Protein AF-0000000079916796 (afdb_homodimer)

InterPro domains:
  IPR036444 Phospholipase A2 domain superfamily [G3DSA:1.20.90.10] (45-166)
  IPR036444 Phospholipase A2 domain superfamily [SSF48619] (84-164)

Sequence (426 aa):
MRTTGTRRTTWAAVACAATALLTTTGFSGTGTAGTPRAENTAASDAVRTLTSAEEFGEASIPEDFESVMGYTPQRVEGMLADPDGDCSSPVPLPVEFVASCKAHDLGYDLLRYASRSGNDLEPWARQSLDAQLDRRMHAACDTRVDERARASCSVMANIAATAVTGNSWRQGYSAPVAESGVKYGLAGGLGVTLLAGAVWSLRRRPEPEGAVAMRTTGTRRTTWAAVACAATALLTTTGFSGTGTAGTPRAENTAASDAVRTLTSAEEFGEASIPEDFESVMGYTPQRVEGMLADPDGDCSSPVPLPVEFVASCKAHDLGYDLLRYASRSGNDLEPWARQSLDAQLDRRMHAACDTRVDERARASCSVMANIAATAVTGNSWRQGYSAPVAESGVKYGLAGGLGVTLLAGAVWSLRRRPEPEGAVA

Foldseek 3Di:
DCPDDDDPDPPDDPDDPDPLVPDPPPPPPVPVVPDLFAADPLLVQLLVCQLPPLQRDQVSHDPCLCVQLVARWDDDPSATFGPPDFQPDPDDAPPQLTNLSRNLVVLLSSQVSRVVVVHGDALVSLVSSLVSSLVSQLVSLVVDPDPVSSVVSNVRSVVVSCVSVVQCVSVNSHRDDDDPCVVVVPSVVVVVVVVVVVVVVVVPPPDPPPPDD/DPPPDPPPDPPDDPDDPDPLVPDPPDPPPVPPPPDLFAADPLLVQLLCCQLPPPQRDQVSHDPCLCVQLVARWDDDPRATFGPPDFQPDPDDAPPQLTNLSRRLVVLLSSQVSRVVVVHGDALVSLVSSLVSSLVSQLVSLVVDPDPVSSVVSNVRSVVVSCVSVVQCVSVNSHRDDDDPCVVVVPSVVVVVVVVVVVVVVVVPPPDPPPDDD

Solvent-accessible surface area (backbone atoms only — not comparable to full-atom values): 25164 Å² total; per-residue (Å²): 136,86,78,74,78,77,77,73,78,76,74,73,79,75,64,83,78,61,66,85,67,57,87,67,74,72,80,62,68,72,70,63,88,53,73,84,68,68,52,33,61,55,42,52,53,24,49,51,39,61,63,65,41,89,76,60,58,76,84,46,51,50,89,61,40,36,81,74,73,71,53,68,68,36,79,42,93,88,34,53,14,49,83,85,58,69,62,88,62,67,53,94,68,64,77,77,38,48,54,49,40,22,27,42,49,40,51,46,47,40,33,42,54,18,42,74,72,71,16,46,59,59,46,63,57,50,50,43,43,49,51,46,40,39,52,51,36,44,55,50,24,67,67,46,82,52,66,68,59,22,50,21,42,39,47,50,34,47,52,50,39,48,53,53,49,48,53,34,57,76,56,64,24,46,61,78,70,92,62,66,65,63,60,58,59,52,53,59,53,47,54,57,49,50,54,53,47,50,53,50,53,63,66,57,52,68,74,78,80,77,79,84,127,136,83,80,72,82,77,78,73,76,78,74,72,80,74,64,87,78,61,65,83,67,59,85,67,73,72,79,64,66,73,69,64,87,54,75,84,68,66,51,32,60,56,43,51,52,26,49,51,38,64,62,66,40,91,73,63,60,74,84,48,50,50,89,61,41,36,81,73,73,69,53,69,65,38,78,42,94,86,33,54,14,48,82,86,58,69,62,89,63,64,52,95,69,65,76,75,37,49,55,48,39,24,28,42,48,41,50,46,47,40,34,40,53,20,43,74,73,73,16,45,59,58,46,63,57,49,50,43,44,49,51,47,40,40,51,50,36,43,54,49,24,66,69,46,82,53,64,69,59,21,50,23,42,40,47,52,34,46,53,50,40,48,54,54,48,50,52,34,56,76,56,65,26,45,59,80,69,92,62,67,64,63,59,58,58,52,53,58,54,48,52,57,48,49,53,51,48,50,53,51,52,65,66,56,53,69,74,78,79,75,78,82,127

Structure (mmCIF, N/CA/C/O backbone):
data_AF-0000000079916796-model_v1
#
loop_
_entity.id
_entity.type
_entity.pdbx_description
1 polymer 'Phospholipase A2'
#
loop_
_atom_site.group_PDB
_atom_site.id
_atom_site.type_symbol
_atom_site.label_atom_id
_atom_site.label_alt_id
_atom_site.label_comp_id
_atom_site.label_asym_id
_atom_site.label_entity_id
_atom_site.label_seq_id
_atom_site.pdbx_PDB_ins_code
_atom_site.Cartn_x
_atom_site.Cartn_y
_atom_site.Cartn_z
_atom_site.occupancy
_atom_site.B_iso_or_equiv
_atom_site.auth_seq_id
_atom_site.auth_comp_id
_atom_site.auth_asym_id
_atom_site.auth_atom_id
_atom_site.pdbx_PDB_model_num
ATOM 1 N N . MET A 1 1 ? 51.812 22.734 17.719 1 25.03 1 MET A N 1
ATOM 2 C CA . MET A 1 1 ? 50.812 23.047 16.719 1 25.03 1 MET A CA 1
ATOM 3 C C . MET A 1 1 ? 49.812 21.891 16.547 1 25.03 1 MET A C 1
ATOM 5 O O . MET A 1 1 ? 50.188 20.828 16.047 1 25.03 1 MET A O 1
ATOM 9 N N . ARG A 1 2 ? 48.781 21.625 17.453 1 28.05 2 ARG A N 1
ATOM 10 C CA . ARG A 1 2 ? 47.969 20.469 17.875 1 28.05 2 ARG A CA 1
ATOM 11 C C . ARG A 1 2 ? 46.844 20.188 16.891 1 28.05 2 ARG A C 1
ATOM 13 O O . ARG A 1 2 ? 45.938 21.016 16.734 1 28.05 2 ARG A O 1
ATOM 20 N N . THR A 1 3 ? 47.156 19.625 15.742 1 29.38 3 THR A N 1
ATOM 21 C CA . THR A 1 3 ? 46.375 19.391 14.555 1 29.38 3 THR A CA 1
ATOM 22 C C . THR A 1 3 ? 45.219 18.422 14.859 1 29.38 3 THR A C 1
ATOM 24 O O . THR A 1 3 ? 44.688 17.766 13.953 1 29.38 3 THR A O 1
ATOM 27 N N . THR A 1 4 ? 44.719 18.328 16.141 1 27.81 4 THR A N 1
ATOM 28 C CA . THR A 1 4 ? 44.031 17.109 16.547 1 27.81 4 THR A CA 1
ATOM 29 C C . THR A 1 4 ? 42.656 17 15.859 1 27.81 4 THR A C 1
ATOM 31 O O . THR A 1 4 ? 42 15.953 15.898 1 27.81 4 THR A O 1
ATOM 34 N N . GLY A 1 5 ? 42 18.172 15.484 1 24.94 5 GLY A N 1
ATOM 35 C CA . GLY A 1 5 ? 40.594 18.156 15.852 1 24.94 5 GLY A CA 1
ATOM 36 C C . GLY A 1 5 ? 39.719 17.391 14.859 1 24.94 5 GLY A C 1
ATOM 37 O O . GLY A 1 5 ? 38.5 17.359 15 1 24.94 5 GLY A O 1
ATOM 38 N N . THR A 1 6 ? 40.156 17.141 13.586 1 28.59 6 THR A N 1
ATOM 39 C CA . THR A 1 6 ? 39.188 17.156 12.477 1 28.59 6 THR A CA 1
ATOM 40 C C . THR A 1 6 ? 38.406 15.867 12.43 1 28.59 6 THR A C 1
ATOM 42 O O . THR A 1 6 ? 37.5 15.703 11.578 1 28.59 6 THR A O 1
ATOM 45 N N . ARG A 1 7 ? 38.719 14.734 13.07 1 25.5 7 ARG A N 1
ATOM 46 C CA . ARG A 1 7 ? 38.344 13.422 12.547 1 25.5 7 ARG A CA 1
ATOM 47 C C . ARG A 1 7 ? 36.906 13.086 12.891 1 25.5 7 ARG A C 1
ATOM 49 O O . ARG A 1 7 ? 36.438 11.984 12.594 1 25.5 7 ARG A O 1
ATOM 56 N N . ARG A 1 8 ? 36.125 13.82 13.734 1 26.45 8 ARG A N 1
ATOM 57 C CA . ARG A 1 8 ? 35 13.227 14.438 1 26.45 8 ARG A CA 1
ATOM 58 C C . ARG A 1 8 ? 33.812 13.047 13.492 1 26.45 8 ARG A C 1
ATOM 60 O O . ARG A 1 8 ? 32.844 12.344 13.812 1 26.45 8 ARG A O 1
ATOM 67 N N . THR A 1 9 ? 33.688 13.914 12.445 1 26.59 9 THR A N 1
ATOM 68 C CA . THR A 1 9 ? 32.312 14.172 12 1 26.59 9 THR A CA 1
ATOM 69 C C . THR A 1 9 ? 31.781 13 11.188 1 26.59 9 THR A C 1
ATOM 71 O O . THR A 1 9 ? 30.609 12.977 10.828 1 26.59 9 THR A O 1
ATOM 74 N N . THR A 1 10 ? 32.625 12.086 10.664 1 23.77 10 THR A N 1
ATOM 75 C CA . THR A 1 10 ? 32.188 11.289 9.516 1 23.77 10 THR A CA 1
ATOM 76 C C . THR A 1 10 ? 31.188 10.219 9.938 1 23.77 10 THR A C 1
ATOM 78 O O . THR A 1 10 ? 30.438 9.703 9.109 1 23.77 10 THR A O 1
ATOM 81 N N . TRP A 1 11 ? 31.109 9.68 11.195 1 21.09 11 TRP A N 1
ATOM 82 C CA . TRP A 1 11 ? 30.672 8.312 11.422 1 21.09 11 TRP A CA 1
ATOM 83 C C . TRP A 1 11 ? 29.141 8.227 11.438 1 21.09 11 TRP A C 1
ATOM 85 O O . TRP A 1 11 ? 28.578 7.137 11.445 1 21.09 11 TRP A O 1
ATOM 95 N N . ALA A 1 12 ? 28.422 9.328 11.68 1 20.97 12 ALA A N 1
ATOM 96 C CA . ALA A 1 12 ? 27.125 9.078 12.305 1 20.97 12 ALA A CA 1
ATOM 97 C C . ALA A 1 12 ? 26.109 8.57 11.289 1 20.97 12 ALA A C 1
ATOM 99 O O . ALA A 1 12 ? 25 8.188 11.648 1 20.97 12 ALA A O 1
ATOM 100 N N . ALA A 1 13 ? 26.281 8.797 9.984 1 22.12 13 ALA A N 1
ATOM 101 C CA . ALA A 1 13 ? 25.094 8.859 9.141 1 22.12 13 ALA A CA 1
ATOM 102 C C . ALA A 1 13 ? 24.531 7.465 8.883 1 22.12 13 ALA A C 1
ATOM 104 O O . ALA A 1 13 ? 23.516 7.312 8.18 1 22.12 13 ALA A O 1
ATOM 105 N N . VAL A 1 14 ? 25.125 6.293 9.289 1 23.11 14 VAL A N 1
ATOM 106 C CA . VAL A 1 14 ? 24.828 5.051 8.578 1 23.11 14 VAL A CA 1
ATOM 107 C C . VAL A 1 14 ? 23.516 4.469 9.102 1 23.11 14 VAL A C 1
ATOM 109 O O . VAL A 1 14 ? 23.016 3.477 8.562 1 23.11 14 VAL A O 1
ATOM 112 N N . ALA A 1 15 ? 22.719 4.996 10.094 1 21 15 ALA A N 1
ATOM 113 C CA . ALA A 1 15 ? 22.031 3.957 10.852 1 21 15 ALA A CA 1
ATOM 114 C C . ALA A 1 15 ? 20.797 3.461 10.094 1 21 15 ALA A C 1
ATOM 116 O O . ALA A 1 15 ? 20.531 2.258 10.047 1 21 15 ALA A O 1
ATOM 117 N N . CYS A 1 16 ? 19.734 4.258 9.742 1 24.94 16 CYS A N 1
ATOM 118 C CA . CYS A 1 16 ? 18.422 3.775 10.156 1 24.94 16 CYS A CA 1
ATOM 119 C C . CYS A 1 16 ? 17.828 2.854 9.102 1 24.94 16 CYS A C 1
ATOM 121 O O . CYS A 1 16 ? 16.609 2.742 8.984 1 24.94 16 CYS A O 1
ATOM 123 N N . ALA A 1 17 ? 18.578 2.361 8.07 1 24.03 17 ALA A N 1
ATOM 124 C CA . ALA A 1 17 ? 17.781 1.59 7.121 1 24.03 17 ALA A CA 1
ATOM 125 C C . ALA A 1 17 ? 17.094 0.405 7.809 1 24.03 17 ALA A C 1
ATOM 127 O O . ALA A 1 17 ? 16.109 -0.126 7.305 1 24.03 17 ALA A O 1
ATOM 128 N N . ALA A 1 18 ? 17.641 -0.255 8.883 1 25.38 18 ALA A N 1
ATOM 129 C CA . ALA A 1 18 ? 17.578 -1.714 8.922 1 25.38 18 ALA A CA 1
ATOM 130 C C . ALA A 1 18 ? 16.234 -2.199 9.453 1 25.38 18 ALA A C 1
ATOM 132 O O . ALA A 1 18 ? 15.953 -3.4 9.445 1 25.38 18 ALA A O 1
ATOM 133 N N . THR A 1 19 ? 15.367 -1.48 10.039 1 26.67 19 THR A N 1
ATOM 134 C CA . THR A 1 19 ? 14.797 -2.295 11.109 1 26.67 19 THR A CA 1
ATOM 135 C C . THR A 1 19 ? 13.852 -3.35 10.539 1 26.67 19 THR A C 1
ATOM 137 O O . THR A 1 19 ? 13.398 -4.234 11.266 1 26.67 19 THR A O 1
ATOM 140 N N . ALA A 1 20 ? 13.211 -3.057 9.383 1 27.45 20 ALA A N 1
ATOM 141 C CA . ALA A 1 20 ? 12.078 -3.979 9.336 1 27.45 20 ALA A CA 1
ATOM 142 C C . ALA A 1 20 ? 12.555 -5.43 9.32 1 27.45 20 ALA A C 1
ATOM 144 O O . ALA A 1 20 ? 11.758 -6.348 9.109 1 27.45 20 ALA A O 1
ATOM 145 N N . LEU A 1 21 ? 13.867 -5.609 9.117 1 28.11 21 LEU A N 1
ATOM 146 C CA . LEU A 1 21 ? 14.102 -7.008 8.766 1 28.11 21 LEU A CA 1
ATOM 147 C C . LEU A 1 21 ? 13.844 -7.918 9.961 1 28.11 21 LEU A C 1
ATOM 149 O O . LEU A 1 21 ? 14.289 -9.07 9.977 1 28.11 21 LEU A O 1
ATOM 153 N N . LEU A 1 22 ? 13.242 -7.379 11.055 1 27.11 22 LEU A N 1
ATOM 154 C CA . LEU A 1 22 ? 13.758 -8.188 12.156 1 27.11 22 LEU A CA 1
ATOM 155 C C . LEU A 1 22 ? 13.461 -9.664 11.93 1 27.11 22 LEU A C 1
ATOM 157 O O . LEU A 1 22 ? 14.359 -10.5 12.008 1 27.11 22 LEU A O 1
ATOM 161 N N . THR A 1 23 ? 12.266 -10.188 12.57 1 25.78 23 THR A N 1
ATOM 162 C CA . THR A 1 23 ? 12.375 -11.43 13.328 1 25.78 23 THR A CA 1
ATOM 163 C C . THR A 1 23 ? 12.477 -12.633 12.383 1 25.78 23 THR A C 1
ATOM 165 O O . THR A 1 23 ? 11.477 -13.047 11.797 1 25.78 23 THR A O 1
ATOM 168 N N . THR A 1 24 ? 13.188 -12.633 11.422 1 29.86 24 THR A N 1
ATOM 169 C CA . THR A 1 24 ? 13.461 -13.898 10.758 1 29.86 24 THR A CA 1
ATOM 170 C C . THR A 1 24 ? 13.914 -14.953 11.766 1 29.86 24 THR A C 1
ATOM 172 O O . THR A 1 24 ? 15 -14.836 12.344 1 29.86 24 THR A O 1
ATOM 175 N N . THR A 1 25 ? 13.219 -15.242 12.875 1 29.64 25 THR A N 1
ATOM 176 C CA . THR A 1 25 ? 13.766 -16.469 13.438 1 29.64 25 THR A CA 1
ATOM 177 C C . THR A 1 25 ? 14.219 -17.422 12.328 1 29.64 25 THR A C 1
ATOM 179 O O . THR A 1 25 ? 13.773 -17.297 11.188 1 29.64 25 THR A O 1
ATOM 182 N N . GLY A 1 26 ? 15.156 -18.469 12.812 1 30.41 26 GLY A N 1
ATOM 183 C CA . GLY A 1 26 ? 16.141 -19.469 12.43 1 30.41 26 GLY A CA 1
ATOM 184 C C . GLY A 1 26 ? 15.594 -20.516 11.492 1 30.41 26 GLY A C 1
ATOM 185 O O . GLY A 1 26 ? 16.172 -21.594 11.344 1 30.41 26 GLY A O 1
ATOM 186 N N . PHE A 1 27 ? 14.375 -20.406 11 1 29.7 27 PHE A N 1
ATOM 187 C CA . PHE A 1 27 ? 14.375 -21.703 10.336 1 29.7 27 PHE A CA 1
ATOM 188 C C . PHE A 1 27 ? 15.477 -21.781 9.281 1 29.7 27 PHE A C 1
ATOM 190 O O . PHE A 1 27 ? 15.406 -21.094 8.258 1 29.7 27 PHE A O 1
ATOM 197 N N . SER A 1 28 ? 16.766 -21.688 9.734 1 31.78 28 SER A N 1
ATOM 198 C CA . SER A 1 28 ? 17.875 -22.172 8.914 1 31.78 28 SER A CA 1
ATOM 199 C C . SER A 1 28 ? 17.438 -23.375 8.07 1 31.78 28 SER A C 1
ATOM 201 O O . SER A 1 28 ? 17.312 -24.484 8.578 1 31.78 28 SER A O 1
ATOM 203 N N . GLY A 1 29 ? 16.406 -23.328 7.391 1 32.84 29 GLY A N 1
ATOM 204 C CA . GLY A 1 29 ? 16.578 -24.469 6.523 1 32.84 29 GLY A CA 1
ATOM 205 C C . GLY A 1 29 ? 17.984 -24.594 5.977 1 32.84 29 GLY A C 1
ATOM 206 O O . GLY A 1 29 ? 18.547 -23.609 5.473 1 32.84 29 GLY A O 1
ATOM 207 N N . THR A 1 30 ? 18.953 -25.062 6.793 1 33.5 30 THR A N 1
ATOM 208 C CA . THR A 1 30 ? 20.219 -25.578 6.27 1 33.5 30 THR A CA 1
ATOM 209 C C . THR A 1 30 ? 20.109 -25.875 4.777 1 33.5 30 THR A C 1
ATOM 211 O O . THR A 1 30 ? 19.391 -26.781 4.375 1 33.5 30 THR A O 1
ATOM 214 N N . GLY A 1 31 ? 19.891 -24.859 3.949 1 36.94 31 GLY A N 1
ATOM 215 C CA . GLY A 1 31 ? 20.141 -25.25 2.574 1 36.94 31 GLY A CA 1
ATOM 216 C C . GLY A 1 31 ? 21.438 -26.031 2.412 1 36.94 31 GLY A C 1
ATOM 217 O O . GLY A 1 31 ? 22.531 -25.469 2.561 1 36.94 31 GLY A O 1
ATOM 218 N N . THR A 1 32 ? 21.703 -27.078 3.045 1 34.81 32 THR A N 1
ATOM 219 C CA . THR A 1 32 ? 22.797 -27.922 2.559 1 34.81 32 THR A CA 1
ATOM 220 C C . THR A 1 32 ? 22.984 -27.75 1.054 1 34.81 32 THR A C 1
ATOM 222 O O . THR A 1 32 ? 22.016 -27.562 0.319 1 34.81 32 THR A O 1
ATOM 225 N N . ALA A 1 33 ? 23.969 -26.938 0.622 1 41.47 33 ALA A N 1
ATOM 226 C CA . ALA A 1 33 ? 24.422 -27.062 -0.761 1 41.47 33 ALA A CA 1
ATOM 227 C C . ALA A 1 33 ? 24.125 -28.438 -1.326 1 41.47 33 ALA A C 1
ATOM 229 O O . ALA A 1 33 ? 24.969 -29.344 -1.239 1 41.47 33 ALA A O 1
ATOM 230 N N . GLY A 1 34 ? 23.125 -29.047 -0.858 1 42.53 34 GLY A N 1
ATOM 231 C CA . GLY A 1 34 ? 22.953 -30.406 -1.373 1 42.53 34 GLY A CA 1
ATOM 232 C C . GLY A 1 34 ? 22.938 -30.469 -2.889 1 42.53 34 GLY A C 1
ATOM 233 O O . GLY A 1 34 ? 22.875 -29.438 -3.559 1 42.53 34 GLY A O 1
ATOM 234 N N . THR A 1 35 ? 23.281 -31.484 -3.486 1 47.91 35 THR A N 1
ATOM 235 C CA . THR A 1 35 ? 23.156 -31.859 -4.891 1 47.91 35 THR A CA 1
ATOM 236 C C . THR A 1 35 ? 21.891 -31.266 -5.504 1 47.91 35 THR A C 1
ATOM 238 O O . THR A 1 35 ? 20.797 -31.375 -4.938 1 47.91 35 THR A O 1
ATOM 241 N N . PRO A 1 36 ? 22.062 -30.109 -6.324 1 53.69 36 PRO A N 1
ATOM 242 C CA . PRO A 1 36 ? 20.875 -29.609 -7.012 1 53.69 36 PRO A CA 1
ATOM 243 C C . PRO A 1 36 ? 19.797 -30.688 -7.203 1 53.69 36 PRO A C 1
ATOM 245 O O . PRO A 1 36 ? 20.094 -31.766 -7.727 1 53.69 36 PRO A O 1
ATOM 248 N N . ARG A 1 37 ? 18.938 -30.844 -6.219 1 63.75 37 ARG A N 1
ATOM 249 C CA . ARG A 1 37 ? 17.859 -31.797 -6.441 1 63.75 37 ARG A CA 1
ATOM 250 C C . ARG A 1 37 ? 17.109 -31.5 -7.723 1 63.75 37 ARG A C 1
ATOM 252 O O . ARG A 1 37 ? 16.922 -30.328 -8.07 1 63.75 37 ARG A O 1
ATOM 259 N N . ALA A 1 38 ? 16.875 -32.438 -8.547 1 83.75 38 ALA A N 1
ATOM 260 C CA . ALA A 1 38 ? 16.172 -32.344 -9.828 1 83.75 38 ALA A CA 1
ATOM 261 C C . ALA A 1 38 ? 14.781 -31.734 -9.656 1 83.75 38 ALA A C 1
ATOM 263 O O . ALA A 1 38 ? 14.062 -32.062 -8.711 1 83.75 38 ALA A O 1
ATOM 264 N N . GLU A 1 39 ? 14.453 -30.625 -10.383 1 93.38 39 GLU A N 1
ATOM 265 C CA . GLU A 1 39 ? 13.141 -29.984 -10.406 1 93.38 39 GLU A CA 1
ATOM 266 C C . GLU A 1 39 ? 12.086 -30.922 -10.984 1 93.38 39 GLU A C 1
ATOM 268 O O . GLU A 1 39 ? 12.406 -31.812 -11.781 1 93.38 39 GLU A O 1
ATOM 273 N N . ASN A 1 40 ? 10.891 -30.766 -10.484 1 95.81 40 ASN A N 1
ATOM 274 C CA . ASN A 1 40 ? 9.773 -31.422 -11.164 1 95.81 40 ASN A CA 1
ATOM 275 C C . ASN A 1 40 ? 9.656 -30.938 -12.609 1 95.81 40 ASN A C 1
ATOM 277 O O . ASN A 1 40 ? 9.305 -29.781 -12.859 1 95.81 40 ASN A O 1
ATOM 281 N N . THR A 1 41 ? 9.867 -31.797 -13.484 1 94.81 41 THR A N 1
ATOM 282 C CA . THR A 1 41 ? 9.961 -31.406 -14.883 1 94.81 41 THR A CA 1
ATOM 283 C C . THR A 1 41 ? 8.602 -30.922 -15.398 1 94.81 41 THR A C 1
ATOM 285 O O . THR A 1 41 ? 8.531 -29.938 -16.125 1 94.81 41 THR A O 1
ATOM 288 N N . ALA A 1 42 ? 7.547 -31.625 -15.062 1 94.44 42 ALA A N 1
ATOM 289 C CA . ALA A 1 42 ? 6.211 -31.266 -15.531 1 94.44 42 ALA A CA 1
ATOM 290 C C . ALA A 1 42 ? 5.82 -29.875 -15.047 1 94.44 42 ALA A C 1
ATOM 292 O O . ALA A 1 42 ? 5.32 -29.062 -15.828 1 94.44 42 ALA A O 1
ATOM 293 N N . ALA A 1 43 ? 6.066 -29.641 -13.805 1 96.31 43 ALA A N 1
ATOM 294 C CA . ALA A 1 43 ? 5.758 -28.328 -13.242 1 96.31 43 ALA A CA 1
ATOM 295 C C . ALA A 1 43 ? 6.629 -27.25 -13.867 1 96.31 43 ALA A C 1
ATOM 297 O O . ALA A 1 43 ? 6.148 -26.156 -14.156 1 96.31 43 ALA A O 1
ATOM 298 N N . SER A 1 44 ? 7.867 -27.5 -14 1 95.12 44 SER A N 1
ATOM 299 C CA . SER A 1 44 ? 8.797 -26.547 -14.617 1 95.12 44 SER A CA 1
ATOM 300 C C . SER A 1 44 ? 8.336 -26.156 -16.016 1 95.12 44 SER A C 1
ATOM 302 O O . SER A 1 44 ? 8.297 -24.969 -16.344 1 95.12 44 SER A O 1
ATOM 304 N N . ASP A 1 45 ? 7.984 -27.141 -16.766 1 92.81 45 ASP A N 1
ATOM 305 C CA . ASP A 1 45 ? 7.508 -26.891 -18.125 1 92.81 45 ASP A CA 1
ATOM 306 C C . ASP A 1 45 ? 6.223 -26.062 -18.109 1 92.81 45 ASP A C 1
ATOM 308 O O . ASP A 1 45 ? 6.051 -25.156 -18.922 1 92.81 45 ASP A O 1
ATOM 312 N N . ALA A 1 46 ? 5.383 -26.391 -17.219 1 94.06 46 ALA A N 1
ATOM 313 C CA . ALA A 1 46 ? 4.117 -25.672 -17.109 1 94.06 46 ALA A CA 1
ATOM 314 C C . ALA A 1 46 ? 4.355 -24.188 -16.766 1 94.06 46 ALA A C 1
ATOM 316 O O . ALA A 1 46 ? 3.764 -23.312 -17.391 1 94.06 46 ALA A O 1
ATOM 317 N N . VAL A 1 47 ? 5.23 -23.922 -15.82 1 94.94 47 VAL A N 1
ATOM 318 C CA . VAL A 1 47 ? 5.512 -22.547 -15.398 1 94.94 47 VAL A CA 1
ATOM 319 C C . VAL A 1 47 ? 6.164 -21.781 -16.547 1 94.94 47 VAL A C 1
ATOM 321 O O . VAL A 1 47 ? 5.824 -20.625 -16.797 1 94.94 47 VAL A O 1
ATOM 324 N N . ARG A 1 48 ? 7.062 -22.406 -17.266 1 92.31 48 ARG A N 1
ATOM 325 C CA . ARG A 1 48 ? 7.695 -21.766 -18.406 1 92.31 48 ARG A CA 1
ATOM 326 C C . ARG A 1 48 ? 6.66 -21.391 -19.453 1 92.31 48 ARG A C 1
ATOM 328 O O . ARG A 1 48 ? 6.703 -20.281 -20.016 1 92.31 48 ARG A O 1
ATOM 335 N N . THR A 1 49 ? 5.777 -22.281 -19.641 1 89.69 49 THR A N 1
ATOM 336 C CA . THR A 1 49 ? 4.742 -22.016 -20.625 1 89.69 49 THR A CA 1
ATOM 337 C C . THR A 1 49 ? 3.805 -20.906 -20.156 1 89.69 49 THR A C 1
ATOM 339 O O . THR A 1 49 ? 3.467 -20.016 -20.922 1 89.69 49 THR A O 1
ATOM 342 N N . LEU A 1 50 ? 3.443 -20.969 -18.906 1 90.25 50 LEU A N 1
ATOM 343 C CA . LEU A 1 50 ? 2.529 -20 -18.328 1 90.25 50 LEU A CA 1
ATOM 344 C C . LEU A 1 50 ? 3.123 -18.594 -18.391 1 90.25 50 LEU A C 1
ATOM 346 O O . LEU A 1 50 ? 2.396 -17.609 -18.562 1 90.25 50 LEU A O 1
ATOM 350 N N . THR A 1 51 ? 4.398 -18.438 -18.266 1 91.56 51 THR A N 1
ATOM 351 C CA . THR A 1 51 ? 5.004 -17.125 -18.125 1 91.56 51 THR A CA 1
ATOM 352 C C . THR A 1 51 ? 5.551 -16.625 -19.469 1 91.56 51 THR A C 1
ATOM 354 O O . THR A 1 51 ? 6.012 -15.492 -19.562 1 91.56 51 THR A O 1
ATOM 357 N N . SER A 1 52 ? 5.73 -17.391 -20.375 1 79.56 52 SER A N 1
ATOM 358 C CA . SER A 1 52 ? 6.273 -16.969 -21.672 1 79.56 52 SER A CA 1
ATOM 359 C C . SER A 1 52 ? 5.172 -16.828 -22.719 1 79.56 52 SER A C 1
ATOM 361 O O . SER A 1 52 ? 5.266 -15.992 -23.609 1 79.56 52 SER A O 1
ATOM 363 N N . ALA A 1 53 ? 4.363 -17.938 -22.734 1 62.75 53 ALA A N 1
ATOM 364 C CA . ALA A 1 53 ? 3.564 -18.125 -23.953 1 62.75 53 ALA A CA 1
ATOM 365 C C . ALA A 1 53 ? 2.301 -17.266 -23.906 1 62.75 53 ALA A C 1
ATOM 367 O O . ALA A 1 53 ? 1.737 -17.031 -22.844 1 62.75 53 ALA A O 1
ATOM 368 N N . GLU A 1 54 ? 2.152 -16.531 -24.953 1 57.22 54 GLU A N 1
ATOM 369 C CA . GLU A 1 54 ? 0.881 -15.867 -25.234 1 57.22 54 GLU A CA 1
ATOM 370 C C . GLU A 1 54 ? -0.281 -16.859 -25.156 1 57.22 54 GLU A C 1
ATOM 372 O O . GLU A 1 54 ? -1.38 -16.5 -24.734 1 57.22 54 GLU A O 1
ATOM 377 N N . GLU A 1 55 ? 0.027 -18.062 -25.719 1 58.03 55 GLU A N 1
ATOM 378 C CA . GLU A 1 55 ? -1.111 -18.984 -25.766 1 58.03 55 GLU A CA 1
ATOM 379 C C . GLU A 1 55 ? -0.948 -20.109 -24.75 1 58.03 55 GLU A C 1
ATOM 381 O O . GLU A 1 55 ? 0.047 -20.844 -24.781 1 58.03 55 GLU A O 1
ATOM 386 N N . PHE A 1 56 ? -1.288 -19.906 -23.469 1 62.69 56 PHE A N 1
ATOM 387 C CA . PHE A 1 56 ? -1.271 -20.953 -22.469 1 62.69 56 PHE A CA 1
ATOM 388 C C . PHE A 1 56 ? -2.566 -21.766 -22.5 1 62.69 56 PHE A C 1
ATOM 390 O O . PHE A 1 56 ? -3.658 -21.188 -22.453 1 62.69 56 PHE A O 1
ATOM 397 N N . GLY A 1 57 ? -2.439 -23.047 -23.062 1 68.12 57 GLY A N 1
ATOM 398 C CA . GLY A 1 57 ? -3.6 -23.922 -23.047 1 68.12 57 GLY A CA 1
ATOM 399 C C . GLY A 1 57 ? -3.533 -25 -21.984 1 68.12 57 GLY A C 1
ATOM 400 O O . GLY A 1 57 ? -2.523 -25.125 -21.281 1 68.12 57 GLY A O 1
ATOM 401 N N . GLU A 1 58 ? -4.52 -25.656 -21.656 1 75.06 58 GLU A N 1
ATOM 402 C CA . GLU A 1 58 ? -4.746 -26.688 -20.641 1 75.06 58 GLU A CA 1
ATOM 403 C C . GLU A 1 58 ? -3.748 -27.828 -20.797 1 75.06 58 GLU A C 1
ATOM 405 O O . GLU A 1 58 ? -3.434 -28.516 -19.828 1 75.06 58 GLU A O 1
ATOM 410 N N . ALA A 1 59 ? -3.086 -27.906 -22 1 78.38 59 ALA A N 1
ATOM 411 C CA . ALA A 1 59 ? -2.166 -29 -22.281 1 78.38 59 ALA A CA 1
ATOM 412 C C . ALA A 1 59 ? -0.838 -28.812 -21.562 1 78.38 59 ALA A C 1
ATOM 414 O O . ALA A 1 59 ? -0.064 -29.75 -21.406 1 78.38 59 ALA A O 1
ATOM 415 N N . SER A 1 60 ? -0.68 -27.656 -20.984 1 84.69 60 SER A N 1
ATOM 416 C CA . SER A 1 60 ? 0.584 -27.359 -20.328 1 84.69 60 SER A CA 1
ATOM 417 C C . SER A 1 60 ? 0.538 -27.75 -18.844 1 84.69 60 SER A C 1
ATOM 419 O O . SER A 1 60 ? 1.571 -27.797 -18.188 1 84.69 60 SER A O 1
ATOM 421 N N . ILE A 1 61 ? -0.63 -28.188 -18.406 1 93.75 61 ILE A N 1
ATOM 422 C CA . ILE A 1 61 ? -0.816 -28.578 -17.016 1 93.75 61 ILE A CA 1
ATOM 423 C C . ILE A 1 61 ? -0.484 -30.047 -16.844 1 93.75 61 ILE A C 1
ATOM 425 O O . ILE A 1 61 ? -0.91 -30.891 -17.641 1 93.75 61 ILE A O 1
ATOM 429 N N . PRO A 1 62 ? 0.27 -30.344 -15.82 1 94.94 62 PRO A N 1
ATOM 430 C CA . PRO A 1 62 ? 0.559 -31.766 -15.578 1 94.94 62 PRO A CA 1
ATOM 431 C C . PRO A 1 62 ? -0.704 -32.625 -15.523 1 94.94 62 PRO A C 1
ATOM 433 O O . PRO A 1 62 ? -1.724 -32.188 -14.977 1 94.94 62 PRO A O 1
ATOM 436 N N . GLU A 1 63 ? -0.617 -33.844 -16 1 93.44 63 GLU A N 1
ATOM 437 C CA . GLU A 1 63 ? -1.771 -34.75 -16.141 1 93.44 63 GLU A CA 1
ATOM 438 C C . GLU A 1 63 ? -2.398 -35.031 -14.781 1 93.44 63 GLU A C 1
ATOM 440 O O . GLU A 1 63 ? -3.619 -35.156 -14.664 1 93.44 63 GLU A O 1
ATOM 445 N N . ASP A 1 64 ? -1.57 -35.156 -13.758 1 96 64 ASP A N 1
ATOM 446 C CA . ASP A 1 64 ? -2.09 -35.562 -12.453 1 96 64 ASP A CA 1
ATOM 447 C C . ASP A 1 64 ? -2.326 -34.312 -11.578 1 96 64 ASP A C 1
ATOM 449 O O . ASP A 1 64 ? -2.518 -34.438 -10.367 1 96 64 ASP A O 1
ATOM 453 N N . PHE A 1 65 ? -2.273 -33.188 -12.148 1 97.44 65 PHE A N 1
ATOM 454 C CA . PHE A 1 65 ? -2.438 -31.953 -11.383 1 97.44 65 PHE A CA 1
ATOM 455 C C . PHE A 1 65 ? -3.762 -31.953 -10.625 1 97.44 65 PHE A C 1
ATOM 457 O O . PHE A 1 65 ? -3.807 -31.641 -9.438 1 97.44 65 PHE A O 1
ATOM 464 N N . GLU A 1 66 ? -4.848 -32.281 -11.297 1 96.31 66 GLU A N 1
ATOM 465 C CA . GLU A 1 66 ? -6.164 -32.281 -10.672 1 96.31 66 GLU A CA 1
ATOM 466 C C . GLU A 1 66 ? -6.191 -33.219 -9.453 1 96.31 66 GLU A C 1
ATOM 468 O O . GLU A 1 66 ? -6.746 -32.844 -8.414 1 96.31 66 GLU A O 1
ATOM 473 N N . SER A 1 67 ? -5.684 -34.312 -9.578 1 96.69 67 SER A N 1
ATOM 474 C CA . SER A 1 67 ? -5.691 -35.281 -8.477 1 96.69 67 SER A CA 1
ATOM 475 C C . SER A 1 67 ? -4.879 -34.75 -7.293 1 96.69 67 SER A C 1
ATOM 477 O O . SER A 1 67 ? -5.219 -35.031 -6.137 1 96.69 67 SER A O 1
ATOM 479 N N . VAL A 1 68 ? -3.889 -34 -7.566 1 96.62 68 VAL A N 1
ATOM 480 C CA . VAL A 1 68 ? -2.971 -33.562 -6.523 1 96.62 68 VAL A CA 1
ATOM 481 C C . VAL A 1 68 ? -3.479 -32.25 -5.922 1 96.62 68 VAL A C 1
ATOM 483 O O . VAL A 1 68 ? -3.441 -32.062 -4.703 1 96.62 68 VAL A O 1
ATOM 486 N N . MET A 1 69 ? -3.947 -31.312 -6.777 1 96.38 69 MET A N 1
ATOM 487 C CA . MET A 1 69 ? -4.238 -29.953 -6.328 1 96.38 69 MET A CA 1
ATOM 488 C C . MET A 1 69 ? -5.738 -29.766 -6.133 1 96.38 69 MET A C 1
ATOM 490 O O . MET A 1 69 ? -6.164 -28.781 -5.527 1 96.38 69 MET A O 1
ATOM 494 N N . GLY A 1 70 ? -6.492 -30.641 -6.707 1 96.69 70 GLY A N 1
ATOM 495 C CA . GLY A 1 70 ? -7.895 -30.672 -6.328 1 96.69 70 GLY A CA 1
ATOM 496 C C . GLY A 1 70 ? -8.781 -29.875 -7.27 1 96.69 70 GLY A C 1
ATOM 497 O O . GLY A 1 70 ? -9.961 -29.641 -6.973 1 96.69 70 GLY A O 1
ATOM 498 N N . TYR A 1 71 ? -8.25 -29.391 -8.414 1 96.25 71 TYR A N 1
ATOM 499 C CA . TYR A 1 71 ? -9.078 -28.703 -9.398 1 96.25 71 TYR A CA 1
ATOM 500 C C . TYR A 1 71 ? -8.445 -28.766 -10.789 1 96.25 71 TYR A C 1
ATOM 502 O O . TYR A 1 71 ? -7.258 -29.078 -10.922 1 96.25 71 TYR A O 1
ATOM 510 N N . THR A 1 72 ? -9.203 -28.5 -11.812 1 94.5 72 THR A N 1
ATOM 511 C CA . THR A 1 72 ? -8.742 -28.375 -13.188 1 94.5 72 THR A CA 1
ATOM 512 C C . THR A 1 72 ? -8.734 -26.922 -13.633 1 94.5 72 THR A C 1
ATOM 514 O O . THR A 1 72 ? -9.773 -26.266 -13.625 1 94.5 72 THR A O 1
ATOM 517 N N . PRO A 1 73 ? -7.562 -26.391 -13.938 1 94.75 73 PRO A N 1
ATOM 518 C CA . PRO A 1 73 ? -7.535 -25.016 -14.43 1 94.75 73 PRO A CA 1
ATOM 519 C C . PRO A 1 73 ? -8.414 -24.797 -15.664 1 94.75 73 PRO A C 1
ATOM 521 O O . PRO A 1 73 ? -8.492 -25.688 -16.516 1 94.75 73 PRO A O 1
ATOM 524 N N . GLN A 1 74 ? -9.109 -23.703 -15.719 1 91.81 74 GLN A N 1
ATOM 525 C CA . GLN A 1 74 ? -9.945 -23.297 -16.844 1 91.81 74 GLN A CA 1
ATOM 526 C C . GLN A 1 74 ? -9.602 -21.891 -17.312 1 91.81 74 GLN A C 1
ATOM 528 O O . GLN A 1 74 ? -8.883 -21.156 -16.625 1 91.81 74 GLN A O 1
ATOM 533 N N . ARG A 1 75 ? -10.094 -21.594 -18.5 1 89.81 75 ARG A N 1
ATOM 534 C CA . ARG A 1 75 ? -9.875 -20.234 -19.016 1 89.81 75 ARG A CA 1
ATOM 535 C C . ARG A 1 75 ? -10.773 -19.234 -18.312 1 89.81 75 ARG A C 1
ATOM 537 O O . ARG A 1 75 ? -11.992 -19.422 -18.234 1 89.81 75 ARG A O 1
ATOM 544 N N . VAL A 1 76 ? -10.18 -18.344 -17.719 1 86.94 76 VAL A N 1
ATOM 545 C CA . VAL A 1 76 ? -10.836 -17.203 -17.078 1 86.94 76 VAL A CA 1
ATOM 546 C C . VAL A 1 76 ? -10.312 -15.898 -17.688 1 86.94 76 VAL A C 1
ATOM 548 O O . VAL A 1 76 ? -9.172 -15.516 -17.438 1 86.94 76 VAL A O 1
ATOM 551 N N . GLU A 1 77 ? -11.141 -15.234 -18.438 1 85.56 77 GLU A N 1
ATOM 552 C CA . GLU A 1 77 ? -10.766 -13.984 -19.094 1 85.56 77 GLU A CA 1
ATOM 553 C C . GLU A 1 77 ? -9.445 -14.125 -19.844 1 85.56 77 GLU A C 1
ATOM 555 O O . GLU A 1 77 ? -8.531 -13.32 -19.641 1 85.56 77 GLU A O 1
ATOM 560 N N . GLY A 1 78 ? -9.297 -15.18 -20.531 1 84.81 78 GLY A N 1
ATOM 561 C CA . GLY A 1 78 ? -8.203 -15.391 -21.469 1 84.81 78 GLY A CA 1
ATOM 562 C C . GLY A 1 78 ? -6.98 -16.016 -20.828 1 84.81 78 GLY A C 1
ATOM 563 O O . GLY A 1 78 ? -6 -16.312 -21.5 1 84.81 78 GLY A O 1
ATOM 564 N N . MET A 1 79 ? -7.133 -16.266 -19.469 1 88.44 79 MET A N 1
ATOM 565 C CA . MET A 1 79 ? -6.008 -16.891 -18.766 1 88.44 79 MET A CA 1
ATOM 566 C C . MET A 1 79 ? -6.449 -18.172 -18.062 1 88.44 79 MET A C 1
ATOM 568 O O . MET A 1 79 ? -7.625 -18.328 -17.734 1 88.44 79 MET A O 1
ATOM 572 N N . LEU A 1 80 ? -5.488 -19.016 -17.891 1 92 80 LEU A N 1
ATOM 573 C CA . LEU A 1 80 ? -5.797 -20.203 -17.109 1 92 80 LEU A CA 1
ATOM 574 C C . LEU A 1 80 ? -5.754 -19.891 -15.609 1 92 80 LEU A C 1
ATOM 576 O O . LEU A 1 80 ? -4.859 -19.172 -15.148 1 92 80 LEU A O 1
ATOM 580 N N . ALA A 1 81 ? -6.762 -20.406 -14.938 1 93.31 81 ALA A N 1
ATOM 581 C CA . ALA A 1 81 ? -6.844 -20.172 -13.492 1 93.31 81 ALA A CA 1
ATOM 582 C C . ALA A 1 81 ? -7.77 -21.188 -12.828 1 93.31 81 ALA A C 1
ATOM 584 O O . ALA A 1 81 ? -8.43 -21.969 -13.508 1 93.31 81 ALA A O 1
ATOM 585 N N . ASP A 1 82 ? -7.719 -21.234 -11.5 1 95.06 82 ASP A N 1
ATOM 586 C CA . ASP A 1 82 ? -8.766 -21.891 -10.727 1 95.06 82 ASP A CA 1
ATOM 587 C C . ASP A 1 82 ? -10.094 -21.156 -10.852 1 95.06 82 ASP A C 1
ATOM 589 O O . ASP A 1 82 ? -10.219 -20.016 -10.398 1 95.06 82 ASP A O 1
ATOM 593 N N . PRO A 1 83 ? -11.047 -21.828 -11.508 1 92.06 83 PRO A N 1
ATOM 594 C CA . PRO A 1 83 ? -12.297 -21.094 -11.734 1 92.06 83 PRO A CA 1
ATOM 595 C C . PRO A 1 83 ? -12.984 -20.688 -10.438 1 92.06 83 PRO A C 1
ATOM 597 O O . PRO A 1 83 ? -13.742 -19.719 -10.414 1 92.06 83 PRO A O 1
ATOM 600 N N . ASP A 1 84 ? -12.695 -21.359 -9.359 1 92.25 84 ASP A N 1
ATOM 601 C CA . ASP A 1 84 ? -13.312 -21.062 -8.07 1 92.25 84 ASP A CA 1
ATOM 602 C C . ASP A 1 84 ? -12.344 -20.312 -7.156 1 92.25 84 ASP A C 1
ATOM 604 O O . ASP A 1 84 ? -12.641 -20.078 -5.984 1 92.25 84 ASP A O 1
ATOM 608 N N . GLY A 1 85 ? -11.195 -20.031 -7.719 1 91.19 85 GLY A N 1
ATOM 609 C CA . GLY A 1 85 ? -10.195 -19.344 -6.922 1 91.19 85 GLY A CA 1
ATOM 610 C C . GLY A 1 85 ? -10.5 -17.859 -6.758 1 91.19 85 GLY A C 1
ATOM 611 O O . GLY A 1 85 ? -11.492 -17.359 -7.277 1 91.19 85 GLY A O 1
ATOM 612 N N . ASP A 1 86 ? -9.719 -17.203 -5.852 1 87 86 ASP A N 1
ATOM 613 C CA . ASP A 1 86 ? -9.805 -15.758 -5.617 1 87 86 ASP A CA 1
ATOM 614 C C . ASP A 1 86 ? -8.422 -15.148 -5.41 1 87 86 ASP A C 1
ATOM 616 O O . ASP A 1 86 ? -7.453 -15.867 -5.145 1 87 86 ASP A O 1
ATOM 620 N N . CYS A 1 87 ? -8.359 -13.812 -5.648 1 86.06 87 CYS A N 1
ATOM 621 C CA . CYS A 1 87 ? -7.129 -13.109 -5.309 1 86.06 87 CYS A CA 1
ATOM 622 C C . CYS A 1 87 ? 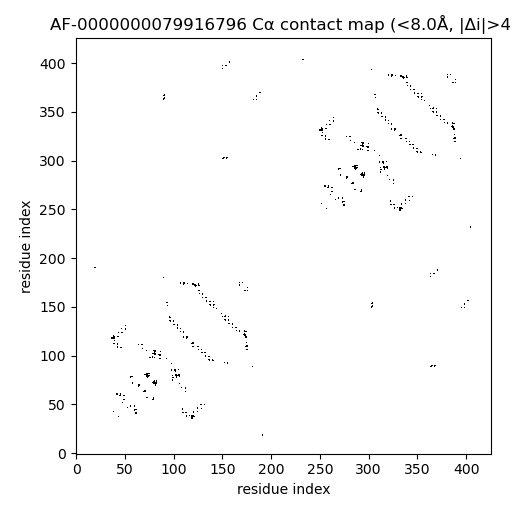-6.941 -13.031 -3.799 1 86.06 87 CYS A C 1
ATOM 624 O O . CYS A 1 87 ? -7.895 -12.766 -3.062 1 86.06 87 CYS A O 1
ATOM 626 N N . SER A 1 88 ? -5.871 -13.469 -3.316 1 80.75 88 SER A N 1
ATOM 627 C CA . SER A 1 88 ? -5.613 -13.461 -1.879 1 80.75 88 SER A CA 1
ATOM 628 C C . SER A 1 88 ? -5.098 -12.109 -1.416 1 80.75 88 SER A C 1
ATOM 630 O O . SER A 1 88 ? -4.207 -12.031 -0.569 1 80.75 88 SER A O 1
ATOM 632 N N . SER A 1 89 ? -5.617 -11.102 -1.897 1 88.62 89 SER A N 1
ATOM 633 C CA . SER A 1 89 ? -5.164 -9.789 -1.465 1 88.62 89 SER A CA 1
ATOM 634 C C . SER A 1 89 ? -5.871 -9.352 -0.186 1 88.62 89 SER A C 1
ATOM 636 O O . SER A 1 89 ? -7.094 -9.469 -0.074 1 88.62 89 SER A O 1
ATOM 638 N N . PRO A 1 90 ? -5.094 -8.789 0.753 1 88 90 PRO A N 1
ATOM 639 C CA . PRO A 1 90 ? -5.723 -8.305 1.984 1 88 90 PRO A CA 1
ATOM 640 C C . PRO A 1 90 ? -6.391 -6.945 1.809 1 88 90 PRO A C 1
ATOM 642 O O . PRO A 1 90 ? -7.051 -6.453 2.729 1 88 90 PRO A O 1
ATOM 645 N N . VAL A 1 91 ? -6.203 -6.281 0.703 1 90.25 91 VAL A N 1
ATOM 646 C CA . VAL A 1 91 ? -6.824 -4.988 0.445 1 90.25 91 VAL A CA 1
ATOM 647 C C . VAL A 1 91 ? -7.543 -5.016 -0.902 1 90.25 91 VAL A C 1
ATOM 649 O O . VAL A 1 91 ? -7.211 -5.828 -1.771 1 90.25 91 VAL A O 1
ATOM 652 N N . PRO A 1 92 ? -8.523 -4.121 -1.047 1 90.25 92 PRO A N 1
ATOM 653 C CA . PRO A 1 92 ? -9.172 -4.059 -2.357 1 90.25 92 PRO A CA 1
ATOM 654 C C . PRO A 1 92 ? -8.203 -3.682 -3.479 1 90.25 92 PRO A C 1
ATOM 656 O O . PRO A 1 92 ? -7.355 -2.807 -3.297 1 90.25 92 PRO A O 1
ATOM 659 N N . LEU A 1 93 ? -8.297 -4.406 -4.598 1 94.62 93 LEU A N 1
ATOM 660 C CA . LEU A 1 93 ? -7.508 -4.141 -5.797 1 94.62 93 LEU A CA 1
ATOM 661 C C . LEU A 1 93 ? -8.398 -3.688 -6.945 1 94.62 93 LEU A C 1
ATOM 663 O O . LEU A 1 93 ? -9.609 -3.945 -6.941 1 94.62 93 LEU A O 1
ATOM 667 N N . PRO A 1 94 ? -7.758 -2.967 -7.898 1 95.75 94 PRO A N 1
ATOM 668 C CA . PRO A 1 94 ? -8.523 -2.688 -9.117 1 95.75 94 PRO A CA 1
ATOM 669 C C . PRO A 1 94 ? -9.125 -3.945 -9.742 1 95.75 94 PRO A C 1
ATOM 671 O O . PRO A 1 94 ? -8.484 -5 -9.75 1 95.75 94 PRO A O 1
ATOM 674 N N . VAL A 1 95 ? -10.328 -3.768 -10.266 1 94.12 95 VAL A N 1
ATOM 675 C CA . VAL A 1 95 ? -11.07 -4.91 -10.781 1 94.12 95 VAL A CA 1
ATOM 676 C C . VAL A 1 95 ? -10.305 -5.551 -11.93 1 94.12 95 VAL A C 1
ATOM 678 O O . VAL A 1 95 ? -10.352 -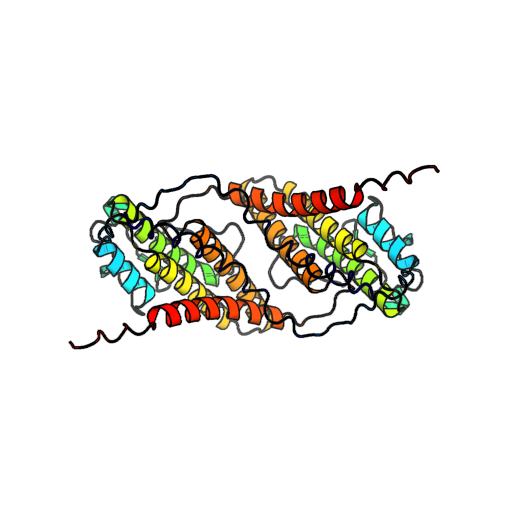6.77 -12.117 1 94.12 95 VAL A O 1
ATOM 681 N N . GLU A 1 96 ? -9.477 -4.797 -12.594 1 94.94 96 GLU A N 1
ATOM 682 C CA . GLU A 1 96 ? -8.734 -5.277 -13.758 1 94.94 96 GLU A CA 1
ATOM 683 C C . GLU A 1 96 ? -7.637 -6.262 -13.344 1 94.94 96 GLU A C 1
ATOM 685 O O . GLU A 1 96 ? -7.07 -6.957 -14.188 1 94.94 96 GLU A O 1
ATOM 690 N N . PHE A 1 97 ? -7.402 -6.297 -12.023 1 96.44 97 PHE A N 1
ATOM 691 C CA . PHE A 1 97 ? -6.312 -7.148 -11.562 1 96.44 97 PHE A CA 1
ATOM 692 C C . PHE A 1 97 ? -6.797 -8.578 -11.344 1 96.44 97 PHE A C 1
ATOM 694 O O . PHE A 1 97 ? -5.988 -9.5 -11.234 1 96.44 97 PHE A O 1
ATOM 701 N N . VAL A 1 98 ? -8.055 -8.828 -11.32 1 93.69 98 VAL A N 1
ATOM 702 C CA . VAL A 1 98 ? -8.633 -10.055 -10.781 1 93.69 98 VAL A CA 1
ATOM 703 C C . VAL A 1 98 ? -8.164 -11.258 -11.609 1 93.69 98 VAL A C 1
ATOM 705 O O . VAL A 1 98 ? -7.656 -12.234 -11.055 1 93.69 98 VAL A O 1
ATOM 708 N N . ALA A 1 99 ? -8.266 -11.211 -12.875 1 92.06 99 ALA A N 1
ATOM 709 C CA . ALA A 1 99 ? -7.887 -12.344 -13.719 1 92.06 99 ALA A CA 1
ATOM 710 C C . ALA A 1 99 ? -6.398 -12.648 -13.594 1 92.06 99 ALA A C 1
ATOM 712 O O . ALA A 1 99 ? -6 -13.812 -13.516 1 92.06 99 ALA A O 1
ATOM 713 N N . SER A 1 100 ? -5.598 -11.578 -13.57 1 94.12 100 SER A N 1
ATOM 714 C CA . SER A 1 100 ? -4.156 -11.758 -13.445 1 94.12 100 SER A CA 1
ATOM 715 C C . SER A 1 100 ? -3.791 -12.359 -12.094 1 94.12 100 SER A C 1
ATOM 717 O O . SER A 1 100 ? -2.879 -13.18 -11.992 1 94.12 100 SER A O 1
ATOM 719 N N . CYS A 1 101 ? -4.461 -11.93 -11.109 1 95.94 101 CYS A N 1
ATOM 720 C CA . CYS A 1 101 ? -4.23 -12.445 -9.766 1 95.94 101 CYS A CA 1
ATOM 721 C C . CYS A 1 101 ? -4.551 -13.93 -9.695 1 95.94 101 CYS A C 1
ATOM 723 O O . CYS A 1 101 ? -3.773 -14.711 -9.141 1 95.94 101 CYS A O 1
ATOM 725 N N . LYS A 1 102 ? -5.684 -14.352 -10.258 1 94.06 102 LYS A N 1
ATOM 726 C CA . LYS A 1 102 ? -6.074 -15.758 -10.273 1 94.06 102 LYS A CA 1
ATOM 727 C C . LYS A 1 102 ? -5.07 -16.594 -11.047 1 94.06 102 LYS A C 1
ATOM 729 O O . LYS A 1 102 ? -4.727 -17.703 -10.633 1 94.06 102 LYS A O 1
ATOM 734 N N . ALA A 1 103 ? -4.672 -16.094 -12.156 1 93.56 103 ALA A N 1
ATOM 735 C CA . ALA A 1 103 ? -3.668 -16.797 -12.953 1 93.56 103 ALA A CA 1
ATOM 736 C C . ALA A 1 103 ? -2.359 -16.938 -12.188 1 93.56 103 ALA A C 1
ATOM 738 O O . ALA A 1 103 ? -1.709 -17.984 -12.25 1 93.56 103 ALA A O 1
ATOM 739 N N . HIS A 1 104 ? -1.999 -15.906 -11.539 1 95.62 104 HIS A N 1
ATOM 740 C CA . HIS A 1 104 ? -0.803 -15.945 -10.703 1 95.62 104 HIS A CA 1
ATOM 741 C C . HIS A 1 104 ? -0.918 -17.031 -9.633 1 95.62 104 HIS A C 1
ATOM 743 O O . HIS A 1 104 ? 0.05 -17.734 -9.359 1 95.62 104 HIS A O 1
ATOM 749 N N . ASP A 1 105 ? -2.096 -17.172 -9.062 1 95.31 105 ASP A N 1
ATOM 750 C CA . ASP A 1 105 ? -2.334 -18.188 -8.047 1 95.31 105 ASP A CA 1
ATOM 751 C C . ASP A 1 105 ? -2.166 -19.594 -8.633 1 95.31 105 ASP A C 1
ATOM 753 O O . ASP A 1 105 ? -1.689 -20.5 -7.949 1 95.31 105 ASP A O 1
ATOM 757 N N . LEU A 1 106 ? -2.639 -19.781 -9.836 1 95.12 106 LEU A N 1
ATOM 758 C CA . LEU A 1 106 ? -2.389 -21.062 -10.5 1 95.12 106 LEU A CA 1
ATOM 759 C C . LEU A 1 106 ? -0.895 -21.344 -10.57 1 95.12 106 LEU A C 1
ATOM 761 O O . LEU A 1 106 ? -0.461 -22.469 -10.312 1 95.12 106 LEU A O 1
ATOM 765 N N . GLY A 1 107 ? -0.084 -20.312 -10.977 1 96.25 107 GLY A N 1
ATOM 766 C CA . GLY A 1 107 ? 1.361 -20.484 -10.961 1 96.25 107 GLY A CA 1
ATOM 767 C C . GLY A 1 107 ? 1.904 -20.922 -9.617 1 96.25 107 GLY A C 1
ATOM 768 O O . GLY A 1 107 ? 2.736 -21.828 -9.539 1 96.25 107 GLY A O 1
ATOM 769 N N . TYR A 1 108 ? 1.402 -20.297 -8.633 1 96.69 108 TYR A N 1
ATOM 770 C CA . TYR A 1 108 ? 1.82 -20.656 -7.281 1 96.69 108 TYR A CA 1
ATOM 771 C C . TYR A 1 108 ? 1.39 -22.078 -6.938 1 96.69 108 TYR A C 1
ATOM 773 O O . TYR A 1 108 ? 2.107 -22.797 -6.242 1 96.69 108 TYR A O 1
ATOM 781 N N . ASP A 1 109 ? 0.246 -22.469 -7.383 1 96.44 109 ASP A N 1
ATOM 782 C CA . ASP A 1 109 ? -0.213 -23.828 -7.145 1 96.44 109 ASP A CA 1
ATOM 783 C C . ASP A 1 109 ? 0.674 -24.844 -7.867 1 96.44 109 ASP A C 1
ATOM 785 O O . ASP A 1 109 ? 0.882 -25.953 -7.375 1 96.44 109 ASP A O 1
ATOM 789 N N . LEU A 1 110 ? 1.19 -24.422 -9.023 1 96.88 110 LEU A N 1
ATOM 790 C CA . LEU A 1 110 ? 2.148 -25.297 -9.703 1 96.88 110 LEU A CA 1
ATOM 791 C C . LEU A 1 110 ? 3.418 -25.453 -8.875 1 96.88 110 LEU A C 1
ATOM 793 O O . LEU A 1 110 ? 4.016 -26.531 -8.852 1 96.88 110 LEU A O 1
ATOM 797 N N . LEU A 1 111 ? 3.838 -24.391 -8.188 1 97.69 111 LEU A N 1
ATOM 798 C CA . LEU A 1 111 ? 4.973 -24.5 -7.277 1 97.69 111 LEU A CA 1
ATOM 799 C C . LEU A 1 111 ? 4.66 -25.453 -6.125 1 97.69 111 LEU A C 1
ATOM 801 O O . LEU A 1 111 ? 5.488 -26.281 -5.766 1 97.69 111 LEU A O 1
ATOM 805 N N . ARG A 1 112 ? 3.525 -25.297 -5.562 1 97 112 ARG A N 1
ATOM 806 C CA . ARG A 1 112 ? 3.117 -26.172 -4.477 1 97 112 ARG A CA 1
ATOM 807 C C . ARG A 1 112 ? 3.018 -27.625 -4.949 1 97 112 ARG A C 1
ATOM 809 O O . ARG A 1 112 ? 3.396 -28.547 -4.227 1 97 112 ARG A O 1
ATOM 816 N N . TYR A 1 113 ? 2.422 -27.797 -6.129 1 97.06 113 TYR A N 1
ATOM 817 C CA . TYR A 1 113 ? 2.34 -29.109 -6.762 1 97.06 113 TYR A CA 1
ATOM 818 C C . TYR A 1 113 ? 3.713 -29.766 -6.828 1 97.06 113 TYR A C 1
ATOM 820 O O . TYR A 1 113 ? 3.871 -30.938 -6.441 1 97.06 113 TYR A O 1
ATOM 828 N N . ALA A 1 114 ? 4.734 -29.031 -7.297 1 97.38 114 ALA A N 1
ATOM 829 C CA . ALA A 1 114 ? 6.102 -29.547 -7.387 1 97.38 114 ALA A CA 1
ATOM 830 C C . ALA A 1 114 ? 6.648 -29.891 -6.004 1 97.38 114 ALA A C 1
ATOM 832 O O . ALA A 1 114 ? 7.293 -30.922 -5.832 1 97.38 114 ALA A O 1
ATOM 833 N N . SER A 1 115 ? 6.355 -29.062 -5.082 1 95.38 115 SER A N 1
ATOM 834 C CA . SER A 1 115 ? 6.844 -29.266 -3.723 1 95.38 115 SER A CA 1
ATOM 835 C C . SER A 1 115 ? 6.254 -30.547 -3.119 1 95.38 115 SER A C 1
ATOM 837 O O . SER A 1 115 ? 6.945 -31.281 -2.416 1 95.38 115 SER A O 1
ATOM 839 N N . ARG A 1 116 ? 5.039 -30.797 -3.369 1 94.25 116 ARG A N 1
ATOM 840 C CA . ARG A 1 116 ? 4.371 -31.984 -2.834 1 94.25 116 ARG A CA 1
ATOM 841 C C . ARG A 1 116 ? 4.977 -33.25 -3.412 1 94.25 116 ARG A C 1
ATOM 843 O O . ARG A 1 116 ? 4.891 -34.312 -2.797 1 94.25 116 ARG A O 1
ATOM 850 N N . SER A 1 117 ? 5.52 -33.219 -4.566 1 89.88 117 SER A N 1
ATOM 851 C CA . SER A 1 117 ? 6.18 -34.344 -5.184 1 89.88 117 SER A CA 1
ATOM 852 C C . SER A 1 117 ? 7.617 -34.5 -4.688 1 89.88 117 SER A C 1
ATOM 854 O O . SER A 1 117 ? 8.312 -35.438 -5.047 1 89.88 117 SER A O 1
ATOM 856 N N . GLY A 1 118 ? 8.086 -33.5 -3.908 1 90.12 118 GLY A N 1
ATOM 857 C CA . GLY A 1 118 ? 9.422 -33.562 -3.342 1 90.12 118 GLY A CA 1
ATOM 858 C C . GLY A 1 118 ? 10.477 -32.969 -4.254 1 90.12 118 GLY A C 1
ATOM 859 O O . GLY A 1 118 ? 11.672 -33.094 -3.986 1 90.12 118 GLY A O 1
ATOM 860 N N . ASN A 1 119 ? 10.086 -32.375 -5.387 1 93.62 119 ASN A N 1
ATOM 861 C CA . ASN A 1 119 ? 10.992 -31.797 -6.363 1 93.62 119 ASN A CA 1
ATOM 862 C C . ASN A 1 119 ? 10.672 -30.328 -6.621 1 93.62 119 ASN A C 1
ATOM 864 O O . ASN A 1 119 ? 10.148 -29.969 -7.68 1 93.62 119 ASN A O 1
ATOM 868 N N . ASP A 1 120 ? 11.094 -29.516 -5.797 1 95.06 120 ASP A N 1
ATOM 869 C CA . ASP A 1 120 ? 10.805 -28.078 -5.863 1 95.06 120 ASP A CA 1
ATOM 870 C C . ASP A 1 120 ? 11.438 -27.453 -7.102 1 95.06 120 ASP A C 1
ATOM 872 O O . ASP A 1 120 ? 12.492 -27.906 -7.566 1 95.06 120 ASP A O 1
ATOM 876 N N . LEU A 1 121 ? 10.719 -26.438 -7.535 1 96.81 121 LEU A N 1
ATOM 877 C CA . LEU A 1 121 ? 11.336 -25.641 -8.578 1 96.81 121 LEU A CA 1
ATOM 878 C C . LEU A 1 121 ? 12.328 -24.641 -7.98 1 96.81 121 LEU A C 1
ATOM 880 O O . LEU A 1 121 ? 12.211 -24.266 -6.812 1 96.81 121 LEU A O 1
ATOM 884 N N . GLU A 1 122 ? 13.242 -24.297 -8.805 1 95.94 122 GLU A N 1
ATOM 885 C CA . GLU A 1 122 ? 14.227 -23.297 -8.406 1 95.94 122 GLU A CA 1
ATOM 886 C C . GLU A 1 122 ? 13.617 -21.891 -8.398 1 95.94 122 GLU A C 1
ATOM 888 O O . GLU A 1 122 ? 12.523 -21.688 -8.93 1 95.94 122 GLU A O 1
ATOM 893 N N . PRO A 1 123 ? 14.312 -20.891 -7.832 1 95.19 123 PRO A N 1
ATOM 894 C CA . PRO A 1 123 ? 13.789 -19.531 -7.617 1 95.19 123 PRO A CA 1
ATOM 895 C C . PRO A 1 123 ? 13.312 -18.875 -8.906 1 95.19 123 PRO A C 1
ATOM 897 O O . PRO A 1 123 ? 12.406 -18.031 -8.875 1 95.19 123 PRO A O 1
ATOM 900 N N . TRP A 1 124 ? 13.789 -19.281 -9.969 1 94.75 124 TRP A N 1
ATOM 901 C CA . TRP A 1 124 ? 13.406 -18.656 -11.227 1 94.75 124 TRP A CA 1
ATOM 902 C C . TRP A 1 124 ? 11.898 -18.734 -11.43 1 94.75 124 TRP A C 1
ATOM 904 O O . TRP A 1 124 ? 11.297 -17.828 -12.016 1 94.75 124 TRP A O 1
ATOM 914 N N . ALA A 1 125 ? 11.336 -19.828 -11.078 1 96.81 125 ALA A N 1
ATOM 915 C CA . ALA A 1 125 ? 9.914 -20.062 -11.344 1 96.81 125 ALA A CA 1
ATOM 916 C C . ALA A 1 125 ? 9.047 -19.031 -10.641 1 96.81 125 ALA A C 1
ATOM 918 O O . ALA A 1 125 ? 8.211 -18.391 -11.273 1 96.81 125 ALA A O 1
ATOM 919 N N . ARG A 1 126 ? 9.242 -18.875 -9.336 1 97.31 126 ARG A N 1
ATOM 920 C CA . ARG A 1 126 ? 8.461 -17.906 -8.578 1 97.31 126 ARG A CA 1
ATOM 921 C C . ARG A 1 126 ? 8.766 -16.469 -9.031 1 97.31 126 ARG A C 1
ATOM 923 O O . ARG A 1 126 ? 7.871 -15.633 -9.094 1 97.31 126 ARG A O 1
ATOM 930 N N . GLN A 1 127 ? 10 -16.234 -9.414 1 96.56 127 GLN A N 1
ATOM 931 C CA . GLN A 1 127 ? 10.383 -14.93 -9.93 1 96.56 127 GLN A CA 1
ATOM 932 C C . GLN A 1 127 ? 9.672 -14.625 -11.242 1 96.56 127 GLN A C 1
ATOM 934 O O . GLN A 1 127 ? 9.203 -13.5 -11.453 1 96.56 127 GLN A O 1
ATOM 939 N N . SER A 1 128 ? 9.594 -15.625 -12.039 1 96.06 128 SER A N 1
ATOM 940 C CA . SER A 1 128 ? 8.93 -15.438 -13.328 1 96.06 128 SER A CA 1
ATOM 941 C C . SER A 1 128 ? 7.434 -15.195 -13.148 1 96.06 128 SER A C 1
ATOM 943 O O . SER A 1 128 ? 6.848 -14.352 -13.828 1 96.06 128 SER A O 1
ATOM 945 N N . LEU A 1 129 ? 6.867 -15.883 -12.234 1 96.81 129 LEU A N 1
ATOM 946 C CA . LEU A 1 129 ? 5.445 -15.719 -11.961 1 96.81 129 LEU A CA 1
ATOM 947 C C . LEU A 1 129 ? 5.148 -14.328 -11.406 1 96.81 129 LEU A C 1
ATOM 949 O O . LEU A 1 129 ? 4.199 -13.672 -11.844 1 96.81 129 LEU A O 1
ATOM 953 N N . ASP A 1 130 ? 6.004 -13.898 -10.539 1 96.94 130 ASP A N 1
ATOM 954 C CA . ASP A 1 130 ? 5.828 -12.578 -9.945 1 96.94 130 ASP A CA 1
ATOM 955 C C . ASP A 1 130 ? 6.012 -11.484 -10.992 1 96.94 130 ASP A C 1
ATOM 957 O O . ASP A 1 130 ? 5.246 -10.516 -11.023 1 96.94 130 ASP A O 1
ATOM 961 N N . ALA A 1 131 ? 6.98 -11.617 -11.812 1 95.94 131 ALA A N 1
ATOM 962 C CA . ALA A 1 131 ? 7.23 -10.641 -12.875 1 95.94 131 ALA A CA 1
ATOM 963 C C . ALA A 1 131 ? 6.059 -10.57 -13.844 1 95.94 131 ALA A C 1
ATOM 965 O O . ALA A 1 131 ? 5.695 -9.484 -14.305 1 95.94 131 ALA A O 1
ATOM 966 N N . GLN A 1 132 ? 5.5 -11.688 -14.148 1 95.62 132 GLN A N 1
ATOM 967 C CA . GLN A 1 132 ? 4.355 -11.711 -15.047 1 95.62 132 GLN A CA 1
ATOM 968 C C . GLN A 1 132 ? 3.158 -10.992 -14.438 1 95.62 132 GLN A C 1
ATOM 970 O O . GLN A 1 132 ? 2.447 -10.258 -15.125 1 95.62 132 GLN A O 1
ATOM 975 N N . LEU A 1 133 ? 2.912 -11.266 -13.133 1 96.38 133 LEU A N 1
ATOM 976 C CA . LEU A 1 133 ? 1.829 -10.562 -12.461 1 96.38 133 LEU A CA 1
ATOM 977 C C . LEU A 1 133 ? 2.027 -9.047 -12.539 1 96.38 133 LEU A C 1
ATOM 979 O O . LEU A 1 133 ? 1.097 -8.312 -12.875 1 96.38 133 LEU A O 1
ATOM 983 N N . ASP A 1 134 ? 3.211 -8.602 -12.305 1 96.5 134 ASP A N 1
ATOM 984 C CA . ASP A 1 134 ? 3.551 -7.184 -12.375 1 96.5 134 ASP A CA 1
ATOM 985 C C . ASP A 1 134 ? 3.252 -6.613 -13.758 1 96.5 134 ASP A C 1
ATOM 987 O O . ASP A 1 134 ? 2.535 -5.621 -13.883 1 96.5 134 ASP A O 1
ATOM 991 N N . ARG A 1 135 ? 3.713 -7.27 -14.758 1 96.12 135 ARG A N 1
ATOM 992 C CA . ARG A 1 135 ? 3.52 -6.816 -16.141 1 96.12 135 ARG A CA 1
ATOM 993 C C . ARG A 1 135 ? 2.035 -6.75 -16.484 1 96.12 135 ARG A C 1
ATOM 995 O O . ARG A 1 135 ? 1.576 -5.777 -17.078 1 96.12 135 ARG A O 1
ATOM 1002 N N . ARG A 1 136 ? 1.33 -7.723 -16.094 1 95 136 ARG A N 1
ATOM 1003 C CA . ARG A 1 136 ? -0.083 -7.797 -16.453 1 95 136 ARG A CA 1
ATOM 1004 C C . ARG A 1 136 ? -0.884 -6.711 -15.742 1 95 136 ARG A C 1
ATOM 1006 O O . ARG A 1 136 ? -1.801 -6.125 -16.312 1 95 136 ARG A O 1
ATOM 1013 N N . MET A 1 137 ? -0.54 -6.43 -14.469 1 96.62 137 MET A N 1
ATOM 1014 C CA . MET A 1 137 ? -1.238 -5.375 -13.742 1 96.62 137 MET A CA 1
ATOM 1015 C C . MET A 1 137 ? -0.978 -4.012 -14.375 1 96.62 137 MET A C 1
ATOM 1017 O O . MET A 1 137 ? -1.908 -3.232 -14.586 1 96.62 137 MET A O 1
ATOM 1021 N N . HIS A 1 138 ? 0.23 -3.773 -14.742 1 96.94 138 HIS A N 1
ATOM 1022 C CA . HIS A 1 138 ? 0.554 -2.488 -15.352 1 96.94 138 HIS A CA 1
ATOM 1023 C C . HIS A 1 138 ? -0.07 -2.365 -16.734 1 96.94 138 HIS A C 1
ATOM 1025 O O . HIS A 1 138 ? -0.564 -1.297 -17.109 1 96.94 138 HIS A O 1
ATOM 1031 N N . ALA A 1 139 ? -0.031 -3.467 -17.453 1 96.31 139 ALA A N 1
ATOM 1032 C CA . ALA A 1 139 ? -0.678 -3.447 -18.766 1 96.31 139 ALA A CA 1
ATOM 1033 C C . ALA A 1 139 ? -2.168 -3.146 -18.641 1 96.31 139 ALA A C 1
ATOM 1035 O O . ALA A 1 139 ? -2.73 -2.404 -19.453 1 96.31 139 ALA A O 1
ATOM 1036 N N . ALA A 1 140 ? -2.801 -3.734 -17.672 1 96.31 140 ALA A N 1
ATOM 1037 C CA . ALA A 1 140 ? -4.215 -3.469 -17.422 1 96.31 140 ALA A CA 1
ATOM 1038 C C . ALA A 1 140 ? -4.453 -1.994 -17.109 1 96.31 140 ALA A C 1
ATOM 1040 O O . ALA A 1 140 ? -5.41 -1.393 -17.594 1 96.31 140 ALA A O 1
ATOM 1041 N N . CYS A 1 141 ? -3.592 -1.424 -16.297 1 97.5 141 CYS A N 1
ATOM 1042 C CA . CYS A 1 141 ? -3.711 -0.018 -15.93 1 97.5 141 CYS A CA 1
ATOM 1043 C C . CYS A 1 141 ? -3.547 0.883 -17.141 1 97.5 141 CYS A C 1
ATOM 1045 O O . CYS A 1 141 ? -4.207 1.918 -17.25 1 97.5 141 CYS A O 1
ATOM 1047 N N . ASP A 1 142 ? -2.758 0.493 -18.094 1 97.06 142 ASP A N 1
ATOM 1048 C CA . ASP A 1 142 ? -2.449 1.289 -19.281 1 97.06 142 ASP A CA 1
ATOM 1049 C C . ASP A 1 142 ? -3.672 1.432 -20.188 1 97.06 142 ASP A C 1
ATOM 1051 O O . ASP A 1 142 ? -3.703 2.291 -21.062 1 97.06 142 ASP A O 1
ATOM 1055 N N . THR A 1 143 ? -4.629 0.625 -19.953 1 96.69 143 THR A N 1
ATOM 1056 C CA . THR A 1 143 ? -5.816 0.677 -20.797 1 96.69 143 THR A CA 1
ATOM 1057 C C . THR A 1 143 ? -6.754 1.792 -20.344 1 96.69 143 THR A C 1
ATOM 1059 O O . THR A 1 143 ? -7.684 2.16 -21.062 1 96.69 143 THR A O 1
ATOM 1062 N N . ARG A 1 144 ? -6.555 2.33 -19.141 1 96.69 144 ARG A N 1
ATOM 1063 C CA . ARG A 1 144 ? -7.398 3.414 -18.641 1 96.69 144 ARG A CA 1
ATOM 1064 C C . ARG A 1 144 ? -7.141 4.703 -19.422 1 96.69 144 ARG A C 1
ATOM 1066 O O . ARG A 1 144 ? -5.988 5.094 -19.625 1 96.69 144 ARG A O 1
ATOM 1073 N N . VAL A 1 145 ? -8.203 5.371 -19.812 1 96.56 145 VAL A N 1
ATOM 1074 C CA . VAL A 1 145 ? -8.102 6.547 -20.672 1 96.56 145 VAL A CA 1
ATOM 1075 C C . VAL A 1 145 ? -7.777 7.777 -19.828 1 96.56 145 VAL A C 1
ATOM 1077 O O . VAL A 1 145 ? -6.953 8.609 -20.219 1 96.56 145 VAL A O 1
ATOM 1080 N N . ASP A 1 146 ? -8.461 7.879 -18.703 1 96.06 146 ASP A N 1
ATOM 1081 C CA . ASP A 1 146 ? -8.219 9 -17.797 1 96.06 146 ASP A CA 1
ATOM 1082 C C . ASP A 1 146 ? -6.836 8.898 -17.156 1 96.06 146 ASP A C 1
ATOM 1084 O O . ASP A 1 146 ? -6.492 7.879 -16.562 1 96.06 146 ASP A O 1
ATOM 1088 N N . GLU A 1 147 ? -6.086 9.945 -17.234 1 92.81 147 GLU A N 1
ATOM 1089 C CA . GLU A 1 147 ? -4.691 9.953 -16.797 1 92.81 147 GLU A CA 1
ATOM 1090 C C . GLU A 1 147 ? -4.586 9.758 -15.281 1 92.81 147 GLU A C 1
ATOM 1092 O O . GLU A 1 147 ? -3.721 9.023 -14.805 1 92.81 147 GLU A O 1
ATOM 1097 N N . ARG A 1 148 ? -5.391 10.43 -14.484 1 90.75 148 ARG A N 1
ATOM 1098 C CA . ARG A 1 148 ? -5.34 10.312 -13.031 1 90.75 148 ARG A CA 1
ATOM 1099 C C . ARG A 1 148 ? -5.727 8.906 -12.586 1 90.75 148 ARG A C 1
ATOM 1101 O O . ARG A 1 148 ? -5.098 8.336 -11.688 1 90.75 148 ARG A O 1
ATOM 1108 N N . ALA A 1 149 ? -6.719 8.438 -13.289 1 94.19 149 ALA A N 1
ATOM 1109 C CA . ALA A 1 149 ? -7.141 7.074 -12.984 1 94.19 149 ALA A CA 1
ATOM 1110 C C . ALA A 1 149 ? -6.043 6.07 -13.328 1 94.19 149 ALA A C 1
ATOM 1112 O O . ALA A 1 149 ? -5.812 5.113 -12.586 1 94.19 149 ALA A O 1
ATOM 1113 N N . ARG A 1 150 ? -5.414 6.277 -14.43 1 96.25 150 ARG A N 1
ATOM 1114 C CA . ARG A 1 150 ? -4.316 5.41 -14.852 1 96.25 150 ARG A CA 1
ATOM 1115 C C . ARG A 1 150 ? -3.166 5.461 -13.852 1 96.25 150 ARG A C 1
ATOM 1117 O O . ARG A 1 150 ? -2.611 4.426 -13.484 1 96.25 150 ARG A O 1
ATOM 1124 N N . ALA A 1 151 ? -2.891 6.66 -13.438 1 91.69 151 ALA A N 1
ATOM 1125 C CA . ALA A 1 151 ? -1.813 6.836 -12.461 1 91.69 151 ALA A CA 1
ATOM 1126 C C . ALA A 1 151 ? -2.146 6.141 -11.141 1 91.69 151 ALA A C 1
ATOM 1128 O O . ALA A 1 151 ? -1.3 5.457 -10.562 1 91.69 151 ALA A O 1
ATOM 1129 N N . SER A 1 152 ? -3.336 6.34 -10.688 1 92.5 152 SER A N 1
ATOM 1130 C CA . SER A 1 152 ? -3.791 5.699 -9.461 1 92.5 152 SER A CA 1
ATOM 1131 C C . SER A 1 152 ? -3.717 4.18 -9.57 1 92.5 152 SER A C 1
ATOM 1133 O O . SER A 1 152 ? -3.25 3.508 -8.648 1 92.5 152 SER A O 1
ATOM 1135 N N . CYS A 1 153 ? -4.137 3.686 -10.68 1 96.25 153 CYS A N 1
ATOM 1136 C CA . CYS A 1 153 ? -4.082 2.256 -10.969 1 96.25 153 CYS A CA 1
ATOM 1137 C C . CYS A 1 153 ? -2.643 1.754 -10.953 1 96.25 153 CYS A C 1
ATOM 1139 O O . CYS A 1 153 ? -2.352 0.715 -10.359 1 96.25 153 CYS A O 1
ATOM 1141 N N . SER A 1 154 ? -1.799 2.492 -11.531 1 96.5 154 SER A N 1
ATOM 1142 C CA . SER A 1 154 ? -0.392 2.109 -11.609 1 96.5 154 SER A CA 1
ATOM 1143 C C . SER A 1 154 ? 0.25 2.102 -10.227 1 96.5 154 SER A C 1
ATOM 1145 O O . SER A 1 154 ? 1.108 1.265 -9.938 1 96.5 154 SER A O 1
ATOM 1147 N N . VAL A 1 155 ? -0.128 2.98 -9.367 1 93.12 155 VAL A N 1
ATOM 1148 C CA . VAL A 1 155 ? 0.38 2.996 -8 1 93.12 155 VAL A CA 1
ATOM 1149 C C . VAL A 1 155 ? -0.058 1.729 -7.27 1 93.12 155 VAL A C 1
ATOM 1151 O O . VAL A 1 155 ? 0.743 1.093 -6.578 1 93.12 155 VAL A O 1
ATOM 1154 N N . MET A 1 156 ? -1.312 1.358 -7.48 1 94.62 156 MET A N 1
ATOM 1155 C CA . MET A 1 156 ? -1.797 0.134 -6.852 1 94.62 156 MET A CA 1
ATOM 1156 C C . MET A 1 156 ? -1.058 -1.085 -7.395 1 94.62 156 MET A C 1
ATOM 1158 O O . MET A 1 156 ? -0.775 -2.025 -6.648 1 94.62 156 MET A O 1
ATOM 1162 N N . ALA A 1 157 ? -0.778 -1.071 -8.688 1 96.69 157 ALA A N 1
ATOM 1163 C CA . ALA A 1 157 ? 0.009 -2.156 -9.266 1 96.69 157 ALA A CA 1
ATOM 1164 C C . ALA A 1 157 ? 1.383 -2.25 -8.609 1 96.69 157 ALA A C 1
ATOM 1166 O O . ALA A 1 157 ? 1.847 -3.346 -8.281 1 96.69 157 ALA A O 1
ATOM 1167 N N . ASN A 1 158 ? 1.92 -1.13 -8.391 1 93.12 158 ASN A N 1
ATOM 1168 C CA . ASN A 1 158 ? 3.227 -1.091 -7.738 1 93.12 158 ASN A CA 1
ATOM 1169 C C . ASN A 1 158 ? 3.158 -1.617 -6.309 1 93.12 158 ASN A C 1
ATOM 1171 O O . ASN A 1 158 ? 4.035 -2.371 -5.879 1 93.12 158 ASN A O 1
ATOM 1175 N N . ILE A 1 159 ? 2.168 -1.206 -5.637 1 90.38 159 ILE A N 1
ATOM 1176 C CA . ILE A 1 159 ? 2 -1.65 -4.258 1 90.38 159 ILE A CA 1
ATOM 1177 C C . ILE A 1 159 ? 1.817 -3.166 -4.223 1 90.38 159 ILE A C 1
ATOM 1179 O O . ILE A 1 159 ? 2.496 -3.861 -3.463 1 90.38 159 ILE A O 1
ATOM 1183 N N . ALA A 1 160 ? 1.004 -3.643 -5.078 1 93.81 160 ALA A N 1
ATOM 1184 C CA . ALA A 1 160 ? 0.723 -5.074 -5.121 1 93.81 160 ALA A CA 1
ATOM 1185 C C . ALA A 1 160 ? 1.966 -5.867 -5.512 1 93.81 160 ALA A C 1
ATOM 1187 O O . ALA A 1 160 ? 2.311 -6.855 -4.863 1 93.81 160 ALA A O 1
ATOM 1188 N N . ALA A 1 161 ? 2.609 -5.445 -6.527 1 93.81 161 ALA A N 1
ATOM 1189 C CA . ALA A 1 161 ? 3.805 -6.137 -7.008 1 93.81 161 ALA A CA 1
ATOM 1190 C C . ALA A 1 161 ? 4.898 -6.145 -5.941 1 93.81 161 ALA A C 1
ATOM 1192 O O . ALA A 1 161 ? 5.57 -7.16 -5.742 1 93.81 161 ALA A O 1
ATOM 1193 N N . THR A 1 162 ? 5.051 -5.086 -5.281 1 91.31 162 THR A N 1
ATOM 1194 C CA . THR A 1 162 ? 6.051 -4.98 -4.227 1 91.31 162 THR A CA 1
ATOM 1195 C C . THR A 1 162 ? 5.727 -5.922 -3.072 1 91.31 162 THR A C 1
ATOM 1197 O O . THR A 1 162 ? 6.613 -6.586 -2.533 1 91.31 162 THR A O 1
ATOM 1200 N N . ALA A 1 163 ? 4.52 -5.922 -2.732 1 90.06 163 ALA A N 1
ATOM 1201 C CA . ALA A 1 163 ? 4.102 -6.812 -1.656 1 90.06 163 ALA A CA 1
ATOM 1202 C C . ALA A 1 163 ? 4.359 -8.273 -2.02 1 90.06 163 ALA A C 1
ATOM 1204 O O . ALA A 1 163 ? 4.906 -9.031 -1.214 1 90.06 163 ALA A O 1
ATOM 1205 N N . VAL A 1 164 ? 4.012 -8.648 -3.223 1 94.62 164 VAL A N 1
ATOM 1206 C CA . VAL A 1 164 ? 4.164 -10.023 -3.682 1 94.62 164 VAL A CA 1
ATOM 1207 C C . VAL A 1 164 ? 5.645 -10.383 -3.771 1 94.62 164 VAL A C 1
ATOM 1209 O O . VAL A 1 164 ? 6.078 -11.406 -3.234 1 94.62 164 VAL A O 1
ATOM 1212 N N . THR A 1 165 ? 6.426 -9.547 -4.363 1 93.5 165 THR A N 1
ATOM 1213 C CA . THR A 1 165 ? 7.852 -9.812 -4.535 1 93.5 165 THR A CA 1
ATOM 1214 C C . THR A 1 165 ? 8.57 -9.789 -3.191 1 93.5 165 THR A C 1
ATOM 1216 O O . THR A 1 165 ? 9.492 -10.57 -2.965 1 93.5 165 THR A O 1
ATOM 1219 N N . GLY A 1 166 ? 8.227 -8.875 -2.361 1 89.44 166 GLY A N 1
ATOM 1220 C CA . GLY A 1 166 ? 8.789 -8.852 -1.021 1 89.44 166 GLY A CA 1
ATOM 1221 C C . GLY A 1 166 ? 8.562 -10.141 -0.254 1 89.44 166 GLY A C 1
ATOM 1222 O O . GLY A 1 166 ? 9.469 -10.656 0.4 1 89.44 166 GLY A O 1
ATOM 1223 N N . ASN A 1 167 ? 7.363 -10.586 -0.279 1 90 167 ASN A N 1
ATOM 1224 C CA . ASN A 1 167 ? 7.047 -11.852 0.375 1 90 167 ASN A CA 1
ATOM 1225 C C . ASN A 1 167 ? 7.844 -13.008 -0.227 1 90 167 ASN A C 1
ATOM 1227 O O . ASN A 1 167 ? 8.328 -13.875 0.498 1 90 167 ASN A O 1
ATOM 1231 N N . SER A 1 168 ? 7.895 -13 -1.563 1 94 168 SER A N 1
ATOM 1232 C CA . SER A 1 168 ? 8.672 -14.031 -2.248 1 94 168 SER A CA 1
ATOM 1233 C C . SER A 1 168 ? 10.133 -14 -1.821 1 94 168 SER A C 1
ATOM 1235 O O . SER A 1 168 ? 10.742 -15.039 -1.589 1 94 168 SER A O 1
ATOM 1237 N N . TRP A 1 169 ? 10.703 -12.828 -1.706 1 91.12 169 TRP A N 1
ATOM 1238 C CA . TRP A 1 169 ? 12.078 -12.664 -1.253 1 91.12 169 TRP A CA 1
ATOM 1239 C C . TRP A 1 169 ? 12.258 -13.203 0.162 1 91.12 169 TRP A C 1
ATOM 1241 O O . TRP A 1 169 ? 13.172 -13.992 0.424 1 91.12 169 TRP A O 1
ATOM 1251 N N . ARG A 1 170 ? 11.383 -12.883 0.999 1 88 170 ARG A N 1
ATOM 1252 C CA . ARG A 1 170 ? 11.422 -13.32 2.391 1 88 170 ARG A CA 1
ATOM 1253 C C . ARG A 1 170 ? 11.383 -14.836 2.49 1 88 170 ARG A C 1
ATOM 1255 O O . ARG A 1 170 ? 12.016 -15.422 3.369 1 88 170 ARG A O 1
ATOM 1262 N N . GLN A 1 171 ? 10.688 -15.375 1.534 1 91.88 171 GLN A N 1
ATOM 1263 C CA . GLN A 1 171 ? 10.477 -16.812 1.583 1 91.88 171 GLN A CA 1
ATOM 1264 C C . GLN A 1 171 ? 11.477 -17.547 0.695 1 91.88 171 GLN A C 1
ATOM 1266 O O . GLN A 1 171 ? 11.305 -18.734 0.402 1 91.88 171 GLN A O 1
ATOM 1271 N N . GLY A 1 172 ? 12.406 -16.781 0.188 1 92 172 GLY A N 1
ATOM 1272 C CA . GLY A 1 172 ? 13.492 -17.391 -0.565 1 92 172 GLY A CA 1
ATOM 1273 C C . GLY A 1 172 ? 13.062 -17.875 -1.939 1 92 172 GLY A C 1
ATOM 1274 O O . GLY A 1 172 ? 13.656 -18.812 -2.484 1 92 172 GLY A O 1
ATOM 1275 N N . TYR A 1 173 ? 11.922 -17.359 -2.383 1 93.5 173 TYR A N 1
ATOM 1276 C CA . TYR A 1 173 ? 11.383 -17.656 -3.709 1 93.5 173 TYR A CA 1
ATOM 1277 C C . TYR A 1 173 ? 11.078 -19.141 -3.857 1 93.5 173 TYR A C 1
ATOM 1279 O O . TYR A 1 173 ? 11.156 -19.688 -4.961 1 93.5 173 TYR A O 1
ATOM 1287 N N . SER A 1 174 ? 10.789 -19.781 -2.75 1 91.88 174 SER A N 1
ATOM 1288 C CA . SER A 1 174 ? 10.336 -21.156 -2.742 1 91.88 174 SER A CA 1
ATOM 1289 C C . SER A 1 174 ? 8.82 -21.25 -2.873 1 91.88 174 SER A C 1
ATOM 1291 O O . SER A 1 174 ? 8.156 -20.25 -3.102 1 91.88 174 SER A O 1
ATOM 1293 N N . ALA A 1 175 ? 8.297 -22.5 -2.859 1 92.5 175 ALA A N 1
ATOM 1294 C CA . ALA A 1 175 ? 6.848 -22.656 -2.852 1 92.5 175 ALA A CA 1
ATOM 1295 C C . ALA A 1 175 ? 6.215 -21.859 -1.718 1 92.5 175 ALA A C 1
ATOM 1297 O O . ALA A 1 175 ? 6.715 -21.859 -0.59 1 92.5 175 ALA A O 1
ATOM 1298 N N . PRO A 1 176 ? 5.141 -21.156 -2.104 1 89.5 176 PRO A N 1
ATOM 1299 C CA . PRO A 1 176 ? 4.535 -20.281 -1.095 1 89.5 176 PRO A CA 1
ATOM 1300 C C . PRO A 1 176 ? 3.959 -21.062 0.088 1 89.5 176 PRO A C 1
ATOM 1302 O O . PRO A 1 176 ? 3.381 -22.125 -0.097 1 89.5 176 PRO A O 1
ATOM 1305 N N . VAL A 1 177 ? 4.23 -20.594 1.263 1 81.25 177 VAL A N 1
ATOM 1306 C CA . VAL A 1 177 ? 3.658 -21.109 2.498 1 81.25 177 VAL A CA 1
ATOM 1307 C C . VAL A 1 177 ? 2.584 -20.156 3.018 1 81.25 177 VAL A C 1
ATOM 1309 O O . VAL A 1 177 ? 2.705 -18.938 2.873 1 81.25 177 VAL A O 1
ATOM 1312 N N . ALA A 1 178 ? 1.444 -20.797 3.324 1 69.56 178 ALA A N 1
ATOM 1313 C CA . ALA A 1 178 ? 0.362 -19.984 3.871 1 69.56 178 ALA A CA 1
ATOM 1314 C C . ALA A 1 178 ? 0.782 -19.328 5.18 1 69.56 178 ALA A C 1
ATOM 1316 O O . ALA A 1 178 ? 1.355 -19.984 6.059 1 69.56 178 ALA A O 1
ATOM 1317 N N . GLU A 1 179 ? 0.98 -18.031 5.07 1 64.25 179 GLU A N 1
ATOM 1318 C CA . GLU A 1 179 ? 1.263 -17.312 6.305 1 64.25 179 GLU A CA 1
ATOM 1319 C C . GLU A 1 179 ? 0.053 -16.484 6.75 1 64.25 179 GLU A C 1
ATOM 1321 O O . GLU A 1 179 ? -0.715 -16 5.922 1 64.25 179 GLU A O 1
ATOM 1326 N N . SER A 1 180 ? -0.627 -16.938 7.742 1 51 180 SER A N 1
ATOM 1327 C CA . SER A 1 180 ? -1.789 -16.203 8.227 1 51 180 SER A CA 1
ATOM 1328 C C . SER A 1 180 ? -1.543 -14.695 8.18 1 51 180 SER A C 1
ATOM 1330 O O . SER A 1 180 ? -0.43 -14.234 8.445 1 51 180 SER A O 1
ATOM 1332 N N . GLY A 1 181 ? -2.145 -14.078 7.211 1 48.81 181 GLY A N 1
ATOM 1333 C CA . GLY A 1 181 ? -2.119 -12.633 7.035 1 48.81 181 GLY A CA 1
ATOM 1334 C C . GLY A 1 181 ? -1.913 -11.875 8.328 1 48.81 181 GLY A C 1
ATOM 1335 O O . GLY A 1 181 ? -1.545 -10.703 8.32 1 48.81 181 GLY A O 1
ATOM 1336 N N . VAL A 1 182 ? -2.334 -12.562 9.375 1 43.81 182 VAL A N 1
ATOM 1337 C CA . VAL A 1 182 ? -2.268 -11.914 10.68 1 43.81 182 VAL A CA 1
ATOM 1338 C C . VAL A 1 182 ? -0.821 -11.539 11 1 43.81 182 VAL A C 1
ATOM 1340 O O . VAL A 1 182 ? -0.566 -10.547 11.68 1 43.81 182 VAL A O 1
ATOM 1343 N N . LYS A 1 183 ? 0.021 -12.25 10.492 1 43.72 183 LYS A N 1
ATOM 1344 C CA . LYS A 1 183 ? 1.411 -11.953 10.82 1 43.72 183 LYS A CA 1
ATOM 1345 C C . LYS A 1 183 ? 1.847 -10.617 10.227 1 43.72 183 LYS A C 1
ATOM 1347 O O . LYS A 1 183 ? 2.66 -9.906 10.812 1 43.72 183 LYS A O 1
ATOM 1352 N N . TYR A 1 184 ? 1.289 -10.312 9.164 1 45.44 184 TYR A N 1
ATOM 1353 C CA . TYR A 1 184 ? 1.651 -9.078 8.484 1 45.44 184 TYR A CA 1
ATOM 1354 C C . TYR A 1 184 ? 1.024 -7.871 9.172 1 45.44 184 TYR A C 1
ATOM 1356 O O . TYR A 1 184 ? 1.574 -6.77 9.133 1 45.44 184 TYR A O 1
ATOM 1364 N N . GLY A 1 185 ? -0.174 -8.125 9.672 1 42.06 185 GLY A N 1
ATOM 1365 C CA . GLY A 1 185 ? -0.761 -7.016 10.398 1 42.06 185 GLY A CA 1
ATOM 1366 C C . GLY A 1 185 ? 0.059 -6.59 11.602 1 42.06 185 GLY A C 1
ATOM 1367 O O . GLY A 1 185 ? 0.149 -5.398 11.906 1 42.06 185 GLY A O 1
ATOM 1368 N N . LEU A 1 186 ? 0.718 -7.535 12.172 1 38 186 LEU A N 1
ATOM 1369 C CA . LEU A 1 186 ? 1.441 -7.285 13.414 1 38 186 LEU A CA 1
ATOM 1370 C C . LEU A 1 186 ? 2.803 -6.66 13.133 1 38 186 LEU A C 1
ATOM 1372 O O . LEU A 1 186 ? 3.289 -5.844 13.922 1 38 186 LEU A O 1
ATOM 1376 N N . ALA A 1 187 ? 3.402 -6.992 12.109 1 37.72 187 ALA A N 1
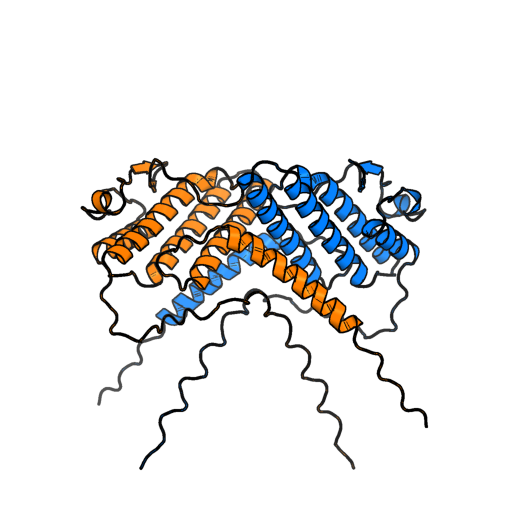ATOM 1377 C CA . ALA A 1 187 ? 4.75 -6.477 11.883 1 37.72 187 ALA A CA 1
ATOM 1378 C C . ALA A 1 187 ? 4.719 -4.988 11.547 1 37.72 187 ALA A C 1
ATOM 1380 O O . ALA A 1 187 ? 5.645 -4.246 11.891 1 37.72 187 ALA A O 1
ATOM 1381 N N . GLY A 1 188 ? 3.758 -4.551 10.891 1 39.62 188 GLY A N 1
ATOM 1382 C CA . GLY A 1 188 ? 3.645 -3.127 10.625 1 39.62 188 GLY A CA 1
ATOM 1383 C C . GLY A 1 188 ? 3.488 -2.293 11.883 1 39.62 188 GLY A C 1
ATOM 1384 O O . GLY A 1 188 ? 3.955 -1.153 11.938 1 39.62 188 GLY A O 1
ATOM 1385 N N . GLY A 1 189 ? 2.842 -2.844 12.867 1 36.81 189 GLY A N 1
ATOM 1386 C CA . GLY A 1 189 ? 2.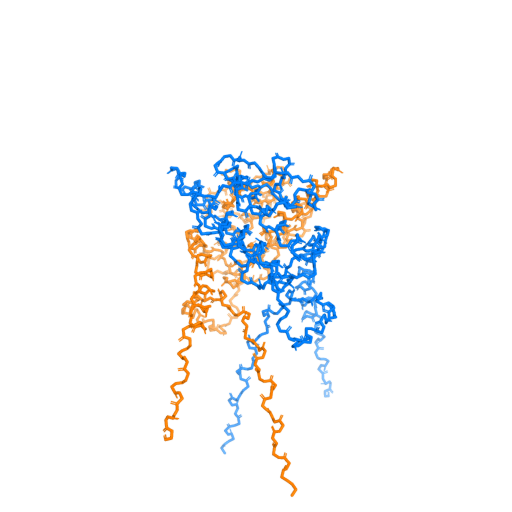723 -2.166 14.148 1 36.81 189 GLY A CA 1
ATOM 1387 C C . GLY A 1 189 ? 4.051 -2.002 14.859 1 36.81 189 GLY A C 1
ATOM 1388 O O . GLY A 1 189 ? 4.266 -1.014 15.562 1 36.81 189 GLY A O 1
ATOM 1389 N N . LEU A 1 190 ? 4.914 -2.912 14.672 1 36.47 190 LEU A N 1
ATOM 1390 C CA . LEU A 1 190 ? 6.176 -2.875 15.406 1 36.47 190 LEU A CA 1
ATOM 1391 C C . LEU A 1 190 ? 7.105 -1.811 14.836 1 36.47 190 LEU A C 1
ATOM 1393 O O . LEU A 1 190 ? 7.844 -1.161 15.578 1 36.47 190 LEU A O 1
ATOM 1397 N N . GLY A 1 191 ? 7.082 -1.56 13.672 1 35.44 191 GLY A N 1
ATOM 1398 C CA . GLY A 1 191 ? 7.957 -0.531 13.133 1 35.44 191 GLY A CA 1
ATOM 1399 C C . GLY A 1 191 ? 7.613 0.862 13.625 1 35.44 191 GLY A C 1
ATOM 1400 O O . GLY A 1 191 ? 8.5 1.631 14 1 35.44 191 GLY A O 1
ATOM 1401 N N . VAL A 1 192 ? 6.391 1.109 13.727 1 37.44 192 VAL A N 1
ATOM 1402 C CA . VAL A 1 192 ? 5.984 2.404 14.258 1 37.44 192 VAL A CA 1
ATOM 1403 C C . VAL A 1 192 ? 6.281 2.459 15.758 1 37.44 192 VAL A C 1
ATOM 1405 O O . VAL A 1 192 ? 6.738 3.484 16.266 1 37.44 192 VAL A O 1
ATOM 1408 N N . THR A 1 193 ? 6.152 1.35 16.469 1 37.06 193 THR A N 1
ATOM 1409 C CA . THR A 1 193 ? 6.5 1.337 17.875 1 37.06 193 THR A CA 1
ATOM 1410 C C . THR A 1 193 ? 8.008 1.447 18.062 1 37.06 193 THR A C 1
ATOM 1412 O O . THR A 1 193 ? 8.477 2.123 18.984 1 37.06 193 THR A O 1
ATOM 1415 N N . LEU A 1 194 ? 8.766 0.95 17.266 1 38.53 194 LEU A N 1
ATOM 1416 C CA . LEU A 1 194 ? 10.219 1.052 17.406 1 38.53 194 LEU A CA 1
ATOM 1417 C C . LEU A 1 194 ? 10.695 2.459 17.062 1 38.53 194 LEU A C 1
ATOM 1419 O O . LEU A 1 194 ? 11.578 2.998 17.734 1 38.53 194 LEU A O 1
ATOM 1423 N N . LEU A 1 195 ? 10.078 3.096 16.188 1 38.91 195 LEU A N 1
ATOM 1424 C CA . LEU A 1 195 ? 10.453 4.48 15.938 1 38.91 195 LEU A CA 1
ATOM 1425 C C . LEU A 1 195 ? 10.008 5.387 17.078 1 38.91 195 LEU A C 1
ATOM 1427 O O . LEU A 1 195 ? 10.758 6.262 17.516 1 38.91 195 LEU A O 1
ATOM 1431 N N . ALA A 1 196 ? 8.898 5.113 17.703 1 41.09 196 ALA A N 1
ATOM 1432 C CA . ALA A 1 196 ? 8.477 5.848 18.891 1 41.09 196 ALA A CA 1
ATOM 1433 C C . ALA A 1 196 ? 9.383 5.535 20.078 1 41.09 196 ALA A C 1
ATOM 1435 O O . ALA A 1 196 ? 9.734 6.43 20.859 1 41.09 196 ALA A O 1
ATOM 1436 N N . GLY A 1 197 ? 9.75 4.379 20.297 1 41.41 197 GLY A N 1
ATOM 1437 C CA . GLY A 1 197 ? 10.68 4.016 21.359 1 41.41 197 GLY A CA 1
ATOM 1438 C C . GLY A 1 197 ? 12.062 4.613 21.156 1 41.41 197 GLY A C 1
ATOM 1439 O O . GLY A 1 197 ? 12.688 5.07 22.109 1 41.41 197 GLY A O 1
ATOM 1440 N N . ALA A 1 198 ? 12.586 4.66 20.016 1 43.44 198 ALA A N 1
ATOM 1441 C CA . ALA A 1 198 ? 13.891 5.254 19.766 1 43.44 198 ALA A CA 1
ATOM 1442 C C . ALA A 1 198 ? 13.867 6.762 20 1 43.44 198 ALA A C 1
ATOM 1444 O O . ALA A 1 198 ? 14.781 7.312 20.625 1 43.44 198 ALA A O 1
ATOM 1445 N N . VAL A 1 199 ? 12.836 7.375 19.625 1 42.84 199 VAL A N 1
ATOM 1446 C CA . VAL A 1 199 ? 12.703 8.805 19.906 1 42.84 199 VAL A CA 1
ATOM 1447 C C . VAL A 1 199 ? 12.562 9.031 21.406 1 42.84 199 VAL A C 1
ATOM 1449 O O . VAL A 1 199 ? 13.195 9.93 21.969 1 42.84 199 VAL A O 1
ATOM 1452 N N . TRP A 1 200 ? 11.766 8.156 22.062 1 46.84 200 TRP A N 1
ATOM 1453 C CA . TRP A 1 200 ? 11.641 8.25 23.516 1 46.84 200 TRP A CA 1
ATOM 1454 C C . TRP A 1 200 ? 12.984 7.988 24.203 1 46.84 200 TRP A C 1
ATOM 1456 O O . TRP A 1 200 ? 13.367 8.703 25.125 1 46.84 200 TRP A O 1
ATOM 1466 N N . SER A 1 201 ? 13.758 7.07 23.75 1 46.66 201 SER A N 1
ATOM 1467 C CA . SER A 1 201 ? 15.062 6.766 24.328 1 46.66 201 SER A CA 1
ATOM 1468 C C . SER A 1 201 ? 16.047 7.906 24.094 1 46.66 201 SER A C 1
ATOM 1470 O O . SER A 1 201 ? 16.875 8.203 24.969 1 46.66 201 SER A O 1
ATOM 1472 N N . LEU A 1 202 ? 16.016 8.516 22.938 1 46.09 202 LEU A N 1
ATOM 1473 C CA . LEU A 1 202 ? 16.875 9.648 22.656 1 46.09 202 LEU A CA 1
ATOM 1474 C C . LEU A 1 202 ? 16.5 10.852 23.5 1 46.09 202 LEU A C 1
ATOM 1476 O O . LEU A 1 202 ? 17.375 11.633 23.906 1 46.09 202 LEU A O 1
ATOM 1480 N N . ARG A 1 203 ? 15.219 10.961 23.828 1 45.91 203 ARG A N 1
ATOM 1481 C CA . ARG A 1 203 ? 14.797 12.055 24.703 1 45.91 203 ARG A CA 1
ATOM 1482 C C . ARG A 1 203 ? 15.133 11.766 26.156 1 45.91 203 ARG A C 1
ATOM 1484 O O . ARG A 1 203 ? 15.25 12.688 26.969 1 45.91 203 ARG A O 1
ATOM 1491 N N . ARG A 1 204 ? 15.117 10.422 26.453 1 44.78 204 ARG A N 1
ATOM 1492 C CA . ARG A 1 204 ? 15.422 10.156 27.859 1 44.78 204 ARG A CA 1
ATOM 1493 C C . ARG A 1 204 ? 16.922 10.164 28.094 1 44.78 204 ARG A C 1
ATOM 1495 O O . ARG A 1 204 ? 17.391 9.68 29.125 1 44.78 204 ARG A O 1
ATOM 1502 N N . ARG A 1 205 ? 17.625 10.5 27.062 1 44.94 205 ARG A N 1
ATOM 1503 C CA . ARG A 1 205 ? 19.031 10.578 27.453 1 44.94 205 ARG A CA 1
ATOM 1504 C C . ARG A 1 205 ? 19.219 11.531 28.641 1 44.94 205 ARG A C 1
ATOM 1506 O O . ARG A 1 205 ? 18.828 12.703 28.562 1 44.94 205 ARG A O 1
ATOM 1513 N N . PRO A 1 206 ? 19.359 10.93 29.734 1 43.03 206 PRO A N 1
ATOM 1514 C CA . PRO A 1 206 ? 19.609 11.711 30.953 1 43.03 206 PRO A CA 1
ATOM 1515 C C . PRO A 1 206 ? 20.672 12.789 30.75 1 43.03 206 PRO A C 1
ATOM 1517 O O . PRO A 1 206 ? 21.609 12.609 29.969 1 43.03 206 PRO A O 1
ATOM 1520 N N . GLU A 1 207 ? 20.344 14.023 30.906 1 40.56 207 GLU A N 1
ATOM 1521 C CA . GLU A 1 207 ? 21.281 15.125 31.047 1 40.56 207 GLU A CA 1
ATOM 1522 C C . GLU A 1 207 ? 22.484 14.711 31.891 1 40.56 207 GLU A C 1
ATOM 1524 O O . GLU A 1 207 ? 22.328 14.07 32.938 1 40.56 207 GLU A O 1
ATOM 1529 N N . PRO A 1 208 ? 23.641 14.57 31.25 1 42.41 208 PRO A N 1
ATOM 1530 C CA . PRO A 1 208 ? 24.828 14.266 32.062 1 42.41 208 PRO A CA 1
ATOM 1531 C C . PRO A 1 208 ? 24.922 15.125 33.312 1 42.41 208 PRO A C 1
ATOM 1533 O O . PRO A 1 208 ? 24.562 16.297 33.281 1 42.41 208 PRO A O 1
ATOM 1536 N N . GLU A 1 209 ? 24.688 14.625 34.5 1 42.91 209 GLU A N 1
ATOM 1537 C CA . GLU A 1 209 ? 24.953 15.234 35.812 1 42.91 209 GLU A CA 1
ATOM 1538 C C . GLU A 1 209 ? 26.266 16.031 35.781 1 42.91 209 GLU A C 1
ATOM 1540 O O . GLU A 1 209 ? 27.312 15.477 35.469 1 42.91 209 GLU A O 1
ATOM 1545 N N . GLY A 1 210 ? 26.281 17.281 35.375 1 37.5 210 GLY A N 1
ATOM 1546 C CA . GLY A 1 210 ? 27.375 18.219 35.531 1 37.5 210 GLY A CA 1
ATOM 1547 C C . GLY A 1 210 ? 28.094 18.094 36.875 1 37.5 210 GLY A C 1
ATOM 1548 O O . GLY A 1 210 ? 27.453 17.875 37.906 1 37.5 210 GLY A O 1
ATOM 1549 N N . ALA A 1 211 ? 29.359 17.578 36.906 1 44.03 211 ALA A N 1
ATOM 1550 C CA . ALA A 1 211 ? 30.375 17.469 37.969 1 44.03 211 ALA A CA 1
ATOM 1551 C C . ALA A 1 211 ? 30.422 18.75 38.781 1 44.03 211 ALA A C 1
ATOM 1553 O O . ALA A 1 211 ? 30.641 19.844 38.281 1 44.03 211 ALA A O 1
ATOM 1554 N N . VAL A 1 212 ? 29.703 18.953 39.875 1 41 212 VAL A N 1
ATOM 1555 C CA . VAL A 1 212 ? 29.984 19.953 40.906 1 41 212 VAL A CA 1
ATOM 1556 C C . VAL A 1 212 ? 31.5 20.031 41.156 1 41 212 VAL A C 1
ATOM 1558 O O . VAL A 1 212 ? 32.125 19.031 41.5 1 41 212 VAL A O 1
ATOM 1561 N N . ALA A 1 213 ? 32.219 21.031 40.562 1 32.88 213 ALA A N 1
ATOM 1562 C CA . ALA A 1 213 ? 33.469 21.453 41.188 1 32.88 213 ALA A CA 1
ATOM 1563 C C . ALA A 1 213 ? 33.219 22.078 42.562 1 32.88 213 ALA A C 1
ATOM 1565 O O . ALA A 1 213 ? 32.25 22.797 42.75 1 32.88 213 ALA A O 1
ATOM 1566 N N . MET B 1 1 ? 54.188 -25.875 7.645 1 24.2 1 MET B N 1
ATOM 1567 C CA . MET B 1 1 ? 52.844 -25.984 8.195 1 24.2 1 MET B CA 1
ATOM 1568 C C . MET B 1 1 ? 52 -24.781 7.777 1 24.2 1 MET B C 1
ATOM 1570 O O . MET B 1 1 ? 52.219 -23.672 8.25 1 24.2 1 MET B O 1
ATOM 1574 N N . ARG B 1 2 ? 51.5 -24.547 6.59 1 26.84 2 ARG B N 1
ATOM 1575 C CA . ARG B 1 2 ? 51.094 -23.406 5.781 1 26.84 2 ARG B CA 1
ATOM 1576 C C . ARG B 1 2 ? 49.625 -23.031 6.07 1 26.84 2 ARG B C 1
ATOM 1578 O O . ARG B 1 2 ? 48.719 -23.844 5.863 1 26.84 2 ARG B O 1
ATOM 1585 N N . THR B 1 3 ? 49.344 -22.344 7.105 1 29.44 3 THR B N 1
ATOM 1586 C CA . THR B 1 3 ? 48.125 -21.938 7.785 1 29.44 3 THR B CA 1
ATOM 1587 C C . THR B 1 3 ? 47.25 -21.062 6.879 1 29.44 3 THR B C 1
ATOM 1589 O O . THR B 1 3 ? 46.344 -20.375 7.348 1 29.44 3 THR B O 1
ATOM 1592 N N . THR B 1 4 ? 47.438 -21 5.551 1 26.16 4 THR B N 1
ATOM 1593 C CA . THR B 1 4 ? 47.031 -19.781 4.852 1 26.16 4 THR B CA 1
ATOM 1594 C C . THR B 1 4 ? 45.531 -19.625 4.824 1 26.16 4 THR B C 1
ATOM 1596 O O . THR B 1 4 ? 45 -18.516 4.926 1 26.16 4 THR B O 1
ATOM 1599 N N . GLY B 1 5 ? 44.688 -20.672 4.469 1 25.03 5 GLY B N 1
ATOM 1600 C CA . GLY B 1 5 ? 43.781 -20.375 3.385 1 25.03 5 GLY B CA 1
ATOM 1601 C C . GLY B 1 5 ? 42.438 -19.797 3.863 1 25.03 5 GLY B C 1
ATOM 1602 O O . GLY B 1 5 ? 41.5 -19.703 3.092 1 25.03 5 G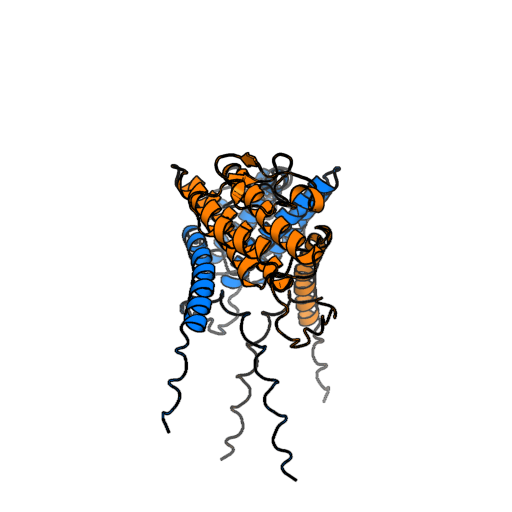LY B O 1
ATOM 1603 N N . THR B 1 6 ? 42.156 -19.656 5.156 1 27.86 6 THR B N 1
ATOM 1604 C CA . THR B 1 6 ? 40.781 -19.734 5.641 1 27.86 6 THR B CA 1
ATOM 1605 C C . THR B 1 6 ? 40 -18.453 5.336 1 27.86 6 THR B C 1
ATOM 1607 O O . THR B 1 6 ? 38.844 -18.297 5.719 1 27.86 6 THR B O 1
ATOM 1610 N N . ARG B 1 7 ? 40.562 -17.312 4.914 1 24.92 7 ARG B N 1
ATOM 1611 C CA . ARG B 1 7 ? 40 -15.984 5.172 1 24.92 7 ARG B CA 1
ATOM 1612 C C . ARG B 1 7 ? 38.812 -15.703 4.246 1 24.92 7 ARG B C 1
ATOM 1614 O O . ARG B 1 7 ? 38.25 -14.617 4.293 1 24.92 7 ARG B O 1
ATOM 1621 N N . ARG B 1 8 ? 38.531 -16.375 3.168 1 25.88 8 ARG B N 1
ATOM 1622 C CA . ARG B 1 8 ? 37.812 -15.781 2.031 1 25.88 8 ARG B CA 1
ATOM 1623 C C . ARG B 1 8 ? 36.344 -15.641 2.316 1 25.88 8 ARG B C 1
ATOM 1625 O O . ARG B 1 8 ? 35.625 -14.883 1.636 1 25.88 8 ARG B O 1
ATOM 1632 N N . THR B 1 9 ? 35.75 -16.516 3.137 1 26.05 9 THR B N 1
ATOM 1633 C CA . THR B 1 9 ? 34.344 -16.797 2.842 1 26.05 9 THR B CA 1
ATOM 1634 C C . THR B 1 9 ? 33.469 -15.672 3.354 1 26.05 9 THR B C 1
ATOM 1636 O O . THR B 1 9 ? 32.25 -15.656 3.096 1 26.05 9 THR B O 1
ATOM 1639 N N . THR B 1 10 ? 33.906 -14.805 4.266 1 23.34 10 THR B N 1
ATOM 1640 C CA . THR B 1 10 ? 33 -14.047 5.105 1 23.34 10 THR B CA 1
ATOM 1641 C C . THR B 1 10 ? 32.281 -12.961 4.301 1 23.34 10 THR B C 1
ATOM 1643 O O . THR B 1 10 ? 31.219 -12.484 4.688 1 23.34 10 THR B O 1
ATOM 1646 N N . TRP B 1 11 ? 32.781 -12.375 3.164 1 20.47 11 TRP B N 1
ATOM 1647 C CA . TRP B 1 11 ? 32.5 -11 2.783 1 20.47 11 TRP B CA 1
ATOM 1648 C C . TRP B 1 11 ? 31.125 -10.898 2.105 1 20.47 11 TRP B C 1
ATOM 1650 O O . TRP B 1 11 ? 30.625 -9.797 1.862 1 20.47 11 TRP B O 1
ATOM 1660 N N . ALA B 1 12 ? 30.562 -11.977 1.557 1 20.59 12 ALA B N 1
ATOM 1661 C CA . ALA B 1 12 ? 29.703 -11.688 0.411 1 20.59 12 ALA B CA 1
ATOM 1662 C C . ALA B 1 12 ? 28.344 -11.164 0.864 1 20.59 12 ALA B C 1
ATOM 1664 O O . ALA B 1 12 ? 27.516 -10.758 0.038 1 20.59 12 ALA B O 1
ATOM 1665 N N . ALA B 1 13 ? 27.875 -11.453 2.072 1 21.8 13 ALA B N 1
ATOM 1666 C CA . ALA B 1 13 ? 26.422 -11.5 2.254 1 21.8 13 ALA B CA 1
ATOM 1667 C C . ALA B 1 13 ? 25.828 -10.094 2.281 1 21.8 13 ALA B C 1
ATOM 1669 O O . ALA B 1 13 ? 24.625 -9.93 2.498 1 21.8 13 ALA B O 1
ATOM 1670 N N . VAL B 1 14 ? 26.562 -8.945 2.254 1 22.81 14 VAL B N 1
ATOM 1671 C CA . VAL B 1 14 ? 26.016 -7.688 2.762 1 22.81 14 VAL B CA 1
ATOM 1672 C C . VAL B 1 14 ? 25.094 -7.066 1.717 1 22.81 14 VAL B C 1
ATOM 1674 O O . VAL B 1 14 ? 24.5 -6.02 1.959 1 22.81 14 VAL B O 1
ATOM 1677 N N . ALA B 1 15 ? 24.797 -7.621 0.496 1 20.59 15 ALA B N 1
ATOM 1678 C CA . ALA B 1 15 ? 24.578 -6.566 -0.491 1 20.59 15 ALA B CA 1
ATOM 1679 C C . ALA B 1 15 ? 23.203 -5.926 -0.31 1 20.59 15 ALA B C 1
ATOM 1681 O O . ALA B 1 15 ? 23.078 -4.699 -0.279 1 20.59 15 ALA B O 1
ATOM 1682 N N . CYS B 1 16 ? 21.984 -6.543 -0.67 1 24.44 16 CYS B N 1
ATOM 1683 C CA . CYS B 1 16 ? 21.141 -5.848 -1.638 1 24.44 16 CYS B CA 1
ATOM 1684 C C . CYS B 1 16 ? 20.125 -4.961 -0.934 1 24.44 16 CYS B C 1
ATOM 1686 O O . CYS B 1 16 ? 18.938 -5.297 -0.868 1 24.44 16 CYS B O 1
ATOM 1688 N N . ALA B 1 17 ? 20.297 -4.547 0.336 1 23.97 17 ALA B N 1
ATOM 1689 C CA . ALA B 1 17 ? 19.219 -3.713 0.846 1 23.97 17 ALA B CA 1
ATOM 1690 C C . ALA B 1 17 ? 18.969 -2.514 -0.065 1 23.97 17 ALA B C 1
ATOM 1692 O O . ALA B 1 17 ? 17.906 -1.897 -0.02 1 23.97 17 ALA B O 1
ATOM 1693 N N . ALA B 1 18 ? 19.984 -1.933 -0.781 1 25.48 18 ALA B N 1
ATOM 1694 C CA . ALA B 1 18 ? 20.062 -0.477 -0.859 1 25.48 18 ALA B CA 1
ATOM 1695 C C . ALA B 1 18 ? 19.125 0.068 -1.93 1 25.48 18 ALA B C 1
ATOM 1697 O O . ALA B 1 18 ? 18.969 1.284 -2.074 1 25.48 18 ALA B O 1
ATOM 1698 N N . THR B 1 19 ? 18.516 -0.623 -2.793 1 26.58 19 THR B N 1
ATOM 1699 C CA . THR B 1 19 ? 18.547 0.177 -4.012 1 26.58 19 THR B CA 1
ATOM 1700 C C . THR B 1 19 ? 17.594 1.355 -3.916 1 26.58 19 THR B C 1
ATOM 1702 O O . THR B 1 19 ? 17.656 2.287 -4.719 1 26.58 19 THR B O 1
ATOM 1705 N N . ALA B 1 20 ? 16.438 1.159 -3.217 1 27.56 20 ALA B N 1
ATOM 1706 C CA . ALA B 1 20 ? 15.523 2.18 -3.73 1 27.56 20 ALA B CA 1
ATOM 1707 C C . ALA B 1 20 ? 16.047 3.582 -3.443 1 27.56 20 ALA B C 1
ATOM 1709 O O . ALA B 1 20 ? 15.336 4.57 -3.602 1 27.56 20 ALA B O 1
ATOM 1710 N N . LEU B 1 21 ? 17.141 3.623 -2.643 1 28.3 21 LEU B N 1
ATOM 1711 C CA . LEU B 1 21 ? 17.328 5.004 -2.213 1 28.3 21 LEU B CA 1
ATOM 1712 C C . LEU B 1 21 ? 17.703 5.891 -3.393 1 28.3 21 LEU B C 1
ATOM 1714 O O . LEU B 1 21 ? 18.359 6.926 -3.213 1 28.3 21 LEU B O 1
ATOM 1718 N N . LEU B 1 22 ? 17.484 5.391 -4.633 1 27.22 22 LEU B N 1
ATOM 1719 C CA . LEU B 1 22 ? 18.438 6.098 -5.48 1 27.22 22 LEU B CA 1
ATOM 1720 C C . LEU B 1 22 ? 18.328 7.605 -5.293 1 27.22 22 LEU B C 1
ATOM 1722 O O . LEU B 1 22 ? 19.328 8.281 -5.02 1 27.22 22 LEU B O 1
ATOM 1726 N N . THR B 1 23 ? 17.609 8.336 -6.348 1 25.89 23 THR B N 1
ATOM 1727 C CA . THR B 1 23 ? 18.156 9.547 -6.953 1 25.89 23 THR B CA 1
ATOM 1728 C C . THR B 1 23 ? 18 10.734 -6.008 1 25.89 23 THR B C 1
ATOM 1730 O O . THR B 1 23 ? 16.906 11.289 -5.863 1 25.89 23 THR B O 1
ATOM 1733 N N . THR B 1 24 ? 18.219 10.648 -4.844 1 29.7 24 THR B N 1
ATOM 1734 C CA . THR B 1 24 ? 18.312 11.891 -4.082 1 29.7 24 THR B CA 1
ATOM 1735 C C . THR B 1 24 ? 19.281 12.859 -4.742 1 29.7 24 THR B C 1
ATOM 1737 O O . THR B 1 24 ? 20.5 12.617 -4.762 1 29.7 24 THR B O 1
ATOM 1740 N N . THR B 1 25 ? 19.203 13.188 -6.039 1 29.44 25 THR B N 1
ATOM 1741 C CA . THR B 1 25 ? 20.109 14.312 -6.258 1 29.44 25 THR B CA 1
ATOM 1742 C C . THR B 1 25 ? 20.125 15.234 -5.043 1 29.44 25 THR B C 1
ATOM 1744 O O . THR B 1 25 ? 19.219 15.188 -4.207 1 29.44 25 THR B O 1
ATOM 1747 N N . GLY B 1 26 ? 21.156 16.344 -5.145 1 30.61 26 GLY B N 1
ATOM 1748 C CA . GLY B 1 26 ? 22 17.281 -4.422 1 30.61 26 GLY B CA 1
ATOM 1749 C C . GLY B 1 26 ? 21.203 18.328 -3.666 1 30.61 26 GLY B C 1
ATOM 1750 O O . GLY B 1 26 ? 21.734 19.375 -3.285 1 30.61 26 GLY B O 1
ATOM 1751 N N . PHE B 1 27 ? 19.875 18.266 -3.668 1 30 27 PHE B N 1
ATOM 1752 C CA . PHE B 1 27 ? 19.688 19.547 -3.004 1 30 27 PHE B CA 1
ATOM 1753 C C . PHE B 1 27 ? 20.266 19.531 -1.595 1 30 27 PHE B C 1
ATOM 1755 O O . PHE B 1 27 ? 19.766 18.812 -0.722 1 30 27 PHE B O 1
ATOM 1762 N N . SER B 1 28 ? 21.625 19.375 -1.497 1 31.8 28 SER B N 1
ATOM 1763 C CA . SER B 1 28 ? 22.312 19.797 -0.282 1 31.8 28 SER B CA 1
ATOM 1764 C C . SER B 1 28 ? 21.609 20.984 0.379 1 31.8 28 SER B C 1
ATOM 1766 O O . SER B 1 28 ? 21.766 22.125 -0.058 1 31.8 28 SER B O 1
ATOM 1768 N N . GLY B 1 29 ? 20.375 20.953 0.55 1 32.78 29 GLY B N 1
ATOM 1769 C CA . GLY B 1 29 ? 20.219 22.078 1.467 1 32.78 29 GLY B CA 1
ATOM 1770 C C . GLY B 1 29 ? 21.234 22.094 2.582 1 32.78 29 GLY B C 1
ATOM 1771 O O . GLY B 1 29 ? 21.453 21.078 3.252 1 32.78 29 GLY B O 1
ATOM 1772 N N . THR B 1 30 ? 22.484 22.484 2.281 1 33.41 30 THR B N 1
ATOM 1773 C CA . THR B 1 30 ? 23.406 22.922 3.324 1 33.41 30 THR B CA 1
ATOM 1774 C C . THR B 1 30 ? 22.656 23.266 4.605 1 33.41 30 THR B C 1
ATOM 1776 O O . THR B 1 30 ? 21.906 24.25 4.648 1 33.41 30 THR B O 1
ATOM 1779 N N . GLY B 1 31 ? 22 22.297 5.242 1 37.03 31 GLY B N 1
ATOM 1780 C CA . GLY B 1 31 ? 21.641 22.703 6.594 1 37.03 31 GLY B CA 1
ATOM 1781 C C . GLY B 1 31 ? 22.766 23.375 7.34 1 37.03 31 GLY B C 1
ATOM 1782 O O . GLY B 1 31 ? 23.75 22.734 7.699 1 37.03 31 GLY B O 1
ATOM 1783 N N . THR B 1 32 ? 23.359 24.406 6.926 1 34.78 32 THR B N 1
ATOM 1784 C CA . THR B 1 32 ? 24.156 25.156 7.871 1 34.78 32 THR B CA 1
ATOM 1785 C C . THR B 1 32 ? 23.609 25.016 9.289 1 34.78 32 THR B C 1
ATOM 1787 O O . THR B 1 32 ? 22.391 24.938 9.477 1 34.78 32 THR B O 1
ATOM 1790 N N . ALA B 1 33 ? 24.203 24.172 10.125 1 41.41 33 ALA B N 1
ATOM 1791 C CA . ALA B 1 33 ? 23.969 24.281 11.562 1 41.41 33 ALA B CA 1
ATOM 1792 C C . ALA B 1 33 ? 23.578 25.703 11.945 1 41.41 33 ALA B C 1
ATOM 1794 O O . ALA B 1 33 ? 24.438 26.531 12.273 1 41.41 33 ALA B O 1
ATOM 1795 N N . GLY B 1 34 ? 22.953 26.391 11.07 1 42.5 34 GLY B N 1
ATOM 1796 C CA . GLY B 1 34 ? 22.672 27.766 11.469 1 42.5 34 GLY B CA 1
ATOM 1797 C C . GLY B 1 34 ? 21.984 27.875 12.812 1 42.5 34 GLY B C 1
ATOM 1798 O O . GLY B 1 34 ? 21.516 26.859 13.352 1 42.5 34 GLY B O 1
ATOM 1799 N N . THR B 1 35 ? 22.078 28.875 13.516 1 47.88 35 THR B N 1
ATOM 1800 C CA . THR B 1 35 ? 21.375 29.297 14.719 1 47.88 35 THR B CA 1
ATOM 1801 C C . THR B 1 35 ? 19.906 28.844 14.672 1 47.88 35 THR B C 1
ATOM 1803 O O . THR B 1 35 ? 19.219 29.047 13.672 1 47.88 35 THR B O 1
ATOM 1806 N N . PRO B 1 36 ? 19.562 27.719 15.469 1 53.69 36 PRO B N 1
ATOM 1807 C CA . PRO B 1 36 ? 18.141 27.344 15.523 1 53.69 36 PRO B CA 1
ATOM 1808 C C . PRO B 1 36 ? 17.219 28.516 15.242 1 53.69 36 PRO B C 1
ATOM 1810 O O . PRO B 1 36 ? 17.344 29.578 15.859 1 53.69 36 PRO B O 1
ATOM 1813 N N . ARG B 1 37 ? 16.906 28.75 13.977 1 63.81 37 ARG B N 1
ATOM 1814 C CA . ARG B 1 37 ? 15.945 29.812 13.711 1 63.81 37 ARG B CA 1
ATOM 1815 C C . ARG B 1 37 ? 14.656 29.594 14.492 1 63.81 37 ARG B C 1
ATOM 1817 O O . ARG B 1 37 ? 14.227 28.453 14.688 1 63.81 37 ARG B O 1
ATOM 1824 N N . ALA B 1 38 ? 14.164 30.578 15.156 1 83.62 38 ALA B N 1
ATOM 1825 C CA . ALA B 1 38 ? 12.945 30.578 15.961 1 83.62 38 ALA B CA 1
ATOM 1826 C C . ALA B 1 38 ? 11.75 30.094 15.156 1 83.62 38 ALA B C 1
ATOM 1828 O O . ALA B 1 38 ? 11.578 30.469 14 1 83.62 38 ALA B O 1
ATOM 1829 N N . GLU B 1 39 ? 11.016 29.016 15.633 1 93.44 39 GLU B N 1
ATOM 1830 C CA . GLU B 1 39 ? 9.781 28.5 15.039 1 93.44 39 GLU B CA 1
ATOM 1831 C C . GLU B 1 39 ? 8.672 29.547 15.086 1 93.44 39 GLU B C 1
ATOM 1833 O O . GLU B 1 39 ? 8.656 30.422 15.961 1 93.44 39 GLU B O 1
ATOM 1838 N N . ASN B 1 40 ? 7.836 29.484 14.086 1 95.94 40 ASN B N 1
ATOM 1839 C CA . ASN B 1 40 ? 6.59 30.25 14.195 1 95.94 40 ASN B CA 1
ATOM 1840 C C . ASN B 1 40 ? 5.777 29.812 15.406 1 95.94 40 ASN B C 1
ATOM 1842 O O . ASN B 1 40 ? 5.258 28.703 15.445 1 95.94 40 ASN B O 1
ATOM 1846 N N . THR B 1 41 ? 5.645 30.672 16.297 1 95.06 41 THR B N 1
ATOM 1847 C CA . THR B 1 41 ? 5.043 30.312 17.578 1 95.06 41 THR B CA 1
ATOM 1848 C C . THR B 1 41 ? 3.566 29.969 17.406 1 95.06 41 THR B C 1
ATOM 1850 O O . THR B 1 41 ? 3.078 29 17.984 1 95.06 41 THR B O 1
ATOM 1853 N N . ALA B 1 42 ? 2.859 30.766 16.641 1 94.69 42 ALA B N 1
ATOM 1854 C CA . ALA B 1 42 ? 1.432 30.531 16.438 1 94.69 42 ALA B CA 1
ATOM 1855 C C . ALA B 1 42 ? 1.183 29.172 15.797 1 94.69 42 ALA B C 1
ATOM 1857 O O . ALA B 1 42 ? 0.309 28.422 16.234 1 94.69 42 ALA B O 1
ATOM 1858 N N . ALA B 1 43 ? 1.951 28.891 14.805 1 96.5 43 ALA B N 1
ATOM 1859 C CA . ALA B 1 43 ? 1.819 27.594 14.133 1 96.5 43 ALA B CA 1
ATOM 1860 C C . ALA B 1 43 ? 2.203 26.453 15.062 1 96.5 43 ALA B C 1
ATOM 1862 O O . ALA B 1 43 ? 1.543 25.406 15.078 1 96.5 43 ALA B O 1
ATOM 1863 N N . SER B 1 44 ? 3.252 26.594 15.75 1 95.44 44 SER B N 1
ATOM 1864 C CA . SER B 1 44 ? 3.707 25.578 16.703 1 95.44 44 SER B CA 1
ATOM 1865 C C . SER B 1 44 ? 2.621 25.266 17.719 1 95.44 44 SER B C 1
ATOM 1867 O O . SER B 1 44 ? 2.328 24.094 17.984 1 95.44 44 SER B O 1
ATOM 1869 N N . ASP B 1 45 ? 2.066 26.297 18.266 1 93.38 45 ASP B N 1
ATOM 1870 C CA . ASP B 1 45 ? 1.003 26.109 19.25 1 93.38 45 ASP B CA 1
ATOM 1871 C C . ASP B 1 45 ? -0.2 25.406 18.625 1 93.38 45 ASP B C 1
ATOM 1873 O O . ASP B 1 45 ? -0.804 24.531 19.25 1 93.38 45 ASP B O 1
ATOM 1877 N N . ALA B 1 46 ? -0.513 25.781 17.469 1 94.62 46 ALA B N 1
ATOM 1878 C CA . ALA B 1 46 ? -1.646 25.172 16.766 1 94.62 46 ALA B CA 1
ATOM 1879 C C . ALA B 1 46 ? -1.413 23.688 16.562 1 94.62 46 ALA B C 1
ATOM 1881 O O . ALA B 1 46 ? -2.293 22.859 16.828 1 94.62 46 ALA B O 1
ATOM 1882 N N . VAL B 1 47 ? -0.238 23.297 16.094 1 95.38 47 VAL B N 1
ATOM 1883 C CA . VAL B 1 47 ? 0.079 21.906 15.828 1 95.38 47 VAL B CA 1
ATOM 1884 C C . VAL B 1 47 ? 0.063 21.109 17.125 1 95.38 47 VAL B C 1
ATOM 1886 O O . VAL B 1 47 ? -0.459 20 17.172 1 95.38 47 VAL B O 1
ATOM 1889 N N . ARG B 1 48 ? 0.602 21.672 18.188 1 93.19 48 ARG B N 1
ATOM 1890 C CA . ARG B 1 48 ? 0.579 21.016 19.484 1 93.19 48 ARG B CA 1
ATOM 1891 C C . ARG B 1 48 ? -0.853 20.75 19.938 1 93.19 48 ARG B C 1
ATOM 1893 O O . ARG B 1 48 ? -1.166 19.672 20.438 1 93.19 48 ARG B O 1
ATOM 1900 N N . THR B 1 49 ? -1.641 21.719 19.719 1 91.12 49 THR B N 1
ATOM 1901 C CA . THR B 1 49 ? -3.035 21.578 20.125 1 91.12 49 THR B CA 1
ATOM 1902 C C . THR B 1 49 ? -3.746 20.531 19.266 1 91.12 49 THR B C 1
ATOM 1904 O O . THR B 1 49 ? -4.469 19.688 19.781 1 91.12 49 THR B O 1
ATOM 1907 N N . LEU B 1 50 ? -3.502 20.578 17.969 1 91.19 50 LEU B N 1
ATOM 1908 C CA . LEU B 1 50 ? -4.145 19.672 17.031 1 91.19 50 LEU B CA 1
ATOM 1909 C C . LEU B 1 50 ? -3.766 18.234 17.328 1 91.19 50 LEU B C 1
ATOM 1911 O O . LEU B 1 50 ? -4.57 17.312 17.141 1 91.19 50 LEU B O 1
ATOM 1915 N N . THR B 1 51 ? -2.594 17.984 17.812 1 92.38 51 THR B N 1
ATOM 1916 C CA . THR B 1 51 ? -2.104 16.609 17.938 1 92.38 51 THR B CA 1
ATOM 1917 C C . THR B 1 51 ? -2.254 16.109 19.375 1 92.38 51 THR B C 1
ATOM 1919 O O . THR B 1 51 ? -1.99 14.938 19.656 1 92.38 51 THR B O 1
ATOM 1922 N N . SER B 1 52 ? -2.465 16.891 20.297 1 81.44 52 SER B N 1
ATOM 1923 C CA . SER B 1 52 ? -2.586 16.469 21.688 1 81.44 52 SER B CA 1
ATOM 1924 C C . SER B 1 52 ? -4.043 16.469 22.156 1 81.44 52 SER B C 1
ATOM 1926 O O . SER B 1 52 ? -4.434 15.688 23.016 1 81.44 52 SER B O 1
ATOM 1928 N N . ALA B 1 53 ? -4.66 17.578 21.734 1 63.94 53 ALA B N 1
ATOM 1929 C CA . ALA B 1 53 ? -5.926 17.859 22.391 1 63.94 53 ALA B CA 1
ATOM 1930 C C . ALA B 1 53 ? -7.055 17.016 21.797 1 63.94 53 ALA B C 1
ATOM 1932 O O . ALA B 1 53 ? -7.051 16.703 20.609 1 63.94 53 ALA B O 1
ATOM 1933 N N . GLU B 1 54 ? -7.727 16.438 22.719 1 59.19 54 GLU B N 1
ATOM 1934 C CA . GLU B 1 54 ? -8.984 15.789 22.344 1 59.19 54 GLU B CA 1
ATOM 1935 C C . GLU B 1 54 ? -9.961 16.797 21.734 1 59.19 54 GLU B C 1
ATOM 1937 O O . GLU B 1 54 ? -10.758 16.453 20.875 1 59.19 54 GLU B O 1
ATOM 1942 N N . GLU B 1 55 ? -9.867 18.016 22.328 1 60.41 55 GLU B N 1
ATOM 1943 C CA . GLU B 1 55 ? -10.781 19.016 21.812 1 60.41 55 GLU B CA 1
ATOM 1944 C C . GLU B 1 55 ? -10.023 20.125 21.078 1 60.41 55 GLU B C 1
ATOM 1946 O O . GLU B 1 55 ? -9.016 20.641 21.594 1 60.41 55 GLU B O 1
ATOM 1951 N N . PHE B 1 56 ? -9.969 20.062 19.797 1 64.19 56 PHE B N 1
ATOM 1952 C CA . PHE B 1 56 ? -9.383 21.141 19 1 64.19 56 PHE B CA 1
ATOM 1953 C C . PHE B 1 56 ? -10.477 22.016 18.406 1 64.19 56 PHE B C 1
ATOM 1955 O O . PHE B 1 56 ? -11.531 21.516 18 1 64.19 56 PHE B O 1
ATOM 1962 N N . GLY B 1 57 ? -10.438 23.375 18.844 1 70.44 57 GLY B N 1
ATOM 1963 C CA . GLY B 1 57 ? -11.367 24.344 18.297 1 70.44 57 GLY B CA 1
ATOM 1964 C C . GLY B 1 57 ? -10.703 25.375 17.406 1 70.44 57 GLY B C 1
ATOM 1965 O O . GLY B 1 57 ? -9.477 25.375 17.266 1 70.44 57 GLY B O 1
ATOM 1966 N N . GLU B 1 58 ? -11.383 26.125 16.688 1 76.94 58 GLU B N 1
ATOM 1967 C CA . GLU B 1 58 ? -11.008 27.156 15.734 1 76.94 58 GLU B CA 1
ATOM 1968 C C . GLU B 1 58 ? -10.086 28.203 16.359 1 76.94 58 GLU B C 1
ATOM 1970 O O . GLU B 1 58 ? -9.266 28.812 15.68 1 76.94 58 GLU B O 1
ATOM 1975 N N . ALA B 1 59 ? -10.102 28.219 17.75 1 79.19 59 ALA B N 1
ATOM 1976 C CA . ALA B 1 59 ? -9.305 29.219 18.469 1 79.19 59 ALA B CA 1
ATOM 1977 C C . ALA B 1 59 ? -7.824 28.859 18.438 1 79.19 59 ALA B C 1
ATOM 1979 O O . ALA B 1 59 ? -6.969 29.703 18.703 1 79.19 59 ALA B O 1
ATOM 1980 N N . SER B 1 60 ? -7.555 27.641 18.016 1 85.56 60 SER B N 1
ATOM 1981 C CA . SER B 1 60 ? -6.164 27.203 18 1 85.56 60 SER B CA 1
ATOM 1982 C C . SER B 1 60 ? -5.473 27.578 16.703 1 85.56 60 SER B C 1
ATOM 1984 O O . SER B 1 60 ? -4.242 27.531 16.594 1 85.56 60 SER B O 1
ATOM 1986 N N . ILE B 1 61 ? -6.246 28.125 15.781 1 94.31 61 ILE B N 1
ATOM 1987 C CA . ILE B 1 61 ? -5.723 28.5 14.469 1 94.31 61 ILE B CA 1
ATOM 1988 C C . ILE B 1 61 ? -5.219 29.938 14.5 1 94.31 61 ILE B C 1
ATOM 1990 O O . ILE B 1 61 ? -5.891 30.828 15.031 1 94.31 61 ILE B O 1
ATOM 1994 N N . PRO B 1 62 ? -4.051 30.156 13.953 1 95.25 62 PRO B N 1
ATOM 1995 C CA . PRO B 1 62 ? -3.553 31.531 13.906 1 95.25 62 PRO B CA 1
ATOM 1996 C C . PRO B 1 62 ? -4.559 32.5 13.289 1 95.25 62 PRO B C 1
ATOM 1998 O O . PRO B 1 62 ? -5.25 32.156 12.328 1 95.25 62 PRO B O 1
ATOM 2001 N N . GLU B 1 63 ? -4.59 33.719 13.773 1 93.69 63 GLU B N 1
ATOM 2002 C CA . GLU B 1 63 ? -5.586 34.719 13.383 1 93.69 63 GLU B CA 1
ATOM 2003 C C . GLU B 1 63 ? -5.484 35.062 11.898 1 93.69 63 GLU B C 1
ATOM 2005 O O . GLU B 1 63 ? -6.5 35.281 11.242 1 93.69 63 GLU B O 1
ATOM 2010 N N . ASP B 1 64 ? -4.285 35.094 11.383 1 96.12 64 ASP B N 1
ATOM 2011 C CA . ASP B 1 64 ? -4.105 35.469 9.992 1 96.12 64 ASP B CA 1
ATOM 2012 C C . ASP B 1 64 ? -4.023 34.25 9.078 1 96.12 64 ASP B C 1
ATOM 2014 O O . ASP B 1 64 ? -3.629 34.375 7.914 1 96.12 64 ASP B O 1
ATOM 2018 N N . PHE B 1 65 ? -4.332 33.125 9.578 1 97.56 65 PHE B N 1
ATOM 2019 C CA . PHE B 1 65 ? -4.238 31.906 8.789 1 97.56 65 PHE B CA 1
ATOM 2020 C C . PHE B 1 65 ? -5.059 32.031 7.512 1 97.56 65 PHE B C 1
ATOM 2022 O O . PHE B 1 65 ? -4.578 31.672 6.43 1 97.56 65 PHE B O 1
ATOM 2029 N N . GLU B 1 66 ? -6.293 32.469 7.617 1 96.5 66 GLU B N 1
ATOM 2030 C CA . GLU B 1 66 ? -7.168 32.562 6.453 1 96.5 66 GLU B CA 1
ATOM 2031 C C . GLU B 1 66 ? -6.551 33.469 5.383 1 96.5 66 GLU B C 1
ATOM 2033 O O . GLU B 1 66 ? -6.594 33.125 4.195 1 96.5 66 GLU B O 1
ATOM 2038 N N . SER B 1 67 ? -6.066 34.531 5.762 1 96.75 67 SER B N 1
ATOM 2039 C CA . SER B 1 67 ? -5.48 35.469 4.801 1 96.75 67 SER B CA 1
ATOM 2040 C C . SER B 1 67 ? -4.266 34.844 4.109 1 96.75 67 SER B C 1
ATOM 2042 O O . SER B 1 67 ? -4.008 35.125 2.936 1 96.75 67 SER B O 1
ATOM 2044 N N . VAL B 1 68 ? -3.578 34.031 4.777 1 96.69 68 VAL B N 1
ATOM 2045 C CA . VAL B 1 68 ? -2.332 33.469 4.258 1 96.69 68 VAL B CA 1
ATOM 2046 C C . VAL B 1 68 ? -2.625 32.188 3.461 1 96.69 68 VAL B C 1
ATOM 2048 O O . VAL B 1 68 ? -2.055 31.984 2.389 1 96.69 68 VAL B O 1
ATOM 2051 N N . MET B 1 69 ? -3.52 31.328 3.992 1 96.44 69 MET B N 1
ATOM 2052 C CA . MET B 1 69 ? -3.697 29.984 3.432 1 96.44 69 MET B CA 1
ATOM 2053 C C . MET B 1 69 ? -4.953 29.922 2.568 1 96.44 69 MET B C 1
ATOM 2055 O O . MET B 1 69 ? -5.145 28.953 1.817 1 96.44 69 MET B O 1
ATOM 2059 N N . GLY B 1 70 ? -5.801 30.859 2.748 1 96.75 70 GLY B N 1
ATOM 2060 C CA . GLY B 1 70 ? -6.867 31.016 1.77 1 96.75 70 GLY B CA 1
ATOM 2061 C C . GLY B 1 70 ? -8.156 30.344 2.176 1 96.75 70 GLY B C 1
ATOM 2062 O O . GLY B 1 70 ? -9.078 30.203 1.366 1 96.75 70 GLY B O 1
ATOM 2063 N N . TYR B 1 71 ? -8.266 29.828 3.432 1 96.38 71 TYR B N 1
ATOM 2064 C CA . TYR B 1 71 ? -9.5 29.234 3.91 1 96.38 71 TYR B CA 1
ATOM 2065 C C . TYR B 1 71 ? -9.578 29.266 5.43 1 96.38 71 TYR B C 1
ATOM 2067 O O . TYR B 1 71 ? -8.562 29.484 6.102 1 96.38 71 TYR B O 1
ATOM 2075 N N . THR B 1 72 ? -10.734 29.109 5.977 1 94.69 72 THR B N 1
ATOM 2076 C CA . THR B 1 72 ? -10.969 28.969 7.41 1 94.69 72 THR B CA 1
ATOM 2077 C C . THR B 1 72 ? -11.305 27.531 7.77 1 94.69 72 THR B C 1
ATOM 2079 O O . THR B 1 72 ? -12.281 26.969 7.27 1 94.69 72 THR B O 1
ATOM 2082 N N . PRO B 1 73 ? -10.469 26.891 8.57 1 95.19 73 PRO B N 1
ATOM 2083 C CA . PRO B 1 73 ? -10.797 25.531 8.984 1 95.19 73 PRO B CA 1
ATOM 2084 C C . PRO B 1 73 ? -12.156 25.422 9.664 1 95.19 73 PRO B C 1
ATOM 2086 O O . PRO B 1 73 ? -12.547 26.328 10.414 1 95.19 73 PRO B O 1
ATOM 2089 N N . GLN B 1 74 ? -12.891 24.391 9.383 1 92.5 74 GLN B N 1
ATOM 2090 C CA . GLN B 1 74 ? -14.188 24.094 9.977 1 92.5 74 GLN B CA 1
ATOM 2091 C C . GLN B 1 74 ? -14.219 22.672 10.531 1 92.5 74 GLN B C 1
ATOM 2093 O O . GLN B 1 74 ? -13.336 21.859 10.242 1 92.5 74 GLN B O 1
ATOM 2098 N N . ARG B 1 75 ? -15.227 22.453 11.344 1 90.44 75 ARG B N 1
ATOM 2099 C CA . ARG B 1 75 ? -15.383 21.094 11.883 1 90.44 75 ARG B CA 1
ATOM 2100 C C . ARG B 1 75 ? -15.953 20.156 10.82 1 90.44 75 ARG B C 1
ATOM 2102 O O . ARG B 1 75 ? -16.984 20.453 10.211 1 90.44 75 ARG B O 1
ATOM 2109 N N . VAL B 1 76 ? -15.242 19.203 10.562 1 87.75 76 VAL B N 1
ATOM 2110 C CA . VAL B 1 76 ? -15.633 18.109 9.68 1 87.75 76 VAL B CA 1
ATOM 2111 C C . VAL B 1 76 ? -15.562 16.781 10.422 1 87.75 76 VAL B C 1
ATOM 2113 O O . VAL B 1 76 ? -14.469 16.281 10.719 1 87.75 76 VAL B O 1
ATOM 2116 N N . GLU B 1 77 ? -16.688 16.203 10.711 1 86.56 77 GLU B N 1
ATOM 2117 C CA . GLU B 1 77 ? -16.766 14.938 11.438 1 86.56 77 GLU B CA 1
ATOM 2118 C C . GLU B 1 77 ? -15.93 14.977 12.711 1 86.56 77 GLU B C 1
ATOM 2120 O O . GLU B 1 77 ? -15.109 14.094 12.945 1 86.56 77 GLU B O 1
ATOM 2125 N N . GLY B 1 78 ? -16.016 16.047 13.43 1 85.94 78 GLY B N 1
ATOM 2126 C CA . GLY B 1 78 ? -15.461 16.172 14.766 1 85.94 78 GLY B CA 1
ATOM 2127 C C . GLY B 1 78 ? -14.023 16.656 14.766 1 85.94 78 GLY B C 1
ATOM 2128 O O . GLY B 1 78 ? -13.438 16.875 15.828 1 85.94 78 GLY B O 1
ATOM 2129 N N . MET B 1 79 ? -13.516 16.906 13.492 1 89.25 79 MET B N 1
ATOM 2130 C CA . MET B 1 79 ? -12.148 17.422 13.398 1 89.25 79 MET B CA 1
ATOM 2131 C C . MET B 1 79 ? -12.102 18.719 12.594 1 89.25 79 MET B C 1
ATOM 2133 O O . MET B 1 79 ? -12.984 18.969 11.773 1 89.25 79 MET B O 1
ATOM 2137 N N . LEU B 1 80 ? -11.102 19.484 12.891 1 92.56 80 LEU B N 1
ATOM 2138 C CA . LEU B 1 80 ? -10.914 20.656 12.062 1 92.56 80 LEU B CA 1
ATOM 2139 C C . LEU B 1 80 ? -10.219 20.297 10.75 1 92.56 80 LEU B C 1
ATOM 2141 O O . LEU B 1 80 ? -9.281 19.5 10.734 1 92.56 80 LEU B O 1
ATOM 2145 N N . ALA B 1 81 ? -10.75 20.891 9.688 1 93.88 81 ALA B N 1
ATOM 2146 C CA . ALA B 1 81 ? -10.188 20.625 8.367 1 93.88 81 ALA B CA 1
ATOM 2147 C C . ALA B 1 81 ? -10.602 21.703 7.371 1 93.88 81 ALA B C 1
ATOM 2149 O O . ALA B 1 81 ? -11.422 22.578 7.691 1 93.88 81 ALA B O 1
ATOM 2150 N N . ASP B 1 82 ? -9.93 21.734 6.219 1 95.44 82 ASP B N 1
ATOM 2151 C CA . ASP B 1 82 ? -10.43 22.484 5.066 1 95.44 82 ASP B CA 1
ATOM 2152 C C . ASP B 1 82 ? -11.734 21.859 4.551 1 95.44 82 ASP B C 1
ATOM 2154 O O . ASP B 1 82 ? -11.742 20.734 4.055 1 95.44 82 ASP B O 1
ATOM 2158 N N . PRO B 1 83 ? -12.812 22.625 4.703 1 92.12 83 PRO B N 1
ATOM 2159 C CA . PRO B 1 83 ? -14.086 22.016 4.316 1 92.12 83 PRO B CA 1
ATOM 2160 C C . PRO B 1 83 ? -14.141 21.641 2.836 1 92.12 83 PRO B C 1
ATOM 2162 O O . PRO B 1 83 ? -14.883 20.734 2.449 1 92.12 83 PRO B O 1
ATOM 2165 N N . ASP B 1 84 ? -13.336 22.266 2.025 1 92.31 84 ASP B N 1
ATOM 2166 C CA . ASP B 1 84 ? -13.312 22 0.592 1 92.31 84 ASP B CA 1
ATOM 2167 C C . ASP B 1 84 ? -12.109 21.141 0.213 1 92.31 84 ASP B C 1
ATOM 2169 O O . ASP B 1 84 ? -11.852 20.906 -0.971 1 92.31 84 ASP B O 1
ATOM 2173 N N . GLY B 1 85 ? -11.375 20.766 1.233 1 91.31 85 GLY B N 1
ATOM 2174 C CA . GLY B 1 85 ? -10.188 19.953 0.975 1 91.31 85 GLY B CA 1
ATOM 2175 C C . GLY B 1 85 ? -10.516 18.516 0.657 1 91.31 85 GLY B C 1
ATOM 2176 O O . GLY B 1 85 ? -11.68 18.125 0.639 1 91.31 85 GLY B O 1
ATOM 2177 N N . ASP B 1 86 ? -9.484 17.75 0.208 1 86.88 86 ASP B N 1
ATOM 2178 C CA . ASP B 1 86 ? -9.586 16.328 -0.073 1 86.88 86 ASP B CA 1
ATOM 2179 C C . ASP B 1 86 ? -8.328 15.586 0.378 1 86.88 86 ASP B C 1
ATOM 2181 O O . ASP B 1 86 ? -7.293 16.203 0.635 1 86.88 86 ASP B O 1
ATOM 2185 N N . CYS B 1 87 ? -8.492 14.258 0.564 1 86 87 CYS B N 1
ATOM 2186 C CA . CYS B 1 87 ? -7.316 13.43 0.819 1 86 87 CYS B CA 1
ATOM 2187 C C . CYS B 1 87 ? -6.457 13.297 -0.434 1 86 87 CYS B C 1
ATOM 2189 O O . CYS B 1 87 ? -6.98 13.109 -1.533 1 86 87 CYS B O 1
ATOM 2191 N N . SER B 1 88 ? -5.246 13.641 -0.36 1 80.81 88 SER B N 1
ATOM 2192 C CA . SER B 1 88 ? -4.355 13.57 -1.516 1 80.81 88 SER B CA 1
ATOM 2193 C C . SER B 1 88 ? -3.814 12.156 -1.711 1 80.81 88 SER B C 1
ATOM 2195 O O . SER B 1 88 ? -2.633 11.977 -2.014 1 80.81 88 SER B O 1
ATOM 2197 N N . SER B 1 89 ? -4.613 11.219 -1.575 1 88.81 89 SER B N 1
ATOM 2198 C CA . SER B 1 89 ? -4.133 9.852 -1.774 1 88.81 89 SER B CA 1
ATOM 2199 C C . SER B 1 89 ? -4.207 9.453 -3.244 1 88.81 89 SER B C 1
ATOM 2201 O O . SER B 1 89 ? -5.219 9.68 -3.906 1 88.81 89 SER B O 1
ATOM 2203 N N . PRO B 1 90 ? -3.137 8.805 -3.721 1 88.06 90 PRO B N 1
ATOM 2204 C CA . PRO B 1 90 ? -3.162 8.344 -5.113 1 88.06 90 PRO B CA 1
ATOM 2205 C C . PRO B 1 90 ? -3.957 7.055 -5.293 1 88.06 90 PRO B C 1
ATOM 2207 O O . PRO B 1 90 ? -4.156 6.602 -6.426 1 88.06 90 PRO B O 1
ATOM 2210 N N . VAL B 1 91 ? -4.359 6.402 -4.246 1 90.25 91 VAL B N 1
ATOM 2211 C CA . VAL B 1 91 ? -5.148 5.18 -4.332 1 90.25 91 VAL B CA 1
ATOM 2212 C C . VAL B 1 91 ? -6.398 5.309 -3.465 1 90.25 91 VAL B C 1
ATOM 2214 O O . VAL B 1 91 ? -6.43 6.102 -2.521 1 90.25 91 VAL B O 1
ATOM 2217 N N . PRO B 1 92 ? -7.418 4.508 -3.811 1 90.38 92 PRO B N 1
ATOM 2218 C CA . PRO B 1 92 ? -8.594 4.543 -2.945 1 90.38 92 PRO B CA 1
ATOM 2219 C C . PRO B 1 92 ? -8.297 4.098 -1.515 1 90.38 92 PRO B C 1
ATOM 2221 O O . PRO B 1 92 ? -7.543 3.145 -1.307 1 90.38 92 PRO B O 1
ATOM 2224 N N . LEU B 1 93 ? -8.82 4.855 -0.549 1 94.75 93 LEU B N 1
ATOM 2225 C CA . LEU B 1 93 ? -8.695 4.543 0.871 1 94.75 93 LEU B CA 1
ATOM 2226 C C . LEU B 1 93 ? -10.055 4.203 1.473 1 94.75 93 LEU B C 1
ATOM 2228 O O . LEU B 1 93 ? -11.094 4.574 0.921 1 94.75 93 LEU B O 1
ATOM 2232 N N . PRO B 1 94 ? -10 3.447 2.605 1 95.81 94 PRO B N 1
ATOM 2233 C CA . PRO B 1 94 ? -11.258 3.27 3.334 1 95.81 94 PRO B CA 1
ATOM 2234 C C . PRO B 1 94 ? -11.961 4.594 3.635 1 95.81 94 PRO B C 1
ATOM 2236 O O . PRO B 1 94 ? -11.297 5.586 3.957 1 95.81 94 PRO B O 1
ATOM 2239 N N . VAL B 1 95 ? -13.273 4.543 3.543 1 94.19 95 VAL B N 1
ATOM 2240 C CA . VAL B 1 95 ? -14.055 5.762 3.686 1 94.19 95 VAL B CA 1
ATOM 2241 C C . VAL B 1 95 ? -13.852 6.355 5.074 1 94.19 95 VAL B C 1
ATOM 2243 O O . VAL B 1 95 ? -13.867 7.578 5.246 1 94.19 95 VAL B O 1
ATOM 2246 N N . GLU B 1 96 ? -13.5 5.551 6.031 1 95.12 96 GLU B N 1
ATOM 2247 C CA . GLU B 1 96 ? -13.336 5.984 7.414 1 95.12 96 GLU B CA 1
ATOM 2248 C C . GLU B 1 96 ? -12.086 6.855 7.574 1 95.12 96 GLU B C 1
ATOM 2250 O O . GLU B 1 96 ? -11.914 7.516 8.602 1 95.12 96 GLU B O 1
ATOM 2255 N N . PHE B 1 97 ? -11.258 6.836 6.492 1 96.62 97 PHE B N 1
ATOM 2256 C CA . PHE B 1 97 ? -10.008 7.574 6.602 1 96.62 97 PHE B CA 1
ATOM 2257 C C . PHE B 1 97 ? -10.203 9.039 6.223 1 96.62 97 PHE B C 1
ATOM 2259 O O . PHE B 1 97 ? -9.359 9.883 6.516 1 96.62 97 PHE B O 1
ATOM 2266 N N . VAL B 1 98 ? -11.289 9.398 5.633 1 93.88 98 VAL B N 1
ATOM 2267 C CA . VAL B 1 98 ? -11.445 10.664 4.918 1 93.88 98 VAL B CA 1
ATOM 2268 C C . VAL B 1 98 ? -11.297 11.828 5.891 1 93.88 98 VAL B C 1
ATOM 2270 O O . VAL B 1 98 ? -10.5 12.75 5.652 1 93.88 98 VAL B O 1
ATOM 2273 N N . ALA B 1 99 ? -11.961 11.836 6.973 1 92.62 99 ALA B N 1
ATOM 2274 C CA . ALA B 1 99 ? -11.914 12.945 7.922 1 92.62 99 ALA B CA 1
ATOM 2275 C C . ALA B 1 99 ? -10.516 13.109 8.508 1 92.62 99 ALA B C 1
ATOM 2277 O O . ALA B 1 99 ? -10.016 14.227 8.641 1 92.62 99 ALA B O 1
ATOM 2278 N N . SER B 1 100 ? -9.906 11.969 8.828 1 94.44 100 SER B N 1
ATOM 2279 C CA . SER B 1 100 ? -8.555 12.008 9.383 1 94.44 100 SER B CA 1
ATOM 2280 C C . SER B 1 100 ? -7.559 12.539 8.359 1 94.44 100 SER B C 1
ATOM 2282 O O . SER B 1 100 ? -6.629 13.273 8.711 1 94.44 100 SER B O 1
ATOM 2284 N N . CYS B 1 101 ? -7.734 12.156 7.172 1 96.12 101 CYS B N 1
ATOM 2285 C CA . CYS B 1 101 ? -6.867 12.617 6.098 1 96.12 101 CYS B CA 1
ATOM 2286 C C . CYS B 1 101 ? -6.977 14.125 5.918 1 96.12 101 CYS B C 1
ATOM 2288 O O . CYS B 1 101 ? -5.965 14.82 5.797 1 96.12 101 CYS B O 1
ATOM 2290 N N . LYS B 1 102 ? -8.203 14.664 5.906 1 94.56 102 LYS B N 1
ATOM 2291 C CA . LYS B 1 102 ? -8.422 16.094 5.766 1 94.56 102 LYS B CA 1
ATOM 2292 C C . LYS B 1 102 ? -7.816 16.859 6.941 1 94.56 102 LYS B C 1
ATOM 2294 O O . LYS B 1 102 ? -7.223 17.922 6.754 1 94.56 102 LYS B O 1
ATOM 2299 N N . ALA B 1 103 ? -8.016 16.344 8.094 1 94.06 103 ALA B N 1
ATOM 2300 C CA . ALA B 1 103 ? -7.438 16.969 9.281 1 94.06 103 ALA B CA 1
ATOM 2301 C C . ALA B 1 103 ? -5.914 16.984 9.211 1 94.06 103 ALA B C 1
ATOM 2303 O O . ALA B 1 103 ? -5.277 17.969 9.594 1 94.06 103 ALA B O 1
ATOM 2304 N N . HIS B 1 104 ? -5.398 15.891 8.773 1 95.88 104 HIS B N 1
ATOM 2305 C CA . HIS B 1 104 ? -3.953 15.812 8.586 1 95.88 104 HIS B CA 1
ATOM 2306 C C . HIS B 1 104 ? -3.461 16.875 7.609 1 95.88 104 HIS B C 1
ATOM 2308 O O . HIS B 1 104 ? -2.412 17.484 7.824 1 95.88 104 HIS B O 1
ATOM 2314 N N . ASP B 1 105 ? -4.219 17.109 6.566 1 95.5 105 ASP B N 1
ATOM 2315 C CA . ASP B 1 105 ? -3.867 18.125 5.582 1 95.5 105 ASP B CA 1
ATOM 2316 C C . ASP B 1 105 ? -3.857 19.516 6.207 1 95.5 105 ASP B C 1
ATOM 2318 O O . ASP B 1 105 ? -3.037 20.359 5.844 1 95.5 105 ASP B O 1
ATOM 2322 N N . LEU B 1 106 ? -4.812 19.781 7.062 1 95.38 106 LEU B N 1
ATOM 2323 C CA . LEU B 1 106 ? -4.777 21.047 7.793 1 95.38 106 LEU B CA 1
ATOM 2324 C C . LEU B 1 106 ? -3.465 21.188 8.555 1 95.38 106 LEU B C 1
ATOM 2326 O O . LEU B 1 106 ? -2.857 22.266 8.547 1 95.38 106 LEU B O 1
ATOM 2330 N N . GLY B 1 107 ? -3.027 20.094 9.25 1 96.5 107 GLY B N 1
ATOM 2331 C CA . GLY B 1 107 ? -1.731 20.125 9.906 1 96.5 107 GLY B CA 1
ATOM 2332 C C . GLY B 1 107 ? -0.594 20.484 8.969 1 96.5 107 GLY B C 1
ATOM 2333 O O . GLY B 1 107 ? 0.257 21.312 9.305 1 96.5 107 GLY B O 1
ATOM 2334 N N . TYR B 1 108 ? -0.648 19.891 7.859 1 96.75 108 TYR B N 1
ATOM 2335 C CA . TYR B 1 108 ? 0.375 20.188 6.863 1 96.75 108 TYR B CA 1
ATOM 2336 C C . TYR B 1 108 ? 0.283 21.625 6.391 1 96.75 108 TYR B C 1
ATOM 2338 O O . TYR B 1 108 ? 1.303 22.266 6.113 1 96.75 108 TYR B O 1
ATOM 2346 N N . ASP B 1 109 ? -0.894 22.141 6.27 1 96.56 109 ASP B N 1
ATOM 2347 C CA . ASP B 1 109 ? -1.065 23.531 5.875 1 96.56 109 ASP B CA 1
ATOM 2348 C C . ASP B 1 109 ? -0.519 24.484 6.945 1 96.56 109 ASP B C 1
ATOM 2350 O O . ASP B 1 109 ? -0.008 25.562 6.629 1 96.56 109 ASP B O 1
ATOM 2354 N N . LEU B 1 110 ? -0.625 24.047 8.195 1 97 110 LEU B N 1
ATOM 2355 C CA . LEU B 1 110 ? -0.01 24.828 9.266 1 97 110 LEU B CA 1
ATOM 2356 C C . LEU B 1 110 ? 1.507 24.859 9.109 1 97 110 LEU B C 1
ATOM 2358 O O . LEU B 1 110 ? 2.145 25.875 9.391 1 97 110 LEU B O 1
ATOM 2362 N N . LEU B 1 111 ? 2.09 23.75 8.664 1 97.75 111 LEU B N 1
ATOM 2363 C CA . LEU B 1 111 ? 3.521 23.719 8.375 1 97.75 111 LEU B CA 1
ATOM 2364 C C . LEU B 1 111 ? 3.859 24.672 7.23 1 97.75 111 LEU B C 1
ATOM 2366 O O . LEU B 1 111 ? 4.832 25.422 7.309 1 97.75 111 LEU B O 1
ATOM 2370 N N . ARG B 1 112 ? 3.1 24.609 6.211 1 97 112 ARG B N 1
ATOM 2371 C CA . ARG B 1 112 ? 3.314 25.5 5.078 1 97 112 ARG B CA 1
ATOM 2372 C C . ARG B 1 112 ? 3.145 26.953 5.488 1 97 112 ARG B C 1
ATOM 2374 O O . ARG B 1 112 ? 3.898 27.828 5.043 1 97 112 ARG B O 1
ATOM 2381 N N . TYR B 1 113 ? 2.098 27.219 6.266 1 97.12 113 TYR B N 1
ATOM 2382 C CA . TYR B 1 113 ? 1.854 28.547 6.82 1 97.12 113 TYR B CA 1
ATOM 2383 C C . TYR B 1 113 ? 3.094 29.078 7.531 1 97.12 113 TYR B C 1
ATOM 2385 O O . TYR B 1 113 ? 3.518 30.203 7.289 1 97.12 113 TYR B O 1
ATOM 2393 N N . ALA B 1 114 ? 3.715 28.266 8.391 1 97.38 114 ALA B N 1
ATOM 2394 C CA . ALA B 1 114 ? 4.926 28.641 9.109 1 97.38 114 ALA B CA 1
ATOM 2395 C C . ALA B 1 114 ? 6.078 28.906 8.141 1 97.38 114 ALA B C 1
ATOM 2397 O O . ALA B 1 114 ? 6.82 29.875 8.312 1 97.38 114 ALA B O 1
ATOM 2398 N N . SER B 1 115 ? 6.156 28.094 7.172 1 95.31 115 SER B N 1
ATOM 2399 C CA . SER B 1 115 ? 7.23 28.234 6.195 1 95.31 115 SER B CA 1
ATOM 2400 C C . SER B 1 115 ? 7.102 29.547 5.422 1 95.31 115 SER B C 1
ATOM 2402 O O . SER B 1 115 ? 8.102 30.203 5.133 1 95.31 115 SER B O 1
ATOM 2404 N N . ARG B 1 116 ? 5.941 29.922 5.09 1 94.25 116 ARG B N 1
ATOM 2405 C CA . ARG B 1 116 ? 5.703 31.141 4.336 1 94.25 116 ARG B CA 1
ATOM 2406 C C . ARG B 1 116 ? 6.09 32.375 5.156 1 94.25 116 ARG B C 1
ATOM 2408 O O . ARG B 1 116 ? 6.395 33.438 4.598 1 94.25 116 ARG B O 1
ATOM 2415 N N . SER B 1 117 ? 6.047 32.281 6.422 1 90.19 117 SER B N 1
ATOM 2416 C CA . SER B 1 117 ? 6.449 33.375 7.301 1 90.19 117 SER B CA 1
ATOM 2417 C C . SER B 1 117 ? 7.957 33.375 7.527 1 90.19 117 SER B C 1
ATOM 2419 O O . SER B 1 117 ? 8.492 34.281 8.188 1 90.19 117 SER B O 1
ATOM 2421 N N . GLY B 1 118 ? 8.625 32.344 7.031 1 90.25 118 GLY B N 1
ATOM 2422 C CA . GLY B 1 118 ? 10.07 32.25 7.148 1 90.25 118 GLY B CA 1
ATOM 2423 C C . GLY B 1 118 ? 10.531 31.594 8.43 1 90.25 118 GLY B C 1
ATOM 2424 O O . GLY B 1 118 ? 11.727 31.594 8.75 1 90.25 118 GLY B O 1
ATOM 2425 N N . ASN B 1 119 ? 9.609 31.078 9.234 1 93.56 119 ASN B N 1
ATOM 2426 C CA . ASN B 1 119 ? 9.906 30.422 10.508 1 93.56 119 ASN B CA 1
ATOM 2427 C C . ASN B 1 119 ? 9.375 29 10.547 1 93.56 119 ASN B C 1
ATOM 2429 O O . ASN B 1 119 ? 8.398 28.719 11.242 1 93.56 119 ASN B O 1
ATOM 2433 N N . ASP B 1 120 ? 10.055 28.141 9.992 1 95.06 120 ASP B N 1
ATOM 2434 C CA . ASP B 1 120 ? 9.641 26.734 9.891 1 95.06 120 ASP B CA 1
ATOM 2435 C C . ASP B 1 120 ? 9.578 26.078 11.266 1 95.06 120 ASP B C 1
ATOM 2437 O O . ASP B 1 120 ? 10.336 26.438 12.172 1 95.06 120 ASP B O 1
ATOM 2441 N N . LEU B 1 121 ? 8.656 25.141 11.281 1 96.94 121 LEU B N 1
ATOM 2442 C CA . LEU B 1 121 ? 8.648 24.297 12.477 1 96.94 121 LEU B CA 1
ATOM 2443 C C . LEU B 1 121 ? 9.711 23.203 12.375 1 96.94 121 LEU B C 1
ATOM 2445 O O . LEU B 1 121 ? 10.102 22.812 11.273 1 96.94 121 LEU B O 1
ATOM 2449 N N . GLU B 1 122 ? 10.102 22.812 13.531 1 95.94 122 GLU B N 1
ATOM 2450 C CA . GLU B 1 122 ? 11.062 21.703 13.609 1 95.94 122 GLU B CA 1
ATOM 2451 C C . GLU B 1 122 ? 10.398 20.375 13.297 1 95.94 122 GLU B C 1
ATOM 2453 O O . GLU B 1 122 ? 9.172 20.281 13.266 1 95.94 122 GLU B O 1
ATOM 2458 N N . PRO B 1 123 ? 11.18 19.297 13.094 1 95.25 123 PRO B N 1
ATOM 2459 C CA . PRO B 1 123 ? 10.695 17.984 12.633 1 95.25 123 PRO B CA 1
ATOM 2460 C C . PRO B 1 123 ? 9.617 17.406 13.539 1 95.25 123 PRO B C 1
ATOM 2462 O O . PRO B 1 123 ? 8.758 16.656 13.078 1 95.25 123 PRO B O 1
ATOM 2465 N N . TRP B 1 124 ? 9.594 17.781 14.711 1 94.94 124 TRP B N 1
ATOM 2466 C CA . TRP B 1 124 ? 8.625 17.219 15.648 1 94.94 124 TRP B CA 1
ATOM 2467 C C . TRP B 1 124 ? 7.199 17.438 15.141 1 94.94 124 TRP B C 1
ATOM 2469 O O . TRP B 1 124 ? 6.32 16.609 15.367 1 94.94 124 TRP B O 1
ATOM 2479 N N . ALA B 1 125 ? 6.973 18.578 14.578 1 97 125 ALA B N 1
ATOM 2480 C CA . ALA B 1 125 ? 5.621 18.953 14.172 1 97 125 ALA B CA 1
ATOM 2481 C C . ALA B 1 125 ? 5.078 17.984 13.125 1 97 125 ALA B C 1
ATOM 2483 O O . ALA B 1 125 ? 3.988 17.438 13.289 1 97 125 ALA B O 1
ATOM 2484 N N . ARG B 1 126 ? 5.828 17.766 12.055 1 97.31 126 ARG B N 1
ATOM 2485 C CA . ARG B 1 126 ? 5.395 16.859 11 1 97.31 126 ARG B CA 1
ATOM 2486 C C . ARG B 1 126 ? 5.336 15.422 11.516 1 97.31 126 ARG B C 1
ATOM 2488 O O . ARG B 1 126 ? 4.434 14.664 11.141 1 97.31 126 ARG B O 1
ATOM 2495 N N . GLN B 1 127 ? 6.227 15.086 12.414 1 96.69 127 GLN B N 1
ATOM 2496 C CA . GLN B 1 127 ? 6.211 13.766 13.023 1 96.69 127 GLN B CA 1
ATOM 2497 C C . GLN B 1 127 ? 4.945 13.555 13.852 1 96.69 127 GLN B C 1
ATOM 2499 O O . GLN B 1 127 ? 4.332 12.484 13.797 1 96.69 127 GLN B O 1
ATOM 2504 N N . SER B 1 128 ? 4.598 14.57 14.555 1 96.31 128 SER B N 1
ATOM 2505 C CA . SER B 1 128 ? 3.404 14.469 15.383 1 96.31 128 SER B CA 1
ATOM 2506 C C . SER B 1 128 ? 2.145 14.359 14.531 1 96.31 128 SER B C 1
ATOM 2508 O O . SER B 1 128 ? 1.236 13.594 14.852 1 96.31 128 SER B O 1
ATOM 2510 N N . LEU B 1 129 ? 2.129 15.07 13.484 1 97 129 LEU B N 1
ATOM 2511 C CA . LEU B 1 129 ? 0.984 15.039 12.578 1 97 129 LEU B CA 1
ATOM 2512 C C . LEU B 1 129 ? 0.849 13.664 11.922 1 97 129 LEU B C 1
ATOM 2514 O O . LEU B 1 129 ? -0.25 13.109 11.852 1 97 129 LEU B O 1
ATOM 2518 N N . ASP B 1 130 ? 1.962 13.148 11.523 1 97.06 130 ASP B N 1
ATOM 2519 C CA . ASP B 1 130 ? 1.959 11.836 10.883 1 97.06 130 ASP B CA 1
ATOM 2520 C C . ASP B 1 130 ? 1.542 10.75 11.867 1 97.06 130 ASP B C 1
ATOM 2522 O O . ASP B 1 130 ? 0.764 9.852 11.523 1 97.06 130 ASP B O 1
ATOM 2526 N N . ALA B 1 131 ? 2.027 10.82 13.047 1 96.25 131 ALA B N 1
ATOM 2527 C CA . ALA B 1 131 ? 1.675 9.852 14.078 1 96.25 131 ALA B CA 1
ATOM 2528 C C . ALA B 1 131 ? 0.184 9.906 14.398 1 96.25 131 ALA B C 1
ATOM 2530 O O . ALA B 1 131 ? -0.45 8.875 14.617 1 96.25 131 ALA B O 1
ATOM 2531 N N . GLN B 1 132 ? -0.344 11.07 14.453 1 95.88 132 GLN B N 1
ATOM 2532 C CA . GLN B 1 132 ? -1.77 11.219 14.727 1 95.88 132 GLN B CA 1
ATOM 2533 C C . GLN B 1 132 ? -2.611 10.602 13.617 1 95.88 132 GLN B C 1
ATOM 2535 O O . GLN B 1 132 ? -3.623 9.953 13.883 1 95.88 132 GLN B O 1
ATOM 2540 N N . LEU B 1 133 ? -2.211 10.859 12.367 1 96.56 133 LEU B N 1
ATOM 2541 C CA . LEU B 1 133 ? -2.922 10.25 11.25 1 96.56 133 LEU B CA 1
ATOM 2542 C C . LEU B 1 133 ? -2.924 8.727 11.375 1 96.56 133 LEU B C 1
ATOM 2544 O O . LEU B 1 133 ? -3.969 8.086 11.227 1 96.56 133 LEU B O 1
ATOM 2548 N N . ASP B 1 134 ? -1.801 8.172 11.688 1 96.62 134 ASP B N 1
ATOM 2549 C CA . ASP B 1 134 ? -1.665 6.73 11.875 1 96.62 134 ASP B CA 1
ATOM 2550 C C . ASP B 1 134 ? -2.619 6.223 12.953 1 96.62 134 ASP B C 1
ATOM 2552 O O . ASP B 1 134 ? -3.404 5.301 12.719 1 96.62 134 ASP B O 1
ATOM 2556 N N . ARG B 1 135 ? -2.609 6.855 14.07 1 96.25 135 ARG B N 1
ATOM 2557 C CA . ARG B 1 135 ? -3.453 6.453 15.195 1 96.25 135 ARG B CA 1
ATOM 2558 C C . ARG B 1 135 ? -4.93 6.535 14.82 1 96.25 135 ARG B C 1
ATOM 2560 O O . ARG B 1 135 ? -5.703 5.625 15.117 1 96.25 135 ARG B O 1
ATOM 2567 N N . ARG B 1 136 ? -5.293 7.562 14.18 1 95.25 136 ARG B N 1
ATOM 2568 C CA . ARG B 1 136 ? -6.695 7.773 13.844 1 95.25 136 ARG B CA 1
ATOM 2569 C C . ARG B 1 136 ?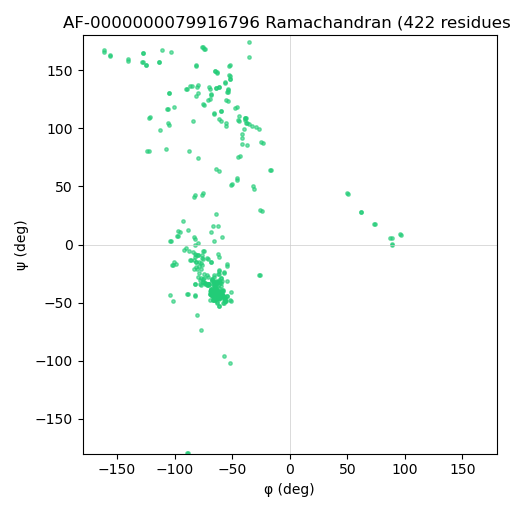 -7.176 6.754 12.82 1 95.25 136 ARG B C 1
ATOM 2571 O O . ARG B 1 136 ? -8.305 6.266 12.898 1 95.25 136 ARG B O 1
ATOM 2578 N N . MET B 1 137 ? -6.316 6.406 11.844 1 96.69 137 MET B N 1
ATOM 2579 C CA . MET B 1 137 ? -6.699 5.402 10.852 1 96.69 137 MET B CA 1
ATOM 2580 C C . MET B 1 137 ? -6.883 4.039 11.508 1 96.69 137 MET B C 1
ATOM 2582 O O . MET B 1 137 ? -7.875 3.352 11.25 1 96.69 137 MET B O 1
ATOM 2586 N N . HIS B 1 138 ? -6 3.695 12.375 1 97.06 138 HIS B N 1
ATOM 2587 C CA . HIS B 1 138 ? -6.113 2.402 13.039 1 97.06 138 HIS B CA 1
ATOM 2588 C C . HIS B 1 138 ? -7.312 2.367 13.977 1 97.06 138 HIS B C 1
ATOM 2590 O O . HIS B 1 138 ? -8.023 1.359 14.055 1 97.06 138 HIS B O 1
ATOM 2596 N N . ALA B 1 139 ? -7.5 3.477 14.656 1 96.44 139 ALA B N 1
ATOM 2597 C CA . ALA B 1 139 ? -8.672 3.545 15.523 1 96.44 139 ALA B CA 1
ATOM 2598 C C . ALA B 1 139 ? -9.961 3.379 14.719 1 96.44 139 ALA B C 1
ATOM 2600 O O . ALA B 1 139 ? -10.898 2.711 15.164 1 96.44 139 ALA B O 1
ATOM 2601 N N . ALA B 1 140 ? -10.023 3.994 13.578 1 96.56 140 ALA B N 1
ATOM 2602 C CA . ALA B 1 140 ? -11.188 3.855 12.711 1 96.56 140 ALA B CA 1
ATOM 2603 C C . ALA B 1 140 ? -11.383 2.402 12.289 1 96.56 140 ALA B C 1
ATOM 2605 O O . ALA B 1 140 ? -12.508 1.901 12.266 1 96.56 140 ALA B O 1
ATOM 2606 N N . CYS B 1 141 ? -10.312 1.736 11.945 1 97.5 141 CYS B N 1
ATOM 2607 C CA . CYS B 1 141 ? -10.375 0.339 11.531 1 97.5 141 CYS B CA 1
ATOM 2608 C C . CYS B 1 141 ? -10.875 -0.544 12.672 1 97.5 141 CYS B C 1
ATOM 2610 O O . CYS B 1 141 ? -11.602 -1.514 12.438 1 97.5 141 CYS B O 1
ATOM 2612 N N . ASP B 1 142 ? -10.578 -0.203 13.875 1 97.12 142 ASP B N 1
ATOM 2613 C CA . ASP B 1 142 ? -10.93 -0.997 15.055 1 97.12 142 ASP B CA 1
ATOM 2614 C C . ASP B 1 142 ? -12.438 -1.006 15.289 1 97.12 142 ASP B C 1
ATOM 2616 O O . ASP B 1 142 ? -12.953 -1.84 16.031 1 97.12 142 ASP B O 1
ATOM 2620 N N . THR B 1 143 ? -13.102 -0.116 14.656 1 96.75 143 THR B N 1
ATOM 2621 C CA . THR B 1 143 ? -14.539 -0.039 14.859 1 96.75 143 THR B CA 1
ATOM 2622 C C . THR B 1 143 ? -15.266 -1.073 14.008 1 96.75 143 THR B C 1
ATOM 2624 O O . THR B 1 143 ? -16.453 -1.34 14.211 1 96.75 143 THR B O 1
ATOM 2627 N N . ARG B 1 144 ? -14.578 -1.657 13.016 1 96.75 144 ARG B N 1
ATOM 2628 C CA . ARG B 1 144 ? -15.203 -2.672 12.172 1 96.75 144 ARG B CA 1
ATOM 2629 C C . ARG B 1 144 ? -15.445 -3.959 12.953 1 96.75 144 ARG B C 1
ATOM 2631 O O . ARG B 1 144 ? -14.555 -4.445 13.648 1 96.75 144 ARG B O 1
ATOM 2638 N N . VAL B 1 145 ? -16.625 -4.523 12.789 1 96.62 145 VAL B N 1
ATOM 2639 C CA . VAL B 1 145 ? -17.047 -5.688 13.57 1 96.62 145 VAL B CA 1
ATOM 2640 C C . VAL B 1 145 ? -16.484 -6.957 12.945 1 96.62 145 VAL B C 1
ATOM 2642 O O . VAL B 1 145 ? -16 -7.852 13.656 1 96.62 145 VAL B O 1
ATOM 2645 N N . ASP B 1 146 ? -16.578 -7.035 11.625 1 96.12 146 ASP B N 1
ATOM 2646 C CA . ASP B 1 146 ? -16.047 -8.195 10.914 1 96.12 146 ASP B CA 1
ATOM 2647 C C . ASP B 1 146 ? -14.523 -8.234 10.984 1 96.12 146 ASP B C 1
ATOM 2649 O O . ASP B 1 146 ? -13.859 -7.258 10.625 1 96.12 146 ASP B O 1
ATOM 2653 N N . GLU B 1 147 ? -13.992 -9.344 11.367 1 92.81 147 GLU B N 1
ATOM 2654 C CA . GLU B 1 147 ? -12.562 -9.484 11.625 1 92.81 147 GLU B CA 1
ATOM 2655 C C . GLU B 1 147 ? -11.758 -9.328 10.336 1 92.81 147 GLU B C 1
ATOM 2657 O O . GLU B 1 147 ? -10.711 -8.68 10.328 1 92.81 147 GLU B O 1
ATOM 2662 N N . ARG B 1 148 ? -12.172 -9.953 9.25 1 90.88 148 ARG B N 1
ATOM 2663 C CA . ARG B 1 148 ? -11.445 -9.875 7.988 1 90.88 148 ARG B CA 1
ATOM 2664 C C . ARG B 1 148 ? -11.453 -8.445 7.441 1 90.88 148 ARG B C 1
ATOM 2666 O O . ARG B 1 148 ? -10.43 -7.961 6.949 1 90.88 148 ARG B O 1
ATOM 2673 N N . ALA B 1 149 ? -12.617 -7.875 7.621 1 94.25 149 ALA B N 1
ATOM 2674 C CA . ALA B 1 149 ? -12.719 -6.484 7.188 1 94.25 149 ALA B CA 1
ATOM 2675 C C . ALA B 1 149 ? -11.82 -5.578 8.016 1 94.25 149 ALA B C 1
ATOM 2677 O O . ALA B 1 149 ? -11.188 -4.664 7.484 1 94.25 149 ALA B O 1
ATOM 2678 N N . ARG B 1 150 ? -11.773 -5.82 9.273 1 96.31 150 ARG B N 1
ATOM 2679 C CA . ARG B 1 150 ? -10.914 -5.043 10.172 1 96.31 150 ARG B CA 1
ATOM 2680 C C . ARG B 1 150 ? -9.445 -5.223 9.812 1 96.31 150 ARG B C 1
ATOM 2682 O O . ARG B 1 150 ? -8.695 -4.246 9.766 1 96.31 150 ARG B O 1
ATOM 2689 N N . ALA B 1 151 ? -9.117 -6.441 9.547 1 91.88 151 ALA B N 1
ATOM 2690 C CA . ALA B 1 151 ? -7.734 -6.734 9.172 1 91.88 151 ALA B CA 1
ATOM 2691 C C . ALA B 1 151 ? -7.355 -6.047 7.863 1 91.88 151 ALA B C 1
ATOM 2693 O O . ALA B 1 151 ? -6.281 -5.457 7.75 1 91.88 151 ALA B O 1
ATOM 2694 N N . SER B 1 152 ? -8.219 -6.152 6.91 1 92.56 152 SER B N 1
ATOM 2695 C CA . SER B 1 152 ? -7.996 -5.5 5.621 1 92.56 152 SER B CA 1
ATOM 2696 C C . SER B 1 152 ? -7.844 -3.992 5.785 1 92.56 152 SER B C 1
ATOM 2698 O O . SER B 1 152 ? -6.945 -3.387 5.191 1 92.56 152 SER B O 1
ATOM 2700 N N . CYS B 1 153 ? -8.688 -3.432 6.602 1 96.19 153 CYS B N 1
ATOM 2701 C CA . CYS B 1 153 ? -8.633 -2.008 6.91 1 96.19 153 CYS B CA 1
ATOM 2702 C C . CYS B 1 153 ? -7.309 -1.637 7.566 1 96.19 153 CYS B C 1
ATOM 2704 O O . CYS B 1 153 ? -6.688 -0.642 7.195 1 96.19 153 CYS B O 1
ATOM 2706 N N . SER B 1 154 ? -6.91 -2.436 8.445 1 96.56 154 SER B N 1
ATOM 2707 C CA . SER B 1 154 ? -5.664 -2.182 9.164 1 96.56 154 SER B CA 1
ATOM 2708 C C . SER B 1 154 ? -4.461 -2.264 8.234 1 96.56 154 SER B C 1
ATOM 2710 O O . SER B 1 154 ? -3.492 -1.517 8.391 1 96.56 154 SER B O 1
ATOM 2712 N N . VAL B 1 155 ? -4.48 -3.119 7.285 1 93.12 155 VAL B N 1
ATOM 2713 C CA . VAL B 1 155 ? -3.404 -3.215 6.301 1 93.12 155 VAL B CA 1
ATOM 2714 C C . VAL B 1 155 ? -3.338 -1.929 5.48 1 93.12 155 VAL B C 1
ATOM 2716 O O . VAL B 1 155 ? -2.256 -1.388 5.25 1 93.12 155 VAL B O 1
ATOM 2719 N N . MET B 1 156 ? -4.512 -1.437 5.094 1 94.75 156 MET B N 1
ATOM 2720 C CA . MET B 1 156 ? -4.535 -0.187 4.34 1 94.75 156 MET B CA 1
ATOM 2721 C C . MET B 1 156 ? -4.016 0.971 5.188 1 94.75 156 MET B C 1
ATOM 2723 O O . MET B 1 156 ? -3.338 1.864 4.676 1 94.75 156 MET B O 1
ATOM 2727 N N . ALA B 1 157 ? -4.352 0.957 6.473 1 96.75 157 ALA B N 1
ATOM 2728 C CA . ALA B 1 157 ? -3.824 1.978 7.375 1 96.75 157 ALA B CA 1
ATOM 2729 C C . ALA B 1 157 ? -2.301 1.93 7.422 1 96.75 157 ALA B C 1
ATOM 2731 O O . ALA B 1 157 ? -1.639 2.969 7.371 1 96.75 157 ALA B O 1
ATOM 2732 N N . ASN B 1 158 ? -1.827 0.762 7.441 1 93.25 158 ASN B N 1
ATOM 2733 C CA . ASN B 1 158 ? -0.379 0.587 7.465 1 93.25 158 ASN B CA 1
ATOM 2734 C C . ASN B 1 158 ? 0.267 1.085 6.176 1 93.25 158 ASN B C 1
ATOM 2736 O O . ASN B 1 158 ? 1.307 1.745 6.211 1 93.25 158 ASN B O 1
ATOM 2740 N N . ILE B 1 159 ? -0.345 0.747 5.113 1 90.44 159 ILE B N 1
ATOM 2741 C CA . ILE B 1 159 ? 0.179 1.174 3.822 1 90.44 159 ILE B CA 1
ATOM 2742 C C . ILE B 1 159 ? 0.174 2.699 3.74 1 90.44 159 ILE B C 1
ATOM 2744 O O . ILE B 1 159 ? 1.186 3.312 3.391 1 90.44 159 ILE B O 1
ATOM 2748 N N . ALA B 1 160 ? -0.892 3.27 4.145 1 93.75 160 ALA B N 1
ATOM 2749 C CA . ALA B 1 160 ? -1.028 4.723 4.082 1 93.75 160 ALA B CA 1
ATOM 2750 C C . ALA B 1 160 ? -0.037 5.406 5.016 1 93.75 160 ALA B C 1
ATOM 2752 O O . ALA B 1 160 ? 0.657 6.344 4.617 1 93.75 160 ALA B O 1
ATOM 2753 N N . ALA B 1 161 ? 0.028 4.953 6.207 1 93.88 161 ALA B N 1
ATOM 2754 C CA . ALA B 1 161 ? 0.926 5.543 7.195 1 93.88 161 ALA B CA 1
ATOM 2755 C C . ALA B 1 161 ? 2.381 5.43 6.754 1 93.88 161 ALA B C 1
ATOM 2757 O O . ALA B 1 161 ? 3.16 6.375 6.91 1 93.88 161 ALA B O 1
ATOM 2758 N N . THR B 1 162 ? 2.729 4.348 6.215 1 91.38 162 THR B N 1
ATOM 2759 C CA . THR B 1 162 ? 4.09 4.125 5.742 1 91.38 162 THR B CA 1
ATOM 2760 C C . THR B 1 162 ? 4.418 5.066 4.582 1 91.38 162 THR B C 1
ATOM 2762 O O . THR B 1 162 ? 5.512 5.633 4.531 1 91.38 162 THR B O 1
ATOM 2765 N N . ALA B 1 163 ? 3.51 5.164 3.721 1 90.06 163 ALA B N 1
ATOM 2766 C CA . ALA B 1 163 ? 3.715 6.062 2.588 1 90.06 163 ALA B CA 1
ATOM 2767 C C . ALA B 1 163 ? 3.912 7.5 3.059 1 90.06 163 ALA B C 1
ATOM 2769 O O . ALA B 1 163 ? 4.832 8.188 2.611 1 90.06 163 ALA B O 1
ATOM 2770 N N . VAL B 1 164 ? 3.088 7.938 3.984 1 94.56 164 VAL B N 1
ATOM 2771 C CA . VAL B 1 164 ? 3.135 9.305 4.488 1 94.56 164 VAL B CA 1
ATOM 2772 C C . VAL B 1 164 ? 4.438 9.531 5.258 1 94.56 164 VAL B C 1
ATOM 2774 O O . VAL B 1 164 ? 5.16 10.492 5 1 94.56 164 VAL B O 1
ATOM 2777 N N . THR B 1 165 ? 4.77 8.633 6.121 1 93.5 165 THR B N 1
ATOM 2778 C CA . THR B 1 165 ? 5.973 8.773 6.934 1 93.5 165 THR B CA 1
ATOM 2779 C C . THR B 1 165 ? 7.227 8.656 6.07 1 93.5 165 THR B C 1
ATOM 2781 O O . THR B 1 165 ? 8.219 9.344 6.309 1 93.5 165 THR B O 1
ATOM 2784 N N . GLY B 1 166 ? 7.215 7.758 5.156 1 89.44 166 GLY B N 1
ATOM 2785 C CA . GLY B 1 166 ? 8.328 7.652 4.23 1 89.44 166 GLY B CA 1
ATOM 2786 C C . GLY B 1 166 ? 8.594 8.938 3.469 1 89.44 166 GLY B C 1
ATOM 2787 O O . GLY B 1 166 ? 9.742 9.344 3.314 1 89.44 166 GLY B O 1
ATOM 2788 N N . ASN B 1 167 ? 7.57 9.492 2.949 1 89.94 167 ASN B N 1
ATOM 2789 C CA . ASN B 1 167 ? 7.707 10.766 2.252 1 89.94 167 ASN B CA 1
ATOM 2790 C C . ASN B 1 167 ? 8.234 11.852 3.178 1 89.94 167 ASN B C 1
ATOM 2792 O O . ASN B 1 167 ? 9.078 12.664 2.775 1 89.94 167 ASN B O 1
ATOM 2796 N N . SER B 1 168 ? 7.676 11.883 4.387 1 94 168 SER B N 1
ATOM 2797 C CA . SER B 1 168 ? 8.141 12.844 5.379 1 94 168 SER B CA 1
ATOM 2798 C C . SER B 1 168 ? 9.625 12.664 5.672 1 94 168 SER B C 1
ATOM 2800 O O . SER B 1 168 ? 10.367 13.648 5.766 1 94 168 SER B O 1
ATOM 2802 N N . TRP B 1 169 ? 10.078 11.453 5.805 1 91.25 169 TRP B N 1
ATOM 2803 C CA . TRP B 1 169 ? 11.484 11.148 6.031 1 91.25 169 TRP B CA 1
ATOM 2804 C C . TRP B 1 169 ? 12.344 11.641 4.867 1 91.25 169 TRP B C 1
ATOM 2806 O O . TRP B 1 169 ? 13.336 12.336 5.074 1 91.25 169 TRP B O 1
ATOM 2816 N N . ARG B 1 170 ? 11.93 11.375 3.723 1 87.94 170 ARG B N 1
ATOM 2817 C CA . ARG B 1 170 ? 12.641 11.773 2.512 1 87.94 170 ARG B CA 1
ATOM 2818 C C . ARG B 1 170 ? 12.797 13.289 2.441 1 87.94 170 ARG B C 1
ATOM 2820 O O . ARG B 1 170 ? 13.812 13.789 1.968 1 87.94 170 ARG B O 1
ATOM 2827 N N . GLN B 1 171 ? 11.789 13.914 2.982 1 91.81 171 GLN B N 1
ATOM 2828 C CA . GLN B 1 171 ? 11.758 15.367 2.873 1 91.81 171 GLN B CA 1
ATOM 2829 C C . GLN B 1 171 ? 12.305 16.016 4.137 1 91.81 171 GLN B C 1
ATOM 2831 O O . GLN B 1 171 ? 12.125 17.219 4.348 1 91.81 171 GLN B O 1
ATOM 2836 N N . GLY B 1 172 ? 12.82 15.188 4.988 1 91.94 172 GLY B N 1
ATOM 2837 C CA . GLY B 1 172 ? 13.484 15.711 6.168 1 91.94 172 GLY B CA 1
ATOM 2838 C C . GLY B 1 172 ? 12.523 16.266 7.203 1 91.94 172 GLY B C 1
ATOM 2839 O O . GLY B 1 172 ? 12.875 17.156 7.977 1 91.94 172 GLY B O 1
ATOM 2840 N N . TYR B 1 173 ? 11.258 15.867 7.066 1 93.5 173 TYR B N 1
ATOM 2841 C CA . TYR B 1 173 ? 10.195 16.234 8 1 93.5 173 TYR B CA 1
ATOM 2842 C C . TYR B 1 173 ? 10 17.75 8.023 1 93.5 173 TYR B C 1
ATOM 2844 O O . TYR B 1 173 ? 9.609 18.312 9.055 1 93.5 173 TYR B O 1
ATOM 2852 N N . SER B 1 174 ? 10.305 18.391 6.922 1 91.69 174 SER B N 1
ATOM 2853 C CA . SER B 1 174 ? 10.039 19.812 6.738 1 91.69 174 SER B CA 1
ATOM 2854 C C . SER B 1 174 ? 8.648 20.047 6.16 1 91.69 174 SER B C 1
ATOM 2856 O O . SER B 1 174 ? 7.859 19.109 6.023 1 91.69 174 SER B O 1
ATOM 2858 N N . ALA B 1 175 ? 8.305 21.328 5.938 1 92.12 175 ALA B N 1
ATOM 2859 C CA . ALA B 1 175 ? 7.043 21.625 5.27 1 92.12 175 ALA B CA 1
ATOM 2860 C C . ALA B 1 175 ? 6.926 20.875 3.951 1 92.12 175 ALA B C 1
ATOM 2862 O O . ALA B 1 175 ? 7.887 20.797 3.18 1 92.12 175 ALA B O 1
ATOM 2863 N N . PRO B 1 176 ? 5.738 20.266 3.775 1 89.25 176 PRO B N 1
ATOM 2864 C CA . PRO B 1 176 ? 5.582 19.438 2.582 1 89.25 176 PRO B CA 1
ATOM 2865 C C . PRO B 1 176 ? 5.684 20.234 1.284 1 89.25 176 PRO B C 1
ATOM 2867 O O . PRO B 1 176 ? 5.195 21.359 1.211 1 89.25 176 PRO B O 1
ATOM 2870 N N . VAL B 1 177 ? 6.422 19.719 0.35 1 80.56 177 VAL B N 1
ATOM 2871 C CA . VAL B 1 177 ? 6.531 20.266 -0.998 1 80.56 177 VAL B CA 1
ATOM 2872 C C . VAL B 1 177 ? 5.734 19.406 -1.973 1 80.56 177 VAL B C 1
ATOM 2874 O O . VAL B 1 177 ? 5.664 18.188 -1.814 1 80.56 177 VAL B O 1
ATOM 2877 N N . ALA B 1 178 ? 4.922 20.141 -2.748 1 68.5 178 ALA B N 1
ATOM 2878 C CA . ALA B 1 178 ? 4.145 19.422 -3.752 1 68.5 178 ALA B CA 1
ATOM 2879 C C . ALA B 1 178 ? 5.059 18.688 -4.723 1 68.5 178 ALA B C 1
ATOM 2881 O O . ALA B 1 178 ? 6.031 19.25 -5.227 1 68.5 178 ALA B O 1
ATOM 2882 N N . GLU B 1 179 ? 5.082 17.391 -4.539 1 63.69 179 GLU B N 1
ATOM 2883 C CA . GLU B 1 179 ? 5.832 16.609 -5.512 1 63.69 179 GLU B CA 1
ATOM 2884 C C . GLU B 1 179 ? 4.895 15.883 -6.48 1 63.69 179 GLU B C 1
ATOM 2886 O O . GLU B 1 179 ? 3.793 15.484 -6.102 1 63.69 179 GLU B O 1
ATOM 2891 N N . SER B 1 180 ? 4.766 16.391 -7.656 1 50.28 180 SER B N 1
ATOM 2892 C CA . SER B 1 180 ? 3.896 15.75 -8.633 1 50.28 180 SER B CA 1
ATOM 2893 C C . SER B 1 180 ? 3.969 14.227 -8.508 1 50.28 180 SER B C 1
ATOM 2895 O O . SER B 1 180 ? 5.039 13.672 -8.25 1 50.28 180 SER B O 1
ATOM 2897 N N . GLY B 1 181 ? 2.945 13.688 -7.934 1 48.34 181 GLY B N 1
ATOM 2898 C CA . GLY B 1 181 ? 2.754 12.25 -7.793 1 48.34 181 GLY B CA 1
ATOM 2899 C C . GLY B 1 181 ? 3.4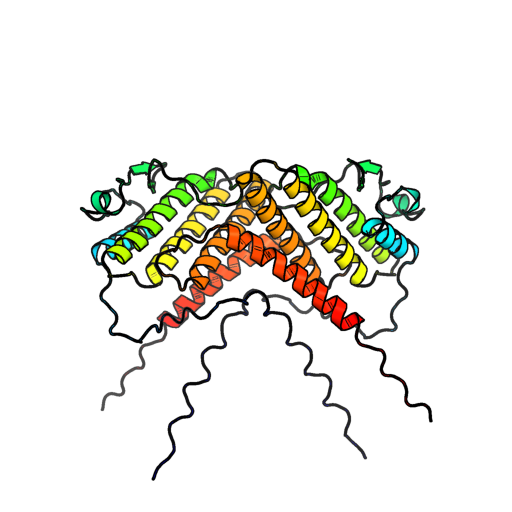65 11.445 -8.859 1 48.34 181 GLY B C 1
ATOM 2900 O O . GLY B 1 181 ? 3.662 10.234 -8.711 1 48.34 181 GLY B O 1
ATOM 2901 N N . VAL B 1 182 ? 3.637 12.141 -9.961 1 43.38 182 VAL B N 1
ATOM 2902 C CA . VAL B 1 182 ? 4.234 11.453 -11.102 1 43.38 182 VAL B CA 1
ATOM 2903 C C . VAL B 1 182 ? 5.621 10.938 -10.727 1 43.38 182 VAL B C 1
ATOM 2905 O O . VAL B 1 182 ? 6.066 9.906 -11.234 1 43.38 182 VAL B O 1
ATOM 2908 N N . LYS B 1 183 ? 6.203 11.586 -9.867 1 43.5 183 LYS B N 1
ATOM 2909 C CA . LYS B 1 183 ? 7.551 11.148 -9.531 1 43.5 183 LYS B CA 1
ATOM 2910 C C . LYS B 1 183 ? 7.531 9.789 -8.836 1 43.5 183 LYS B C 1
ATOM 2912 O O . LYS B 1 183 ? 8.453 8.984 -9 1 43.5 183 LYS B O 1
ATOM 2917 N N . TYR B 1 184 ? 6.496 9.562 -8.164 1 45.47 184 TYR B N 1
ATOM 2918 C CA . TYR B 1 184 ? 6.387 8.312 -7.422 1 45.47 184 TYR B CA 1
ATOM 2919 C C . TYR B 1 184 ? 6.035 7.156 -8.352 1 45.47 184 TYR B C 1
ATOM 2921 O O . TYR B 1 184 ? 6.391 6.004 -8.086 1 45.47 184 TYR B O 1
ATOM 2929 N N . GLY B 1 185 ? 5.246 7.523 -9.336 1 41.97 185 GLY B N 1
ATOM 2930 C CA . GLY B 1 185 ? 4.961 6.453 -10.281 1 41.97 185 GLY B CA 1
ATOM 2931 C C . GLY B 1 185 ? 6.203 5.926 -10.977 1 41.97 185 GLY B C 1
ATOM 2932 O O . GLY B 1 185 ? 6.309 4.727 -11.242 1 41.97 185 GLY B O 1
ATOM 2933 N N . LEU B 1 186 ? 7.129 6.793 -11.141 1 38 186 LEU B N 1
ATOM 2934 C CA . LEU B 1 186 ? 8.32 6.457 -11.914 1 38 186 LEU B CA 1
ATOM 2935 C C . LEU B 1 186 ? 9.336 5.707 -11.055 1 38 186 LEU B C 1
ATOM 2937 O O . LEU B 1 186 ? 10.047 4.836 -11.547 1 38 186 LEU B O 1
ATOM 2941 N N . ALA B 1 187 ? 9.422 6 -9.859 1 37.47 187 ALA B N 1
ATOM 2942 C CA . ALA B 1 187 ? 10.453 5.363 -9.047 1 37.47 187 ALA B CA 1
ATOM 2943 C C . ALA B 1 187 ? 10.133 3.893 -8.805 1 37.47 187 ALA B C 1
ATOM 2945 O O . ALA B 1 187 ? 11.039 3.066 -8.688 1 37.47 187 ALA B O 1
ATOM 2946 N N . GLY B 1 188 ? 8.93 3.557 -8.695 1 39.66 188 GLY B N 1
ATOM 2947 C CA . GLY B 1 188 ? 8.586 2.15 -8.555 1 39.66 188 GLY B CA 1
ATOM 2948 C C . GLY B 1 188 ? 8.969 1.319 -9.766 1 39.66 188 GLY B C 1
ATOM 2949 O O . GLY B 1 188 ? 9.32 0.146 -9.633 1 39.66 188 GLY B O 1
ATOM 2950 N N . GLY B 1 189 ? 8.898 1.908 -10.914 1 36.94 189 GLY B N 1
ATOM 2951 C CA . GLY B 1 189 ? 9.344 1.231 -12.125 1 36.94 189 GLY B CA 1
ATOM 2952 C C . GLY B 1 189 ? 10.836 0.941 -12.133 1 36.94 189 GLY B C 1
ATOM 2953 O O . GLY B 1 189 ? 11.266 -0.086 -12.656 1 36.94 189 GLY B O 1
ATOM 2954 N N . LEU B 1 190 ? 11.586 1.773 -11.547 1 36.53 190 LEU B N 1
ATOM 2955 C CA . LEU B 1 190 ? 13.031 1.623 -11.594 1 36.53 190 LEU B CA 1
ATOM 2956 C C . LEU B 1 190 ? 13.492 0.502 -10.664 1 36.53 190 LEU B C 1
ATOM 2958 O O . LEU B 1 190 ? 14.445 -0.219 -10.977 1 36.53 190 LEU B O 1
ATOM 2962 N N . GLY B 1 191 ? 12.891 0.274 -9.656 1 35.72 191 GLY B N 1
ATOM 2963 C CA . GLY B 1 191 ? 13.312 -0.812 -8.789 1 35.72 191 GLY B CA 1
ATOM 2964 C C . GLY B 1 191 ? 13.117 -2.184 -9.406 1 35.72 191 GLY B C 1
ATOM 2965 O O . GLY B 1 191 ? 14 -3.037 -9.328 1 35.72 191 GLY B O 1
ATOM 2966 N N . VAL B 1 192 ? 12.07 -2.334 -10.078 1 37.5 192 VAL B N 1
ATOM 2967 C CA . VAL B 1 192 ? 11.852 -3.598 -10.773 1 37.5 192 VAL B CA 1
ATOM 2968 C C . VAL B 1 192 ? 12.812 -3.707 -11.961 1 37.5 192 VAL B C 1
ATOM 2970 O O . VAL B 1 192 ? 13.367 -4.777 -12.219 1 37.5 192 VAL B O 1
ATOM 2973 N N . THR B 1 193 ? 13.117 -2.604 -12.625 1 37 193 THR B N 1
ATOM 2974 C CA . THR B 1 193 ? 14.086 -2.639 -13.711 1 37 193 THR B CA 1
ATOM 2975 C C . THR B 1 193 ? 15.492 -2.873 -13.172 1 37 193 THR B C 1
ATOM 2977 O O . THR B 1 193 ? 16.281 -3.6 -13.773 1 37 193 THR B O 1
ATOM 2980 N N . LEU B 1 194 ? 15.836 -2.418 -12.094 1 39.03 194 LEU B N 1
ATOM 2981 C CA . LEU B 1 194 ? 17.172 -2.641 -11.539 1 39.03 194 LEU B CA 1
ATOM 2982 C C . LEU B 1 194 ? 17.312 -4.074 -11.047 1 39.03 194 LEU B C 1
ATOM 2984 O O . LEU B 1 194 ? 18.359 -4.695 -11.227 1 39.03 194 LEU B O 1
ATOM 2988 N N . LEU B 1 195 ? 16.312 -4.648 -10.57 1 38.81 195 LEU B N 1
ATOM 2989 C CA . LEU B 1 195 ? 16.406 -6.055 -10.203 1 38.81 195 LEU B CA 1
ATOM 2990 C C . LEU B 1 195 ? 16.484 -6.941 -11.445 1 38.81 195 LEU B C 1
ATOM 2992 O O . LEU B 1 195 ? 17.266 -7.883 -11.492 1 38.81 195 LEU B O 1
ATOM 2996 N N . ALA B 1 196 ? 15.82 -6.574 -12.508 1 40.91 196 ALA B N 1
ATOM 2997 C CA . ALA B 1 196 ? 15.945 -7.293 -13.773 1 40.91 196 ALA B CA 1
ATOM 2998 C C . ALA B 1 196 ? 17.328 -7.078 -14.398 1 40.91 196 ALA B C 1
ATOM 3000 O O . ALA B 1 196 ? 17.922 -8.016 -14.93 1 40.91 196 ALA B O 1
ATOM 3001 N N . GLY B 1 197 ? 17.844 -5.953 -14.398 1 41.62 197 GLY B N 1
ATOM 3002 C CA . GLY B 1 197 ? 19.188 -5.684 -14.883 1 41.62 197 GLY B CA 1
ATOM 3003 C C . GLY B 1 197 ? 20.266 -6.379 -14.078 1 41.62 197 GLY B C 1
ATOM 3004 O O . GLY B 1 197 ? 21.234 -6.902 -14.641 1 41.62 197 GLY B O 1
ATOM 3005 N N . ALA B 1 198 ? 20.188 -6.449 -12.82 1 43.44 198 ALA B N 1
ATOM 3006 C CA . ALA B 1 198 ? 21.172 -7.141 -11.992 1 43.44 198 ALA B CA 1
ATOM 3007 C C . ALA B 1 198 ? 21.141 -8.641 -12.242 1 43.44 198 ALA B C 1
ATOM 3009 O O . ALA B 1 198 ? 22.188 -9.281 -12.375 1 43.44 198 ALA B O 1
ATOM 3010 N N . VAL B 1 199 ? 20.016 -9.164 -12.414 1 42.75 199 VAL B N 1
ATOM 3011 C CA . VAL B 1 199 ? 19.906 -10.586 -12.742 1 42.75 199 VAL B CA 1
ATOM 3012 C C . VAL B 1 199 ? 20.469 -10.828 -14.141 1 42.75 199 VAL B C 1
ATO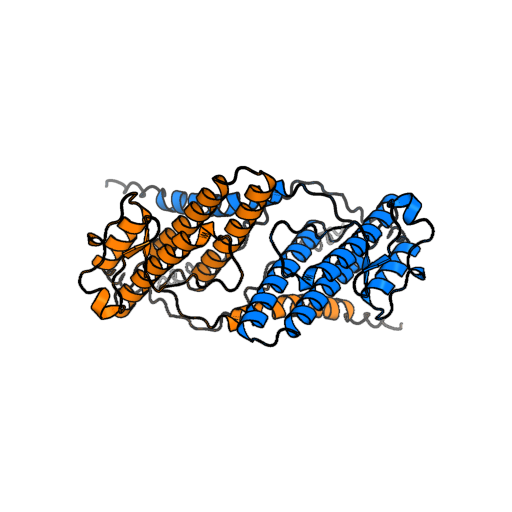M 3014 O O . VAL B 1 199 ? 21.219 -11.781 -14.352 1 42.75 199 VAL B O 1
ATOM 3017 N N . TRP B 1 200 ? 20.156 -9.898 -15.086 1 46.84 200 TRP B N 1
ATOM 3018 C CA . TRP B 1 200 ? 20.719 -10.008 -16.422 1 46.84 200 TRP B CA 1
ATOM 3019 C C . TRP B 1 200 ? 22.234 -9.867 -16.391 1 46.84 200 TRP B C 1
ATOM 3021 O O . TRP B 1 200 ? 22.953 -10.625 -17.047 1 46.84 200 TRP B O 1
ATOM 3031 N N . SER B 1 201 ? 22.781 -8.992 -15.602 1 46.44 201 SER B N 1
ATOM 3032 C CA . SER B 1 201 ? 24.219 -8.797 -15.492 1 46.44 201 SER B CA 1
ATOM 3033 C C . SER B 1 201 ? 24.891 -10.008 -14.844 1 46.44 201 SER B C 1
ATOM 3035 O O . SER B 1 201 ? 26 -10.383 -15.227 1 46.44 201 SER B O 1
ATOM 3037 N N . LEU B 1 202 ? 24.25 -10.578 -13.844 1 46.19 202 LEU B N 1
ATOM 3038 C CA . LEU B 1 202 ? 24.797 -11.773 -13.203 1 46.19 202 LEU B CA 1
ATOM 3039 C C . LEU B 1 202 ? 24.766 -12.961 -14.156 1 46.19 202 LEU B C 1
ATOM 3041 O O . LEU B 1 202 ? 25.656 -13.82 -14.117 1 46.19 202 LEU B O 1
ATOM 3045 N N . ARG B 1 203 ? 23.812 -12.977 -15.062 1 46.47 203 ARG B N 1
ATOM 3046 C CA . ARG B 1 203 ? 23.766 -14.055 -16.047 1 46.47 203 ARG B CA 1
ATOM 3047 C C . ARG B 1 203 ? 24.75 -13.812 -17.172 1 46.47 203 ARG B C 1
ATOM 3049 O O . ARG B 1 203 ? 25.172 -14.758 -17.844 1 46.47 203 ARG B O 1
ATOM 3056 N N . ARG B 1 204 ? 25 -12.477 -17.391 1 44.88 204 ARG B N 1
ATOM 3057 C CA . ARG B 1 204 ? 25.953 -12.25 -18.484 1 44.88 204 ARG B CA 1
ATOM 3058 C C . ARG B 1 204 ? 27.391 -12.375 -17.984 1 44.88 204 ARG B C 1
ATOM 3060 O O . ARG B 1 204 ? 28.328 -11.93 -18.656 1 44.88 204 ARG B O 1
ATOM 3067 N N . ARG B 1 205 ? 27.5 -12.773 -16.75 1 44.84 205 ARG B N 1
ATOM 3068 C CA . ARG B 1 205 ? 28.906 -12.969 -16.438 1 44.84 205 ARG B CA 1
ATOM 3069 C C . ARG B 1 205 ? 29.562 -13.93 -17.406 1 44.84 205 ARG B C 1
ATOM 3071 O O . ARG B 1 205 ? 29.094 -15.055 -17.594 1 44.84 205 ARG B O 1
ATOM 3078 N N . PRO B 1 206 ? 30.297 -13.344 -18.25 1 43.41 206 PRO B N 1
ATOM 3079 C CA . PRO B 1 206 ? 31.031 -14.141 -19.234 1 43.41 206 PRO B CA 1
ATOM 3080 C C . PRO B 1 206 ? 31.766 -15.32 -18.625 1 43.41 206 PRO B C 1
ATOM 3082 O O . PRO B 1 206 ? 32.188 -15.25 -17.469 1 43.41 206 PRO B O 1
ATOM 3085 N N . GLU B 1 207 ? 31.453 -16.516 -18.969 1 41.06 207 GLU B N 1
ATOM 3086 C CA . GLU B 1 207 ? 32.25 -17.703 -18.703 1 41.06 207 GLU B CA 1
ATOM 3087 C C . GLU B 1 207 ? 33.75 -17.406 -18.844 1 41.06 207 GLU B C 1
ATOM 3089 O O . GLU B 1 207 ? 34.156 -16.75 -19.797 1 41.06 207 GLU B O 1
ATOM 3094 N N . PRO B 1 208 ? 34.469 -17.375 -17.703 1 42.75 208 PRO B N 1
ATOM 3095 C CA . PRO B 1 208 ? 35.938 -17.188 -17.828 1 42.75 208 PRO B CA 1
ATOM 3096 C C . PRO B 1 208 ? 36.531 -18.047 -18.938 1 42.75 208 PRO B C 1
ATOM 3098 O O . PRO B 1 208 ? 36.094 -19.172 -19.172 1 42.75 208 PRO B O 1
ATOM 3101 N N . GLU B 1 209 ? 37 -17.516 -20.062 1 43.16 209 GLU B N 1
ATOM 3102 C CA . GLU B 1 209 ? 37.781 -18.141 -21.109 1 43.16 209 GLU B CA 1
ATOM 3103 C C . GLU B 1 209 ? 38.844 -19.062 -20.516 1 43.16 209 GLU B C 1
ATOM 3105 O O . GLU B 1 209 ? 39.656 -18.625 -19.688 1 43.16 209 GLU B O 1
ATOM 3110 N N . GLY B 1 210 ? 38.562 -20.328 -20.219 1 38.25 210 GLY B N 1
ATOM 3111 C CA . GLY B 1 210 ? 39.531 -21.359 -19.891 1 38.25 210 GLY B CA 1
ATOM 3112 C C . GLY B 1 210 ? 40.812 -21.281 -20.719 1 38.25 210 GLY B C 1
ATOM 3113 O O . GLY B 1 210 ? 40.75 -21.016 -21.922 1 38.25 210 GLY B O 1
ATOM 3114 N N . ALA B 1 211 ? 41.969 -20.844 -20.125 1 43.81 211 ALA B N 1
ATOM 3115 C CA . ALA B 1 211 ? 43.344 -20.828 -20.594 1 43.81 211 ALA B CA 1
ATOM 3116 C C . ALA B 1 211 ? 43.688 -22.125 -21.328 1 43.81 211 ALA B C 1
ATOM 3118 O O . ALA B 1 211 ? 43.562 -23.219 -20.766 1 43.81 211 ALA B O 1
ATOM 3119 N N . VAL B 1 212 ? 43.625 -22.297 -22.594 1 41.44 212 VAL B N 1
ATOM 3120 C CA . VAL B 1 212 ? 44.281 -23.328 -23.375 1 41.44 212 VAL B CA 1
ATOM 3121 C C . VAL B 1 212 ? 45.75 -23.484 -22.891 1 41.44 212 VAL B C 1
ATOM 3123 O O . VAL B 1 212 ? 46.5 -22.516 -22.859 1 41.44 212 VAL B O 1
ATOM 3126 N N . ALA B 1 213 ? 46.062 -24.578 -22.156 1 33.66 213 ALA B N 1
ATOM 3127 C CA . ALA B 1 213 ? 47.438 -25.031 -22.172 1 33.66 213 ALA B CA 1
ATOM 3128 C C . ALA B 1 213 ? 47.875 -25.469 -23.578 1 33.66 213 ALA B C 1
ATOM 3130 O O . ALA B 1 213 ? 47.062 -26.094 -24.297 1 33.66 213 ALA B O 1
#

Secondary structure (DSSP, 8-state):
---GGGGGGGGGGGGGGGGGG---------------PPP-HHHHHHHHHHHH-S---GGGS-TTHHHHHSS--EEETTEEE-TT-----SS---GGGHHHHHHHHHHHHHHHHHHHTT-PPPHHHHHHHHHHHHHHHHHHHTT-SSHHHHHHHHHHHHHHHHHHHHHHHHTTT-S-----THHHHHHHHHHHHHHHHHHHHHHT---------/---GGGGGGGGGGG-TTGGGG---------------PPP-HHHHHHHHHHHH-S---GGGS-TTHHHHHSS--EEETTEEE-TT-----SS---GGGHHHHHHHHHHHHHHHHHHHTT-PPPHHHHHHHHHHHHHHHHHHHTT-SSHHHHHHHHHHHHHHHHHHHHHHHHTTT-S-----THHHHHHHHHHHHHHHHHHHHHHT---------

Radius of gyration: 26.52 Å; Cα contacts (8 Å, |Δi|>4): 402; chains: 2; bounding box: 70×71×67 Å

Nearest PDB structures (foldseek):
  4aup-assembly1_A  TM=6.543E-01  e=5.875E-03  Tuber borchii
  2oer-assembly1_B  TM=4.292E-01  e=2.847E+00  Pseudomonas aeruginosa
  1m6c-assembly1_A  TM=3.982E-01  e=2.847E+00  Sus scrofa
  3tm3-assembly1_A-2  TM=2.358E-01  e=1.845E+00  Vitreoscilla stercoraria
  4aup-assembly1_A  TM=6.577E-01  e=4.638E-03  Tuber borchii

pLDDT: mean 73.15, std 27.66, range [20.47, 97.75]

Organism: NCBI:txid1990687